Protein AF-A0A970Z1A0-F1 (afdb_monomer)

Structure (mmCIF, N/CA/C/O backbone):
data_AF-A0A970Z1A0-F1
#
_entry.id   AF-A0A970Z1A0-F1
#
loop_
_atom_site.group_PDB
_atom_site.id
_atom_site.type_symbol
_atom_site.label_atom_id
_atom_site.label_alt_id
_atom_site.label_comp_id
_atom_site.label_asym_id
_atom_site.label_entity_id
_atom_site.label_seq_id
_atom_site.pdbx_PDB_ins_code
_atom_site.Cartn_x
_atom_site.Cartn_y
_atom_site.Cartn_z
_atom_site.occupancy
_atom_site.B_iso_or_equiv
_atom_site.auth_seq_id
_atom_site.auth_comp_id
_atom_site.auth_asym_id
_atom_site.auth_atom_id
_atom_site.pdbx_PDB_model_num
ATOM 1 N N . MET A 1 1 ? 36.248 -2.020 6.781 1.00 39.50 1 MET A N 1
ATOM 2 C CA . MET A 1 1 ? 34.972 -1.617 6.139 1.00 39.50 1 MET A CA 1
ATOM 3 C C . MET A 1 1 ? 34.356 -0.416 6.842 1.00 39.50 1 MET A C 1
ATOM 5 O O . MET A 1 1 ? 34.166 0.588 6.183 1.00 39.50 1 MET A O 1
ATOM 9 N N . ILE A 1 2 ? 34.086 -0.487 8.151 1.00 37.94 2 ILE A N 1
ATOM 10 C CA . ILE A 1 2 ? 33.498 0.628 8.919 1.00 37.94 2 ILE A CA 1
ATOM 11 C C . ILE A 1 2 ? 34.454 1.831 9.004 1.00 37.94 2 ILE A C 1
ATOM 13 O O . ILE A 1 2 ? 34.033 2.937 8.699 1.00 37.94 2 ILE A O 1
ATOM 17 N N . GLU A 1 3 ? 35.748 1.617 9.279 1.00 39.06 3 GLU A N 1
ATOM 18 C CA . GLU A 1 3 ? 36.776 2.680 9.207 1.00 39.06 3 GLU A CA 1
ATOM 19 C C . GLU A 1 3 ? 36.814 3.347 7.825 1.00 39.06 3 GLU A C 1
ATOM 21 O O . GLU A 1 3 ? 36.792 4.564 7.727 1.00 39.06 3 GLU A O 1
ATOM 26 N N . ALA A 1 4 ? 36.728 2.559 6.749 1.00 40.44 4 ALA A N 1
ATOM 27 C CA . ALA A 1 4 ? 36.693 3.073 5.379 1.00 40.44 4 ALA A CA 1
ATOM 28 C C . ALA A 1 4 ? 35.404 3.853 5.038 1.00 40.44 4 ALA A C 1
ATOM 30 O O . ALA A 1 4 ? 35.418 4.667 4.121 1.00 40.44 4 ALA A O 1
ATOM 31 N N . LEU A 1 5 ? 34.287 3.607 5.736 1.00 40.19 5 LEU A N 1
ATOM 32 C CA . LEU A 1 5 ? 33.045 4.381 5.598 1.00 40.19 5 LEU A CA 1
ATOM 33 C C . LEU A 1 5 ? 33.112 5.684 6.412 1.00 40.19 5 LEU A C 1
ATOM 35 O O . LEU A 1 5 ? 32.674 6.725 5.925 1.00 40.19 5 LEU A O 1
ATOM 39 N N . ALA A 1 6 ? 33.720 5.637 7.601 1.00 40.09 6 ALA A N 1
ATOM 40 C CA . ALA A 1 6 ? 33.946 6.799 8.459 1.00 40.09 6 ALA A CA 1
ATOM 41 C C . ALA A 1 6 ? 34.973 7.778 7.854 1.00 40.09 6 ALA A C 1
ATOM 43 O O . ALA A 1 6 ? 34.710 8.975 7.783 1.00 40.09 6 ALA A O 1
ATOM 44 N N . GLU A 1 7 ? 36.086 7.277 7.303 1.00 42.06 7 GLU A N 1
ATOM 45 C CA . GLU A 1 7 ? 37.093 8.074 6.577 1.00 42.06 7 GLU A CA 1
ATOM 46 C C . GLU A 1 7 ? 36.529 8.751 5.314 1.00 42.06 7 GLU A C 1
ATOM 48 O O . GLU A 1 7 ? 37.068 9.751 4.844 1.00 42.06 7 GLU A O 1
ATOM 53 N N . GLN A 1 8 ? 35.418 8.240 4.771 1.00 42.91 8 GLN A N 1
ATOM 54 C CA . GLN A 1 8 ? 34.697 8.835 3.640 1.00 42.91 8 GLN A CA 1
ATOM 55 C C . GLN A 1 8 ? 33.665 9.899 4.057 1.00 42.91 8 GLN A C 1
ATOM 57 O O . GLN A 1 8 ? 32.906 10.369 3.203 1.00 42.91 8 GLN A O 1
ATOM 62 N N . GLY A 1 9 ? 33.593 10.265 5.342 1.00 36.56 9 GLY A N 1
ATOM 63 C CA . GLY A 1 9 ? 32.614 11.229 5.853 1.00 36.56 9 GLY A CA 1
ATOM 64 C C . GLY A 1 9 ? 31.170 10.758 5.656 1.00 36.56 9 GLY A C 1
ATOM 65 O O . GLY A 1 9 ? 30.303 11.539 5.243 1.00 36.56 9 GLY A O 1
ATOM 66 N N . ARG A 1 10 ? 30.925 9.451 5.830 1.00 35.78 10 ARG A N 1
ATOM 67 C CA . ARG A 1 10 ? 29.586 8.856 5.774 1.00 35.78 10 ARG A CA 1
ATOM 68 C C . ARG A 1 10 ? 29.142 8.431 7.164 1.00 35.78 10 ARG A C 1
ATOM 70 O O . ARG A 1 10 ? 29.827 7.664 7.836 1.00 35.78 10 ARG A O 1
ATOM 77 N N . ASP A 1 11 ? 27.948 8.872 7.528 1.00 37.97 11 ASP A N 1
ATOM 78 C CA . ASP A 1 11 ? 27.310 8.498 8.779 1.00 37.97 11 ASP A CA 1
ATOM 79 C C . ASP A 1 11 ? 26.796 7.054 8.674 1.00 37.97 11 ASP A C 1
ATOM 81 O O . ASP A 1 11 ? 26.157 6.650 7.693 1.00 37.97 11 ASP A O 1
ATOM 85 N N . CYS A 1 12 ? 27.114 6.232 9.672 1.00 37.41 12 CYS A N 1
ATOM 86 C CA . CYS A 1 12 ? 26.783 4.812 9.672 1.00 37.41 12 CYS A CA 1
ATOM 87 C C . CYS A 1 12 ? 26.125 4.398 10.989 1.00 37.41 12 CYS A C 1
ATOM 89 O O . CYS A 1 12 ? 26.455 4.906 12.062 1.00 37.41 12 CYS A O 1
ATOM 91 N N . VAL A 1 13 ? 25.170 3.471 10.884 1.00 38.28 13 VAL A N 1
ATOM 92 C CA . VAL A 1 13 ? 24.580 2.766 12.027 1.00 38.28 13 VAL A CA 1
ATOM 93 C C . VAL A 1 13 ? 25.116 1.345 11.986 1.00 38.28 13 VAL A C 1
ATOM 95 O O . VAL A 1 13 ? 24.865 0.624 11.021 1.00 38.28 13 VAL A O 1
ATOM 98 N N . VAL A 1 14 ? 25.874 0.951 13.006 1.00 39.09 14 VAL A N 1
ATOM 99 C CA . VAL A 1 14 ? 26.498 -0.375 13.089 1.00 39.09 14 VAL A CA 1
ATOM 100 C C . VAL A 1 14 ? 26.022 -1.081 14.350 1.00 39.09 14 VAL A C 1
ATOM 102 O O . VAL A 1 14 ? 26.137 -0.523 15.437 1.00 39.09 14 VAL A O 1
ATOM 105 N N . SER A 1 15 ? 25.536 -2.320 14.235 1.00 37.00 15 SER A N 1
ATOM 106 C CA . SER A 1 15 ? 25.213 -3.170 15.389 1.00 37.00 15 SER A CA 1
ATOM 107 C C . SER A 1 15 ? 26.135 -4.388 15.485 1.00 37.00 15 SER A C 1
ATOM 109 O O . SER A 1 15 ? 26.443 -4.992 14.462 1.00 37.00 15 SER A O 1
ATOM 111 N N . GLY A 1 16 ? 26.510 -4.797 16.703 1.00 32.34 16 GLY A N 1
ATOM 112 C CA . GLY A 1 16 ? 27.106 -6.121 16.966 1.00 32.34 16 GLY A CA 1
ATOM 113 C C . GLY A 1 16 ? 28.637 -6.202 17.047 1.00 32.34 16 GLY A C 1
ATOM 114 O O . GLY A 1 16 ? 29.200 -7.272 16.841 1.00 32.34 16 GLY A O 1
ATOM 115 N N . LEU A 1 17 ? 29.327 -5.102 17.367 1.00 36.06 17 LEU A N 1
ATOM 116 C CA . LEU A 1 17 ? 30.792 -5.087 17.502 1.00 36.06 17 LEU A CA 1
ATOM 117 C C . LEU A 1 17 ? 31.293 -5.582 18.881 1.00 36.06 17 LEU A C 1
ATOM 119 O O . LEU A 1 17 ? 30.693 -5.231 19.904 1.00 36.06 17 LEU A O 1
ATOM 123 N N . PRO A 1 18 ? 32.436 -6.304 18.943 1.00 34.12 18 PRO A N 1
ATOM 124 C CA . PRO A 1 18 ? 33.162 -6.567 20.188 1.00 34.12 18 PRO A CA 1
ATOM 125 C C . PRO A 1 18 ? 33.641 -5.275 20.874 1.00 34.12 18 PRO A C 1
ATOM 127 O O . PRO A 1 18 ? 34.004 -4.299 20.218 1.00 34.12 18 PRO A O 1
ATOM 130 N N . GLU A 1 19 ? 33.704 -5.271 22.210 1.00 35.41 19 GLU A N 1
ATOM 131 C CA . GLU A 1 19 ? 34.018 -4.080 23.026 1.00 35.41 19 GLU A CA 1
ATOM 132 C C . GLU A 1 19 ? 35.366 -3.415 22.693 1.00 35.41 19 GLU A C 1
ATOM 134 O O . GLU A 1 19 ? 35.480 -2.189 22.728 1.00 35.41 19 GLU A O 1
ATOM 139 N N . TRP A 1 20 ? 36.373 -4.204 22.321 1.00 36.59 20 TRP A N 1
ATOM 140 C CA . TRP A 1 20 ? 37.699 -3.706 21.951 1.00 36.59 20 TRP A CA 1
ATOM 141 C C . TRP A 1 20 ? 37.728 -3.047 20.561 1.00 36.59 20 TRP A C 1
ATOM 143 O O . TRP A 1 20 ? 38.515 -2.129 20.340 1.00 36.59 20 TRP A O 1
ATOM 153 N N . SER A 1 21 ? 36.838 -3.444 19.647 1.00 36.22 21 SER A N 1
ATOM 154 C CA . SER A 1 21 ? 36.756 -2.902 18.283 1.00 36.22 21 SER A CA 1
ATOM 155 C C . SER A 1 21 ? 36.197 -1.475 18.266 1.00 36.22 21 SER A C 1
ATOM 157 O O . SER A 1 21 ? 36.628 -0.649 17.469 1.00 36.22 21 SER A O 1
ATOM 159 N N . VAL A 1 22 ? 35.295 -1.157 19.203 1.00 40.12 22 VAL A N 1
ATOM 160 C CA . VAL A 1 22 ? 34.720 0.191 19.371 1.00 40.12 22 VAL A CA 1
ATOM 161 C C . VAL A 1 22 ? 35.774 1.202 19.836 1.00 40.12 22 VAL A C 1
ATOM 163 O O . VAL A 1 22 ? 35.741 2.348 19.411 1.00 40.12 22 VAL A O 1
ATOM 166 N N . LYS A 1 23 ? 36.742 0.791 20.669 1.00 37.59 23 LYS A N 1
ATOM 167 C CA . LYS A 1 23 ? 37.858 1.660 21.088 1.00 37.59 23 LYS A CA 1
ATOM 168 C C . LYS A 1 23 ? 38.887 1.896 19.976 1.00 37.59 23 LYS A C 1
ATOM 170 O O . LYS A 1 23 ? 39.469 2.972 19.937 1.00 37.59 23 LYS A O 1
ATOM 175 N N . ALA A 1 24 ? 39.110 0.915 19.098 1.00 36.03 24 ALA A N 1
ATOM 176 C CA . ALA A 1 24 ? 40.073 1.013 17.996 1.00 36.03 24 ALA A CA 1
ATOM 177 C C . ALA A 1 24 ? 39.600 1.945 16.861 1.00 36.03 24 ALA A C 1
ATOM 179 O O . ALA A 1 24 ? 40.409 2.686 16.314 1.00 36.03 24 ALA A O 1
ATOM 180 N N . LEU A 1 25 ? 38.289 1.978 16.589 1.00 38.12 25 LEU A N 1
ATOM 181 C CA . LEU A 1 25 ? 37.646 2.899 15.636 1.00 38.12 25 LEU A CA 1
ATOM 182 C C . LEU A 1 25 ? 37.762 4.387 16.038 1.00 38.12 25 LEU A C 1
ATOM 184 O O . LEU A 1 25 ? 37.624 5.267 15.193 1.00 38.12 25 LEU A O 1
ATOM 188 N N . CYS A 1 26 ? 38.015 4.673 17.319 1.00 37.88 26 CYS A N 1
ATOM 189 C CA . CYS A 1 26 ? 37.992 6.011 17.916 1.00 37.88 26 CYS A CA 1
ATOM 190 C C . CYS A 1 26 ? 39.405 6.557 18.172 1.00 37.88 26 CYS A C 1
ATOM 192 O O . CYS A 1 26 ? 39.764 6.874 19.309 1.00 37.88 26 CYS A O 1
ATOM 194 N N . GLY A 1 27 ? 40.225 6.663 17.123 1.00 34.81 27 GLY A N 1
ATOM 195 C CA . GLY A 1 27 ? 41.480 7.418 17.205 1.00 34.81 27 GLY A CA 1
ATOM 196 C C . GLY A 1 27 ? 41.255 8.864 17.701 1.00 34.81 27 GLY A C 1
ATOM 197 O O . GLY A 1 27 ? 40.135 9.368 17.647 1.00 34.81 27 GLY A O 1
ATOM 198 N N . PRO A 1 28 ? 42.302 9.577 18.161 1.00 31.33 28 PRO A N 1
ATOM 199 C CA . PRO A 1 28 ? 42.195 10.848 18.898 1.00 31.33 28 PRO A CA 1
ATOM 200 C C . PRO A 1 28 ? 41.729 12.067 18.066 1.00 31.33 28 PRO A C 1
ATOM 202 O O . PRO A 1 28 ? 41.961 13.206 18.464 1.00 31.33 28 PRO A O 1
ATOM 205 N N . ARG A 1 29 ? 41.094 11.866 16.904 1.00 35.84 29 ARG A N 1
ATOM 206 C CA . ARG A 1 29 ? 40.583 12.940 16.038 1.00 35.84 29 ARG A CA 1
ATOM 207 C C . ARG A 1 29 ? 39.108 13.203 16.362 1.00 35.84 29 ARG A C 1
ATOM 209 O O . ARG A 1 29 ? 38.241 12.393 16.054 1.00 35.84 29 ARG A O 1
ATOM 216 N N . GLY A 1 30 ? 38.860 14.314 17.050 1.00 34.62 30 GLY A N 1
ATOM 217 C CA . GLY A 1 30 ? 37.612 14.655 17.739 1.00 34.62 30 GLY A CA 1
ATOM 218 C C . GLY A 1 30 ? 36.452 15.192 16.893 1.00 34.62 30 GLY A C 1
ATOM 219 O O . GLY A 1 30 ? 35.772 16.092 17.369 1.00 34.62 30 GLY A O 1
ATOM 220 N N . ASP A 1 31 ? 36.178 14.637 15.707 1.00 36.53 31 ASP A N 1
ATOM 221 C CA . ASP A 1 31 ? 35.150 15.188 14.793 1.00 36.53 31 ASP A CA 1
ATOM 222 C C . ASP A 1 31 ? 33.860 14.345 14.687 1.00 36.53 31 ASP A C 1
ATOM 224 O O . ASP A 1 31 ? 32.961 14.667 13.904 1.00 36.53 31 ASP A O 1
ATOM 228 N N . HIS A 1 32 ? 33.738 13.277 15.484 1.00 36.97 32 HIS A N 1
ATOM 229 C CA . HIS A 1 32 ? 32.596 12.357 15.462 1.00 36.97 32 HIS A CA 1
ATOM 230 C C . HIS A 1 32 ? 31.873 12.304 16.814 1.00 36.97 32 HIS A C 1
ATOM 232 O O . HIS A 1 32 ? 32.486 12.010 17.841 1.00 36.97 32 HIS A O 1
ATOM 238 N N . VAL A 1 33 ? 30.554 12.532 16.814 1.00 37.56 33 VAL A N 1
ATOM 239 C CA . VAL A 1 33 ? 29.704 12.300 17.996 1.00 37.56 33 VAL A CA 1
ATOM 240 C C . VAL A 1 33 ? 29.271 10.836 17.999 1.00 37.56 33 VAL A C 1
ATOM 242 O O . VAL A 1 33 ? 28.706 10.350 17.019 1.00 37.56 33 VAL A O 1
ATOM 245 N N . LEU A 1 34 ? 29.570 10.131 19.092 1.00 37.03 34 LEU A N 1
ATOM 246 C CA . LEU A 1 34 ? 29.342 8.697 19.243 1.00 37.03 34 LEU A CA 1
ATOM 247 C C . LEU A 1 34 ? 28.186 8.457 20.224 1.00 37.03 34 LEU A C 1
ATOM 249 O O . LEU A 1 34 ? 28.333 8.705 21.420 1.00 37.03 34 LEU A O 1
ATOM 253 N N . ALA A 1 35 ? 27.061 7.932 19.741 1.00 39.28 35 ALA A N 1
ATOM 254 C CA . ALA A 1 35 ? 26.014 7.385 20.603 1.00 39.28 35 ALA A CA 1
ATOM 255 C C . ALA A 1 35 ? 26.123 5.855 20.626 1.00 39.28 35 ALA A C 1
ATOM 257 O O . ALA A 1 35 ? 26.044 5.210 19.578 1.00 39.28 35 ALA A O 1
ATOM 258 N N . VAL A 1 36 ? 26.328 5.278 21.815 1.00 38.22 36 VAL A N 1
ATOM 259 C CA . VAL A 1 36 ? 26.483 3.829 22.018 1.00 38.22 36 VAL A CA 1
ATOM 260 C C . VAL A 1 36 ? 25.379 3.323 22.934 1.00 38.22 36 VAL A C 1
ATOM 262 O O . VAL A 1 36 ? 25.466 3.532 24.140 1.00 38.22 36 VAL A O 1
ATOM 265 N N . THR A 1 37 ? 24.412 2.585 22.382 1.00 38.25 37 THR A N 1
ATOM 266 C CA . THR A 1 37 ? 23.398 1.871 23.185 1.00 38.25 37 THR A CA 1
ATOM 267 C C . THR A 1 37 ? 23.684 0.368 23.247 1.00 38.25 37 THR A C 1
ATOM 269 O O . THR A 1 37 ? 24.366 -0.181 22.374 1.00 38.25 37 THR A O 1
ATOM 272 N N . ARG A 1 38 ? 23.182 -0.320 24.283 1.00 31.48 38 ARG A N 1
ATOM 273 C CA . ARG A 1 38 ? 23.291 -1.777 24.479 1.00 31.48 38 ARG A CA 1
ATOM 274 C C . ARG A 1 38 ? 21.924 -2.454 24.342 1.00 31.48 38 ARG A C 1
ATOM 276 O O . ARG A 1 38 ? 20.973 -2.088 25.015 1.00 31.48 38 ARG A O 1
ATOM 283 N N . SER A 1 39 ? 21.866 -3.536 23.566 1.00 34.09 39 SER A N 1
ATOM 284 C CA . SER A 1 39 ? 20.721 -4.449 23.461 1.00 34.09 39 SER A CA 1
ATOM 285 C C . SER A 1 39 ? 21.183 -5.892 23.636 1.00 34.09 39 SER A C 1
ATOM 287 O O . SER A 1 39 ? 21.915 -6.396 22.791 1.00 34.09 39 SER A O 1
ATOM 289 N N . ARG A 1 40 ? 20.798 -6.573 24.729 1.00 28.05 40 ARG A N 1
ATOM 290 C CA . ARG A 1 40 ? 21.104 -8.006 24.976 1.00 28.05 40 ARG A CA 1
ATOM 291 C C . ARG A 1 40 ? 22.566 -8.416 24.674 1.00 28.05 40 ARG A C 1
ATOM 293 O O . ARG A 1 40 ? 22.820 -9.490 24.142 1.00 28.05 40 ARG A O 1
ATOM 300 N N . GLY A 1 41 ? 23.529 -7.549 24.995 1.00 29.81 41 GLY A N 1
ATOM 301 C CA . GLY A 1 41 ? 24.963 -7.768 24.736 1.00 29.81 41 GLY A CA 1
ATOM 302 C C . GLY A 1 41 ? 25.500 -7.219 23.404 1.00 29.81 41 GLY A C 1
ATOM 303 O O . GLY A 1 41 ? 26.713 -7.190 23.218 1.00 29.81 41 GLY A O 1
ATOM 304 N N . LEU A 1 42 ? 24.646 -6.716 22.510 1.00 31.77 42 LEU A N 1
ATOM 305 C CA . LEU A 1 42 ? 25.013 -6.098 21.232 1.00 31.77 42 LEU A CA 1
ATOM 306 C C . LEU A 1 42 ? 25.014 -4.567 21.356 1.00 31.77 42 LEU A C 1
ATOM 308 O O . LEU A 1 42 ? 24.053 -3.977 21.848 1.00 31.77 42 LEU A O 1
ATOM 312 N N . ARG A 1 43 ? 26.097 -3.913 20.917 1.00 39.34 43 ARG A N 1
ATOM 313 C CA . ARG A 1 43 ? 26.201 -2.444 20.872 1.00 39.34 43 ARG A CA 1
ATOM 314 C C . ARG A 1 43 ? 25.727 -1.915 19.523 1.00 39.34 43 ARG A C 1
ATOM 316 O O . ARG A 1 43 ? 26.161 -2.450 18.503 1.00 39.34 43 ARG A O 1
ATOM 323 N N . VAL A 1 44 ? 24.887 -0.880 19.528 1.00 38.12 44 VAL A N 1
ATOM 324 C CA . VAL A 1 44 ? 24.562 -0.078 18.337 1.00 38.12 44 VAL A CA 1
ATOM 325 C C . VAL A 1 44 ? 25.359 1.217 18.420 1.00 38.12 44 VAL A C 1
ATOM 327 O O . VAL A 1 44 ? 25.274 1.921 19.423 1.00 38.12 44 VAL A O 1
ATOM 330 N N . VAL A 1 45 ? 26.152 1.494 17.389 1.00 40.19 45 VAL A N 1
ATOM 331 C CA . VAL A 1 45 ? 26.998 2.682 17.267 1.00 40.19 45 VAL A CA 1
ATOM 332 C C . VAL A 1 45 ? 26.438 3.547 16.146 1.00 40.19 45 VAL A C 1
ATOM 334 O O . VAL A 1 45 ? 26.312 3.079 15.013 1.00 40.19 45 VAL A O 1
ATOM 337 N N . VAL A 1 46 ? 26.101 4.792 16.475 1.00 41.78 46 VAL A N 1
ATOM 338 C CA . VAL A 1 46 ? 25.734 5.836 15.510 1.00 41.78 46 VAL A CA 1
ATOM 339 C C . VAL A 1 46 ? 26.856 6.865 15.506 1.00 41.78 46 VAL A C 1
ATOM 341 O O . VAL A 1 46 ? 27.205 7.383 16.568 1.00 41.78 46 VAL A O 1
ATOM 344 N N . THR A 1 47 ? 27.427 7.145 14.335 1.00 37.03 47 THR A N 1
ATOM 345 C CA . THR A 1 47 ? 28.457 8.182 14.172 1.00 37.03 47 THR A CA 1
ATOM 346 C C . THR A 1 47 ? 27.974 9.260 13.214 1.00 37.03 47 THR A C 1
ATOM 348 O O . THR A 1 47 ? 27.571 8.919 12.100 1.00 37.03 47 THR A O 1
ATOM 351 N N . THR A 1 48 ? 28.071 10.533 13.607 1.00 38.12 48 THR A N 1
ATOM 352 C CA . THR A 1 48 ? 27.873 11.680 12.701 1.00 38.12 48 THR A CA 1
ATOM 353 C C . THR A 1 48 ? 29.034 12.669 12.772 1.00 38.12 48 THR A C 1
ATOM 355 O O . THR A 1 48 ? 29.597 12.864 13.853 1.00 38.12 48 THR A O 1
ATOM 358 N N . THR A 1 49 ? 29.397 13.305 11.652 1.00 34.09 49 THR A N 1
ATOM 359 C CA . THR A 1 49 ? 30.339 14.447 11.640 1.00 34.09 49 THR A CA 1
ATOM 360 C C . THR A 1 49 ? 29.700 15.718 12.218 1.00 34.09 49 THR A C 1
ATOM 362 O O . THR A 1 49 ? 28.507 15.947 12.031 1.00 34.09 49 THR A O 1
ATOM 365 N N . ALA A 1 50 ? 30.485 16.543 12.918 1.00 33.34 50 ALA A N 1
ATOM 366 C CA . ALA A 1 50 ? 30.005 17.639 13.774 1.00 33.34 50 ALA A CA 1
ATOM 367 C C . ALA A 1 50 ? 29.395 18.883 13.077 1.00 33.34 50 ALA A C 1
ATOM 369 O O . ALA A 1 50 ? 28.845 19.733 13.777 1.00 33.34 50 ALA A O 1
ATOM 370 N N . GLU A 1 51 ? 29.425 19.011 11.744 1.00 32.72 51 GLU A N 1
ATOM 371 C CA . GLU A 1 51 ? 28.849 20.174 11.043 1.00 32.72 51 GLU A CA 1
ATOM 372 C C . GLU A 1 51 ? 27.663 19.810 10.125 1.00 32.72 51 GLU A C 1
ATOM 374 O O . GLU A 1 51 ? 27.761 18.879 9.319 1.00 32.72 51 GLU A O 1
ATOM 379 N N . PRO A 1 52 ? 26.529 20.538 10.208 1.00 34.53 52 PRO A N 1
ATOM 380 C CA . PRO A 1 52 ? 25.330 20.232 9.437 1.00 34.53 52 PRO A CA 1
ATOM 381 C C . PRO A 1 52 ? 25.435 20.755 7.992 1.00 34.53 52 PRO A C 1
ATOM 383 O O . PRO A 1 52 ? 25.104 21.905 7.708 1.00 34.53 52 PRO A O 1
ATOM 386 N N . ASP A 1 53 ? 25.835 19.893 7.053 1.00 37.41 53 ASP A N 1
ATOM 387 C CA . ASP A 1 53 ? 25.669 20.122 5.607 1.00 37.41 53 ASP A CA 1
ATOM 388 C C . ASP A 1 53 ? 24.218 19.792 5.184 1.00 37.41 53 ASP A C 1
ATOM 390 O O . ASP A 1 53 ? 23.767 18.670 5.415 1.00 37.41 53 ASP A O 1
ATOM 394 N N . PRO A 1 54 ? 23.470 20.691 4.509 1.00 35.19 54 PRO A N 1
ATOM 395 C CA . PRO A 1 54 ? 22.150 20.418 3.921 1.00 35.19 54 PRO A CA 1
ATOM 396 C C . PRO A 1 54 ? 22.049 19.152 3.040 1.00 35.19 54 PRO A C 1
ATOM 398 O O . PRO A 1 54 ? 20.946 18.632 2.843 1.00 35.19 54 PRO A O 1
ATOM 401 N N . ALA A 1 55 ? 23.165 18.613 2.538 1.00 36.91 55 ALA A N 1
ATOM 402 C CA . ALA A 1 55 ? 23.234 17.348 1.799 1.00 36.91 55 ALA A CA 1
ATOM 403 C C . ALA A 1 55 ? 23.056 16.076 2.664 1.00 36.91 55 ALA A C 1
ATOM 405 O O . ALA A 1 55 ? 22.915 14.977 2.118 1.00 36.91 55 ALA A O 1
ATOM 406 N N . TRP A 1 56 ? 23.012 16.203 3.993 1.00 37.38 56 TRP A N 1
ATOM 407 C CA . TRP A 1 56 ? 22.971 15.095 4.958 1.00 37.38 56 TRP A CA 1
ATOM 408 C C . TRP A 1 56 ? 21.767 14.150 4.863 1.00 37.38 56 TRP A C 1
ATOM 410 O O . TRP A 1 56 ? 21.877 12.981 5.226 1.00 37.38 56 TRP A O 1
ATOM 420 N N . ARG A 1 57 ? 20.643 14.586 4.273 1.00 34.53 57 ARG A N 1
ATOM 421 C CA . ARG A 1 57 ? 19.484 13.708 3.994 1.00 34.53 57 ARG A CA 1
ATOM 422 C C . ARG A 1 57 ? 19.839 12.474 3.143 1.00 34.53 57 ARG A C 1
ATOM 424 O O . ARG A 1 57 ? 19.025 11.569 3.022 1.00 34.53 57 ARG A O 1
ATOM 431 N N . ARG A 1 58 ? 21.026 12.447 2.521 1.00 34.88 58 ARG A N 1
ATOM 432 C CA . ARG A 1 58 ? 21.453 11.455 1.521 1.00 34.88 58 ARG A CA 1
ATOM 433 C C . ARG A 1 58 ? 22.398 10.361 2.037 1.00 34.88 58 ARG A C 1
ATOM 435 O O . ARG A 1 58 ? 22.831 9.551 1.221 1.00 34.88 58 ARG A O 1
ATOM 442 N N . ARG A 1 59 ? 22.797 10.344 3.317 1.00 32.16 59 ARG A N 1
ATOM 443 C CA . ARG A 1 59 ? 23.972 9.551 3.753 1.00 32.16 59 ARG A CA 1
ATOM 444 C C . ARG A 1 59 ? 23.784 8.637 4.964 1.00 32.16 59 ARG A C 1
ATOM 446 O O . ARG A 1 59 ? 24.768 8.316 5.612 1.00 32.16 59 ARG A O 1
ATOM 453 N N . PHE A 1 60 ? 22.590 8.110 5.212 1.00 33.75 60 PHE A N 1
ATOM 454 C CA . PHE A 1 60 ? 22.466 6.989 6.147 1.00 33.75 60 PHE A CA 1
ATOM 455 C C . PHE A 1 60 ? 22.663 5.671 5.408 1.00 33.75 60 PHE A C 1
ATOM 457 O O . PHE A 1 60 ? 21.809 5.247 4.633 1.00 33.75 60 PHE A O 1
ATOM 464 N N . THR A 1 61 ? 23.786 5.002 5.663 1.00 33.34 61 THR A N 1
ATOM 465 C CA . THR A 1 61 ? 23.888 3.571 5.357 1.00 33.34 61 THR A CA 1
ATOM 466 C C . THR A 1 61 ? 23.518 2.840 6.639 1.00 33.34 61 THR A C 1
ATOM 468 O O . THR A 1 61 ? 24.333 2.734 7.556 1.00 33.34 61 THR A O 1
ATOM 471 N N . VAL A 1 62 ? 22.263 2.393 6.744 1.00 35.47 62 VAL A N 1
ATOM 472 C CA . VAL A 1 62 ? 21.892 1.393 7.751 1.00 35.47 62 VAL A CA 1
ATOM 473 C C . VAL A 1 62 ? 22.598 0.119 7.307 1.00 35.47 62 VAL A C 1
ATOM 475 O O . VAL A 1 62 ? 22.123 -0.565 6.401 1.00 35.47 62 VAL A O 1
ATOM 478 N N . ALA A 1 63 ? 23.794 -0.134 7.844 1.00 33.09 63 ALA A N 1
ATOM 479 C CA . ALA A 1 63 ? 24.479 -1.394 7.604 1.00 33.09 63 ALA A CA 1
ATOM 480 C C . ALA A 1 63 ? 23.521 -2.503 8.041 1.00 33.09 63 ALA A C 1
ATOM 482 O O . ALA A 1 63 ? 22.922 -2.369 9.106 1.00 33.09 63 ALA A O 1
ATOM 483 N N . GLU A 1 64 ? 23.322 -3.506 7.179 1.00 33.22 64 GLU A N 1
ATOM 484 C CA . GLU A 1 64 ? 22.388 -4.626 7.341 1.00 33.22 64 GLU A CA 1
ATOM 485 C C . GLU A 1 64 ? 22.198 -4.995 8.816 1.00 33.22 64 GLU A C 1
ATOM 487 O O . GLU A 1 64 ? 23.013 -5.674 9.432 1.00 33.22 64 GLU A O 1
ATOM 492 N N . LEU A 1 65 ? 21.127 -4.469 9.415 1.00 35.97 65 LEU A N 1
ATOM 493 C CA . LEU A 1 65 ? 20.780 -4.802 10.784 1.00 35.97 65 LEU A CA 1
ATOM 494 C C . LEU A 1 65 ? 20.121 -6.175 10.708 1.00 35.97 65 LEU A C 1
ATOM 496 O O . LEU A 1 65 ? 19.000 -6.285 10.210 1.00 35.97 65 LEU A O 1
ATOM 500 N N . ASP A 1 66 ? 20.784 -7.216 11.198 1.00 32.25 66 ASP A N 1
ATOM 501 C CA . ASP A 1 66 ? 20.249 -8.588 11.270 1.00 32.25 66 ASP A CA 1
ATOM 502 C C . ASP A 1 66 ? 19.024 -8.728 12.203 1.00 32.25 66 ASP A C 1
ATOM 504 O O . ASP A 1 66 ? 18.490 -9.819 12.389 1.00 32.25 66 ASP A O 1
ATOM 508 N N . TYR A 1 67 ? 18.542 -7.617 12.771 1.00 35.88 67 TYR A N 1
ATOM 509 C CA . TYR A 1 67 ? 17.461 -7.571 13.749 1.00 35.88 67 TYR A CA 1
ATOM 510 C C . TYR A 1 67 ? 16.301 -6.677 13.258 1.00 35.88 67 TYR A C 1
ATOM 512 O O . TYR A 1 67 ? 16.469 -5.454 13.144 1.00 35.88 67 TYR A O 1
ATOM 520 N N . PRO A 1 68 ? 15.117 -7.254 12.966 1.00 37.09 68 PRO A N 1
ATOM 521 C CA . PRO A 1 68 ? 13.934 -6.535 12.475 1.00 37.09 68 PRO A CA 1
ATOM 522 C C . PRO A 1 68 ? 13.475 -5.375 13.373 1.00 37.09 68 PRO A C 1
ATOM 524 O O . PRO A 1 68 ? 13.013 -4.345 12.879 1.00 37.09 68 PRO A O 1
ATOM 527 N N . GLU A 1 69 ? 13.640 -5.500 14.690 1.00 39.28 69 GLU A N 1
ATOM 528 C CA . GLU A 1 69 ? 13.240 -4.493 15.676 1.00 39.28 69 GLU A CA 1
ATOM 529 C C . GLU A 1 69 ? 14.109 -3.233 15.589 1.00 39.28 69 GLU A C 1
ATOM 531 O O . GLU A 1 69 ? 13.597 -2.117 15.685 1.00 39.28 69 GLU A O 1
ATOM 536 N N . ALA A 1 70 ? 15.409 -3.397 15.330 1.00 38.88 70 ALA A N 1
ATOM 537 C CA . ALA A 1 70 ? 16.337 -2.284 15.157 1.00 38.88 70 ALA A CA 1
ATOM 538 C C . ALA A 1 70 ? 16.055 -1.518 13.852 1.00 38.88 70 ALA A C 1
ATOM 540 O O . ALA A 1 70 ? 16.062 -0.288 13.849 1.00 38.88 70 ALA A O 1
ATOM 541 N N . ARG A 1 71 ? 15.687 -2.222 12.768 1.00 44.56 71 ARG A N 1
ATOM 542 C CA . ARG A 1 71 ? 15.235 -1.584 11.514 1.00 44.56 71 ARG A CA 1
ATOM 543 C C . ARG A 1 71 ? 13.953 -0.780 11.711 1.00 44.56 71 ARG A C 1
ATOM 545 O O . ARG A 1 71 ? 13.850 0.335 11.207 1.00 44.56 71 ARG A O 1
ATOM 552 N N . ALA A 1 72 ? 12.983 -1.323 12.449 1.00 40.31 72 ALA A N 1
ATOM 553 C CA . ALA A 1 72 ? 11.719 -0.642 12.725 1.00 40.31 72 ALA A CA 1
ATOM 554 C C . ALA A 1 72 ? 11.922 0.637 13.557 1.00 40.31 72 ALA A C 1
ATOM 556 O O . ALA A 1 72 ? 11.287 1.654 13.281 1.00 40.31 72 ALA A O 1
ATOM 557 N N . VAL A 1 73 ? 12.841 0.604 14.526 1.00 41.59 73 VAL A N 1
ATOM 558 C CA . VAL A 1 73 ? 13.233 1.765 15.339 1.00 41.59 73 VAL A CA 1
ATOM 559 C C . VAL A 1 73 ? 13.940 2.829 14.493 1.00 41.59 73 VAL A C 1
ATOM 561 O O . VAL A 1 73 ? 13.534 3.990 14.525 1.00 41.59 73 VAL A O 1
ATOM 564 N N . SER A 1 74 ? 14.926 2.452 13.671 1.00 44.16 74 SER A N 1
ATOM 565 C CA . SER A 1 74 ? 15.627 3.386 12.776 1.00 44.16 74 SER A CA 1
ATOM 566 C C . SER A 1 74 ? 14.703 3.993 11.712 1.00 44.16 74 SER A C 1
ATOM 568 O O . SER A 1 74 ? 14.768 5.191 11.450 1.00 44.16 74 SER A O 1
ATOM 570 N N . ALA A 1 75 ? 13.787 3.207 11.138 1.00 44.06 75 ALA A N 1
ATOM 571 C CA . ALA A 1 75 ? 12.818 3.689 10.151 1.00 44.06 75 ALA A CA 1
ATOM 572 C C . ALA A 1 75 ? 11.712 4.563 10.768 1.00 44.06 75 ALA A C 1
ATOM 574 O O . ALA A 1 75 ? 11.140 5.411 10.084 1.00 44.06 75 ALA A O 1
ATOM 575 N N . ALA A 1 76 ? 11.360 4.353 12.039 1.00 41.22 76 ALA A N 1
ATOM 576 C CA . ALA A 1 76 ? 10.441 5.232 12.759 1.00 41.22 76 ALA A CA 1
ATOM 577 C C . ALA A 1 76 ? 11.109 6.573 13.101 1.00 41.22 76 ALA A C 1
ATOM 579 O O . ALA A 1 76 ? 10.504 7.623 12.911 1.00 41.22 76 ALA A O 1
ATOM 580 N N . TYR A 1 77 ? 12.373 6.526 13.521 1.00 42.16 77 TYR A N 1
ATOM 581 C CA . TYR A 1 77 ? 13.215 7.685 13.801 1.00 42.16 77 TYR A CA 1
ATOM 582 C C . TYR A 1 77 ? 13.437 8.587 12.575 1.00 42.16 77 TYR A C 1
ATOM 584 O O . TYR A 1 77 ? 13.236 9.799 12.657 1.00 42.16 77 TYR A O 1
ATOM 592 N N . LEU A 1 78 ? 13.767 8.006 11.416 1.00 44.50 78 LEU A N 1
ATOM 593 C CA . LEU A 1 78 ? 13.943 8.752 10.162 1.00 44.50 78 LEU A CA 1
ATOM 594 C C . LEU A 1 78 ? 12.634 9.383 9.655 1.00 44.50 78 LEU A C 1
ATOM 596 O O . LEU A 1 78 ? 12.664 10.407 8.976 1.00 44.50 78 LEU A O 1
ATOM 600 N N . ARG A 1 79 ? 11.476 8.802 10.004 1.00 40.75 79 ARG A N 1
ATOM 601 C CA . ARG A 1 79 ? 10.151 9.318 9.621 1.00 40.75 79 ARG A CA 1
ATOM 602 C C . ARG A 1 79 ? 9.669 10.485 10.481 1.00 40.75 79 ARG A C 1
ATOM 604 O O . ARG A 1 79 ? 8.952 11.342 9.972 1.00 40.75 79 ARG A O 1
ATOM 611 N N . THR A 1 80 ? 10.013 10.515 11.767 1.00 39.44 80 THR A N 1
ATOM 612 C CA . THR A 1 80 ? 9.573 11.567 12.703 1.00 39.44 80 THR A CA 1
ATOM 613 C C . THR A 1 80 ? 10.536 12.745 12.765 1.00 39.44 80 THR A C 1
ATOM 615 O O . THR A 1 80 ? 10.112 13.880 12.978 1.00 39.44 80 THR A O 1
ATOM 618 N N . THR A 1 81 ? 11.827 12.508 12.538 1.00 40.34 81 THR A N 1
ATOM 619 C CA . THR A 1 81 ? 12.843 13.557 12.542 1.00 40.34 81 THR A CA 1
ATOM 620 C C . THR A 1 81 ? 13.022 14.109 11.137 1.00 40.34 81 THR A C 1
ATOM 622 O O . THR A 1 81 ? 13.828 13.643 10.338 1.00 40.34 81 THR A O 1
ATOM 625 N N . GLY A 1 82 ? 12.278 15.165 10.815 1.00 39.03 82 GLY A N 1
ATOM 626 C CA . GLY A 1 82 ? 12.684 16.059 9.741 1.00 39.03 82 GLY A CA 1
ATOM 627 C C . GLY A 1 82 ? 14.027 16.679 10.112 1.00 39.03 82 GLY A C 1
ATOM 628 O O . GLY A 1 82 ? 14.039 17.733 10.730 1.00 39.03 82 GLY A O 1
ATOM 629 N N . ALA A 1 83 ? 15.124 15.988 9.792 1.00 44.56 83 ALA A N 1
ATOM 630 C CA . ALA A 1 83 ? 16.491 16.485 9.740 1.00 44.56 83 ALA A CA 1
ATOM 631 C C . ALA A 1 83 ? 16.774 17.640 10.740 1.00 44.56 83 ALA A C 1
ATOM 633 O O . ALA A 1 83 ? 16.942 18.791 10.340 1.00 44.56 83 ALA A O 1
ATOM 634 N N . SER A 1 84 ? 16.823 17.335 12.044 1.00 38.31 84 SER A N 1
ATOM 635 C CA . SER A 1 84 ? 17.333 18.252 13.074 1.00 38.31 84 SER A CA 1
ATOM 636 C C . SER A 1 84 ? 18.388 17.547 13.943 1.00 38.31 84 SER A C 1
ATOM 638 O O . SER A 1 84 ? 18.080 16.482 14.492 1.00 38.31 84 SER A O 1
ATOM 640 N N . PRO A 1 85 ? 19.607 18.107 14.098 1.00 39.59 85 PRO A N 1
ATOM 641 C CA . PRO A 1 85 ? 20.654 17.577 14.981 1.00 39.59 85 PRO A CA 1
ATOM 642 C C . PRO A 1 85 ? 20.191 17.415 16.436 1.00 39.59 85 PRO A C 1
ATOM 644 O O . PRO A 1 85 ? 20.560 16.459 17.106 1.00 39.59 85 PRO A O 1
ATOM 647 N N . THR A 1 86 ? 19.298 18.287 16.912 1.00 40.09 86 THR A N 1
ATOM 648 C CA . THR A 1 86 ? 18.721 18.211 18.265 1.00 40.09 86 THR A CA 1
ATOM 649 C C . THR A 1 86 ? 17.879 16.948 18.454 1.00 40.09 86 THR A C 1
ATOM 651 O O . THR A 1 86 ? 17.926 16.308 19.500 1.00 40.09 86 THR A O 1
ATOM 654 N N . ALA A 1 87 ? 17.145 16.547 17.415 1.00 40.09 87 ALA A N 1
ATOM 655 C CA . ALA A 1 87 ? 16.329 15.340 17.435 1.00 40.09 87 ALA A CA 1
ATOM 656 C C . ALA A 1 87 ? 17.175 14.052 17.419 1.00 40.09 87 ALA A C 1
ATOM 658 O O . ALA A 1 87 ? 16.715 13.002 17.875 1.00 40.09 87 ALA A O 1
ATOM 659 N N . HIS A 1 88 ? 18.412 14.147 16.915 1.00 43.12 88 HIS A N 1
ATOM 660 C CA . HIS A 1 88 ? 19.360 13.038 16.866 1.00 43.12 88 HIS A CA 1
ATOM 661 C C . HIS A 1 88 ? 19.916 12.709 18.250 1.00 43.12 88 HIS A C 1
ATOM 663 O O . HIS A 1 88 ? 19.818 11.562 18.686 1.00 43.12 88 HIS A O 1
ATOM 669 N N . THR A 1 89 ? 20.407 13.721 18.969 1.00 44.62 89 THR A N 1
ATOM 670 C CA . THR A 1 89 ? 20.898 13.571 20.347 1.00 44.62 89 THR A CA 1
ATOM 671 C C . THR A 1 89 ? 19.793 13.055 21.267 1.00 44.62 89 THR A C 1
ATOM 673 O O . THR A 1 89 ? 19.977 12.053 21.948 1.00 44.62 89 THR A O 1
ATOM 676 N N . LEU A 1 90 ? 18.590 13.636 21.169 1.00 45.00 90 LEU A N 1
ATOM 677 C CA . LEU A 1 90 ? 17.430 13.200 21.950 1.00 45.00 90 LEU A CA 1
ATOM 678 C C . LEU A 1 90 ? 17.062 11.734 21.697 1.00 45.00 90 LEU A C 1
ATOM 680 O O . LEU A 1 90 ? 16.748 11.021 22.638 1.00 45.00 90 LEU A O 1
ATOM 684 N N . THR A 1 91 ? 17.121 11.246 20.456 1.00 46.09 91 THR A N 1
ATOM 685 C CA . THR A 1 91 ? 16.775 9.843 20.168 1.00 46.09 91 THR A CA 1
ATOM 686 C C . THR A 1 91 ? 17.841 8.867 20.652 1.00 46.09 91 THR A C 1
ATOM 688 O O . THR A 1 91 ? 17.507 7.792 21.147 1.00 46.09 91 THR A O 1
ATOM 691 N N . ALA A 1 92 ? 19.118 9.222 20.516 1.00 45.72 92 ALA A N 1
ATOM 692 C CA . ALA A 1 92 ? 20.207 8.443 21.087 1.00 45.72 92 ALA A CA 1
ATOM 693 C C . ALA A 1 92 ? 20.059 8.312 22.611 1.00 45.72 92 ALA A C 1
ATOM 695 O O . ALA A 1 92 ? 20.180 7.208 23.138 1.00 45.72 92 ALA A O 1
ATOM 696 N N . ASP A 1 93 ? 19.708 9.406 23.290 1.00 47.53 93 ASP A N 1
ATOM 697 C CA . ASP A 1 93 ? 19.450 9.423 24.730 1.00 47.53 93 ASP A CA 1
ATOM 698 C C . ASP A 1 93 ? 18.229 8.561 25.092 1.00 47.53 93 ASP A C 1
ATOM 700 O O . ASP A 1 93 ? 18.317 7.714 25.978 1.00 47.53 93 ASP A O 1
ATOM 704 N N . VAL A 1 94 ? 17.125 8.660 24.333 1.00 47.50 94 VAL A N 1
ATOM 705 C CA . VAL A 1 94 ? 15.953 7.768 24.465 1.00 47.50 94 VAL A CA 1
ATOM 706 C C . VAL A 1 94 ? 16.363 6.300 24.357 1.00 47.50 94 VAL A C 1
ATOM 708 O O . VAL A 1 94 ? 15.982 5.489 25.191 1.00 47.50 94 VAL A O 1
ATOM 711 N N . LEU A 1 95 ? 17.136 5.934 23.335 1.00 47.56 95 LEU A N 1
ATOM 712 C CA . LEU A 1 95 ? 17.542 4.548 23.087 1.00 47.56 95 LEU A CA 1
ATOM 713 C C . LEU A 1 95 ? 18.584 4.023 24.084 1.00 47.56 95 LEU A C 1
ATOM 715 O O . LEU A 1 95 ? 18.699 2.808 24.229 1.00 47.56 95 LEU A O 1
ATOM 719 N N . ASN A 1 96 ? 19.348 4.898 24.740 1.00 46.75 96 ASN A N 1
ATOM 720 C CA . ASN A 1 96 ? 20.288 4.539 25.807 1.00 46.75 96 ASN A CA 1
ATOM 721 C C . ASN A 1 96 ? 19.582 4.296 27.148 1.00 46.75 96 ASN A C 1
ATOM 723 O O . ASN A 1 96 ? 19.993 3.419 27.902 1.00 46.75 96 ASN A O 1
ATOM 727 N N . GLU A 1 97 ? 18.528 5.061 27.430 1.00 46.69 97 GLU A N 1
ATOM 728 C CA . GLU A 1 97 ? 17.758 5.016 28.684 1.00 46.69 97 GLU A CA 1
ATOM 729 C C . GLU A 1 97 ? 16.679 3.921 28.691 1.00 46.69 97 GLU A C 1
ATOM 731 O O . GLU A 1 97 ? 16.214 3.471 29.738 1.00 46.69 97 GLU A O 1
ATOM 736 N N . LEU A 1 98 ? 16.256 3.480 27.508 1.00 43.91 98 LEU A N 1
ATOM 737 C CA . LEU A 1 98 ? 15.286 2.410 27.339 1.00 43.91 98 LEU A CA 1
ATOM 738 C C . LEU A 1 98 ? 15.942 1.036 27.560 1.00 43.91 98 LEU A C 1
ATOM 740 O O . LEU A 1 98 ? 16.480 0.436 26.628 1.00 43.91 98 LEU A O 1
ATOM 744 N N . GLU A 1 99 ? 15.827 0.482 28.771 1.00 42.47 99 GLU A N 1
ATOM 745 C CA . GLU A 1 99 ? 16.044 -0.955 28.976 1.00 42.47 99 GLU A CA 1
ATOM 746 C C . GLU A 1 99 ? 15.023 -1.746 28.136 1.00 42.47 99 GLU A C 1
ATOM 748 O O . GLU A 1 99 ? 13.810 -1.699 28.344 1.00 42.47 99 GLU A O 1
ATOM 753 N N . LEU A 1 100 ? 15.524 -2.435 27.109 1.00 41.69 100 LEU A N 1
ATOM 754 C CA . LEU A 1 100 ? 14.725 -3.228 26.176 1.00 41.69 100 LEU A CA 1
ATOM 755 C C . LEU A 1 100 ? 14.031 -4.415 26.874 1.00 41.69 100 LEU A C 1
ATOM 757 O O . LEU A 1 100 ? 14.609 -5.010 27.785 1.00 41.69 100 LEU A O 1
ATOM 761 N N . PRO A 1 101 ? 12.843 -4.847 26.391 1.00 40.81 101 PRO A N 1
ATOM 762 C CA . PRO A 1 101 ? 12.301 -4.617 25.048 1.00 40.81 101 PRO A CA 1
ATOM 763 C C . PRO A 1 101 ? 11.336 -3.430 24.961 1.00 40.81 101 PRO A C 1
ATOM 765 O O . PRO A 1 101 ? 10.247 -3.447 25.528 1.00 40.81 101 PRO A O 1
ATOM 768 N N . VAL A 1 102 ? 11.687 -2.433 24.148 1.00 46.25 102 VAL A N 1
ATOM 769 C CA . VAL A 1 102 ? 10.832 -1.272 23.891 1.00 46.25 102 VAL A CA 1
ATOM 770 C C . VAL A 1 102 ? 10.260 -1.358 22.488 1.00 46.25 102 VAL A C 1
ATOM 772 O O . VAL A 1 102 ? 10.979 -1.525 21.506 1.00 46.25 102 VAL A O 1
ATOM 775 N N . ARG A 1 103 ? 8.930 -1.262 22.396 1.00 45.81 103 ARG A N 1
ATOM 776 C CA . ARG A 1 103 ? 8.205 -1.340 21.122 1.00 45.81 103 ARG A CA 1
ATOM 777 C C . ARG A 1 103 ? 8.609 -0.152 20.226 1.00 45.81 103 ARG A C 1
ATOM 779 O O . ARG A 1 103 ? 8.592 0.973 20.726 1.00 45.81 103 ARG A O 1
ATOM 786 N N . PRO A 1 104 ? 8.868 -0.333 18.916 1.00 46.81 104 PRO A N 1
ATOM 787 C CA . PRO A 1 104 ? 9.303 0.739 18.004 1.00 46.81 104 PRO A CA 1
ATOM 788 C C . PRO A 1 104 ? 8.421 1.996 18.004 1.00 46.81 104 PRO A C 1
ATOM 790 O O . PRO A 1 104 ? 8.906 3.118 17.883 1.00 46.81 104 PRO A O 1
ATOM 793 N N . ALA A 1 105 ? 7.116 1.831 18.218 1.00 45.50 105 ALA A N 1
ATOM 794 C CA . ALA A 1 105 ? 6.186 2.949 18.319 1.00 45.50 105 ALA A CA 1
ATOM 795 C C . ALA A 1 105 ? 6.309 3.760 19.633 1.00 45.50 105 ALA A C 1
ATOM 797 O O . ALA A 1 105 ? 5.739 4.841 19.717 1.00 45.50 105 ALA A O 1
ATOM 798 N N . VAL A 1 106 ? 7.010 3.267 20.671 1.00 51.16 106 VAL A N 1
ATOM 799 C CA . VAL A 1 106 ? 7.285 4.028 21.913 1.00 51.16 106 VAL A CA 1
ATOM 800 C C . VAL A 1 106 ? 8.389 5.005 21.576 1.00 51.16 106 VAL A C 1
ATOM 802 O O . VAL A 1 106 ? 8.238 6.194 21.804 1.00 51.16 106 VAL A O 1
ATOM 805 N N . VAL A 1 107 ? 9.440 4.509 20.920 1.00 51.84 107 VAL A N 1
ATOM 806 C CA . VAL A 1 107 ? 10.541 5.336 20.431 1.00 51.84 107 VAL A CA 1
ATOM 807 C C . VAL A 1 107 ? 10.009 6.440 19.517 1.00 51.84 107 VAL A C 1
ATOM 809 O O . VAL A 1 107 ? 10.291 7.605 19.756 1.00 51.84 107 VAL A O 1
ATOM 812 N N . ALA A 1 108 ? 9.159 6.114 18.536 1.00 49.84 108 ALA A N 1
ATOM 813 C CA . ALA A 1 108 ? 8.584 7.110 17.625 1.00 49.84 108 ALA A CA 1
ATOM 814 C C . ALA A 1 108 ? 7.833 8.242 18.353 1.00 49.84 108 ALA A C 1
ATOM 816 O O . ALA A 1 108 ? 7.958 9.417 17.995 1.00 49.84 108 ALA A O 1
ATOM 817 N N . ALA A 1 109 ? 7.053 7.887 19.374 1.00 53.41 109 ALA A N 1
ATOM 818 C CA . ALA A 1 109 ? 6.223 8.829 20.108 1.00 53.41 109 ALA A CA 1
ATOM 819 C C . ALA A 1 109 ? 7.042 9.663 21.107 1.00 53.41 109 ALA A C 1
ATOM 821 O O . ALA A 1 109 ? 6.874 10.880 21.154 1.00 53.41 109 ALA A O 1
ATOM 822 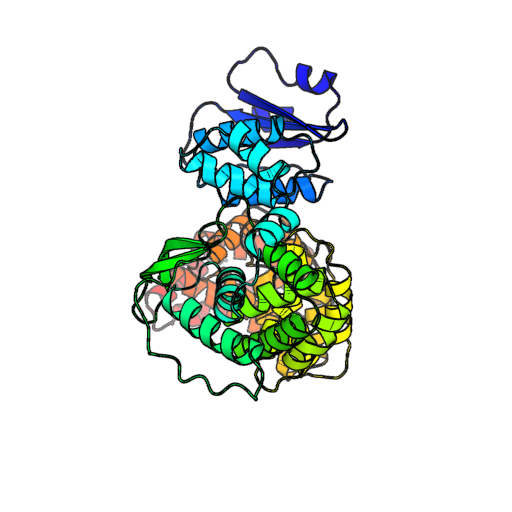N N . VAL A 1 110 ? 7.997 9.044 21.812 1.00 56.66 110 VAL A N 1
ATOM 823 C CA . VAL A 1 110 ? 8.952 9.738 22.692 1.00 56.66 110 VAL A CA 1
ATOM 824 C C . VAL A 1 110 ? 9.765 10.755 21.892 1.00 56.66 110 VAL A C 1
ATOM 826 O O . VAL A 1 110 ? 9.866 11.910 22.288 1.00 56.66 110 VAL A O 1
ATOM 829 N N . VAL A 1 111 ? 10.270 10.356 20.724 1.00 53.06 111 VAL A N 1
ATOM 830 C CA . VAL A 1 111 ? 11.024 11.229 19.817 1.00 53.06 111 VAL A CA 1
ATOM 831 C C . VAL A 1 111 ? 10.162 12.394 19.330 1.00 53.06 111 VAL A C 1
ATOM 833 O O . VAL A 1 111 ? 10.611 13.535 19.332 1.00 53.06 111 VAL A O 1
ATOM 836 N N . THR A 1 112 ? 8.900 12.147 18.976 1.00 52.50 112 THR A N 1
ATOM 837 C CA . THR A 1 112 ? 7.980 13.206 18.525 1.00 52.50 112 THR A CA 1
ATOM 838 C C . THR A 1 112 ? 7.683 14.230 19.627 1.00 52.50 112 THR A C 1
ATOM 840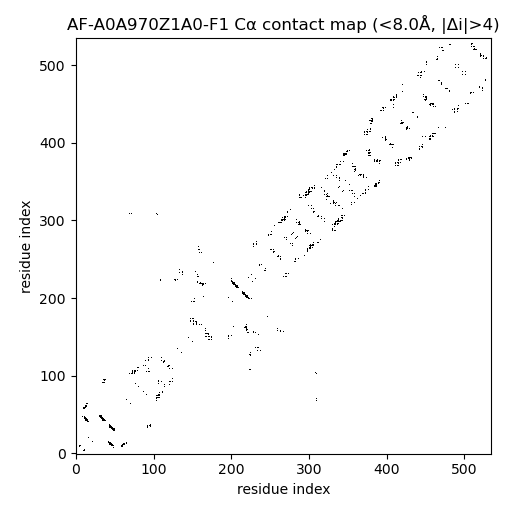 O O . THR A 1 112 ? 7.678 15.431 19.360 1.00 52.50 112 THR A O 1
ATOM 843 N N . GLU A 1 113 ? 7.444 13.780 20.860 1.00 56.88 113 GLU A N 1
ATOM 844 C CA . GLU A 1 113 ? 7.157 14.659 22.005 1.00 56.88 113 GLU A CA 1
ATOM 845 C C . GLU A 1 113 ? 8.409 15.412 22.485 1.00 56.88 113 GLU A C 1
ATOM 847 O O . GLU A 1 113 ? 8.338 16.601 22.801 1.00 56.88 113 GLU A O 1
ATOM 852 N N . ALA A 1 114 ? 9.575 14.763 22.441 1.00 57.00 114 ALA A N 1
ATOM 853 C CA . ALA A 1 114 ? 10.863 15.387 22.721 1.00 57.00 114 ALA A CA 1
ATOM 854 C C . ALA A 1 114 ? 11.205 16.499 21.709 1.00 57.00 114 ALA A C 1
ATOM 856 O O . ALA A 1 114 ? 11.633 17.584 22.099 1.00 57.00 114 ALA A O 1
ATOM 857 N N . ILE A 1 115 ? 10.956 16.282 20.410 1.00 51.25 115 ILE A N 1
ATOM 858 C CA . ILE A 1 115 ? 11.186 17.287 19.350 1.00 51.25 115 ILE A CA 1
ATOM 859 C C . ILE A 1 115 ? 10.279 18.505 19.503 1.00 51.25 115 ILE A C 1
ATOM 861 O O . ILE A 1 115 ? 10.694 19.624 19.209 1.00 51.25 115 ILE A O 1
ATOM 865 N N . LYS A 1 116 ? 9.048 18.308 19.984 1.00 53.56 116 LYS A N 1
ATOM 866 C CA . LYS A 1 116 ? 8.127 19.407 20.305 1.00 53.56 116 LYS A CA 1
ATOM 867 C C . LYS A 1 116 ? 8.581 20.219 21.531 1.00 53.56 116 LYS A C 1
ATOM 869 O O . LYS A 1 116 ? 7.892 21.161 21.915 1.00 53.56 116 LYS A O 1
ATOM 874 N N . GLY A 1 117 ? 9.717 19.871 22.148 1.00 51.56 117 GLY A N 1
ATOM 875 C CA . GLY A 1 117 ? 10.347 20.610 23.245 1.00 51.56 117 GLY A CA 1
ATOM 876 C C . GLY A 1 117 ? 9.517 20.635 24.527 1.00 51.56 117 GLY A C 1
ATOM 877 O O . GLY A 1 117 ? 9.688 21.525 25.351 1.00 51.56 117 GLY A O 1
ATOM 878 N N . SER A 1 118 ? 8.563 19.712 24.668 1.00 53.50 118 SER A N 1
ATOM 879 C CA . SER A 1 118 ? 7.477 19.852 25.642 1.00 53.50 118 SER A CA 1
ATOM 880 C C . SER A 1 118 ? 7.765 19.182 26.989 1.00 53.50 118 SER A C 1
ATOM 882 O O . SER A 1 118 ? 7.136 19.545 27.981 1.00 53.50 118 SER A O 1
ATOM 884 N N . ARG A 1 119 ? 8.675 18.197 27.049 1.00 55.47 119 ARG A N 1
ATOM 885 C CA . ARG A 1 119 ? 8.899 17.355 28.237 1.00 55.47 119 ARG A CA 1
ATOM 886 C C . ARG A 1 119 ? 10.301 16.737 28.282 1.00 55.47 119 ARG A C 1
ATOM 888 O O . ARG A 1 119 ? 10.931 16.551 27.246 1.00 55.47 119 ARG A O 1
ATOM 895 N N . ASP A 1 120 ? 10.739 16.389 29.494 1.00 64.44 120 ASP A N 1
ATOM 896 C CA . ASP A 1 120 ? 11.942 15.589 29.746 1.00 64.44 120 ASP A CA 1
ATOM 897 C C . ASP A 1 120 ? 11.800 14.169 29.174 1.00 64.44 120 ASP A C 1
ATOM 899 O O . ASP A 1 120 ? 10.817 13.466 29.417 1.00 64.44 120 ASP A O 1
ATOM 903 N N . THR A 1 121 ? 12.817 13.747 28.433 1.00 55.66 121 THR A N 1
ATOM 904 C CA . THR A 1 121 ? 12.910 12.457 27.756 1.00 55.66 121 THR A CA 1
ATOM 905 C C . THR A 1 121 ? 12.774 11.275 28.715 1.00 55.66 121 THR A C 1
ATOM 907 O O . THR A 1 121 ? 12.039 10.334 28.411 1.00 55.66 121 THR A O 1
ATOM 910 N N . GLN A 1 122 ? 13.424 11.319 29.886 1.00 59.25 122 GLN A N 1
ATOM 911 C CA . GLN A 1 122 ? 13.346 10.234 30.874 1.00 59.25 122 GLN A CA 1
ATOM 912 C C . GLN A 1 122 ? 11.943 10.133 31.485 1.00 59.25 122 GLN A C 1
ATOM 914 O O . GLN A 1 122 ? 11.423 9.028 31.671 1.00 59.25 122 GLN A O 1
ATOM 919 N N . ALA A 1 123 ? 11.299 11.271 31.753 1.00 62.34 123 ALA A N 1
ATOM 920 C CA . ALA A 1 123 ? 9.910 11.307 32.195 1.00 62.34 123 ALA A CA 1
ATOM 921 C C . ALA A 1 123 ? 8.956 10.694 31.155 1.00 62.34 123 ALA A C 1
ATOM 923 O O . ALA A 1 123 ? 8.111 9.878 31.524 1.00 62.34 123 ALA A O 1
ATOM 924 N N . ILE A 1 124 ? 9.130 11.008 29.864 1.00 59.75 124 ILE A N 1
ATOM 925 C CA . ILE A 1 124 ? 8.322 10.416 28.786 1.00 59.75 124 ILE A CA 1
ATOM 926 C C . ILE A 1 124 ? 8.572 8.902 28.707 1.00 59.75 124 ILE A C 1
ATOM 928 O O . ILE A 1 124 ? 7.632 8.116 28.670 1.00 59.75 124 ILE A O 1
ATOM 932 N N . VAL A 1 125 ? 9.829 8.455 28.734 1.00 57.16 125 VAL A N 1
ATOM 933 C CA . VAL A 1 125 ? 10.166 7.022 28.706 1.00 57.16 125 VAL A CA 1
ATOM 934 C C . VAL A 1 125 ? 9.493 6.257 29.850 1.00 57.16 125 VAL A C 1
ATOM 936 O O . VAL A 1 125 ? 8.874 5.221 29.603 1.00 57.16 125 VAL A O 1
ATOM 939 N N . ARG A 1 126 ? 9.562 6.778 31.082 1.00 63.50 126 ARG A N 1
ATOM 940 C CA . ARG A 1 126 ? 8.910 6.171 32.255 1.00 63.50 126 ARG A CA 1
ATOM 941 C C . ARG A 1 126 ? 7.391 6.153 32.127 1.00 63.50 126 ARG A C 1
ATOM 943 O O . ARG A 1 126 ? 6.771 5.140 32.437 1.00 63.50 126 ARG A O 1
ATOM 950 N N . GLU A 1 127 ? 6.788 7.237 31.647 1.00 65.38 127 GLU A N 1
ATOM 951 C CA . GLU A 1 127 ? 5.344 7.321 31.400 1.00 65.38 127 GLU A CA 1
ATOM 952 C C . GLU A 1 127 ? 4.898 6.245 30.395 1.00 65.38 127 GLU A C 1
ATOM 954 O O . GLU A 1 127 ? 3.948 5.508 30.649 1.00 65.38 127 GLU A O 1
ATOM 959 N N . TYR A 1 128 ? 5.635 6.056 29.299 1.00 60.75 128 TYR A N 1
ATOM 960 C CA . TYR A 1 128 ? 5.313 5.042 28.291 1.00 60.75 128 TYR A CA 1
ATOM 961 C C . TYR A 1 128 ? 5.592 3.598 28.737 1.00 60.75 128 TYR A C 1
ATOM 963 O O . TYR A 1 128 ? 4.905 2.689 28.272 1.00 60.75 128 TYR A O 1
ATOM 971 N N . SER A 1 129 ? 6.591 3.359 29.592 1.00 57.06 129 SER A N 1
ATOM 972 C CA . SER A 1 129 ? 6.957 2.009 30.048 1.00 57.06 129 SER A CA 1
ATOM 973 C C . SER A 1 129 ? 6.108 1.503 31.216 1.00 57.06 129 SER A C 1
ATOM 975 O O . SER A 1 129 ? 5.944 0.294 31.368 1.00 57.06 129 SER A O 1
ATOM 977 N N . THR A 1 130 ? 5.545 2.410 32.017 1.00 59.69 130 THR A N 1
ATOM 978 C CA . THR A 1 130 ? 4.747 2.068 33.208 1.00 59.69 130 THR A CA 1
ATOM 979 C C . THR A 1 130 ? 3.237 2.169 32.998 1.00 59.69 130 THR A C 1
ATOM 981 O O . THR A 1 130 ? 2.476 1.691 33.840 1.00 59.69 130 THR A O 1
ATOM 984 N N . THR A 1 131 ? 2.771 2.742 31.882 1.00 64.69 131 THR A N 1
ATOM 985 C CA . THR A 1 131 ? 1.330 2.877 31.627 1.00 64.69 131 THR A CA 1
ATOM 986 C C . THR A 1 131 ? 0.686 1.532 31.296 1.00 64.69 131 THR A C 1
ATOM 988 O O . THR A 1 131 ? 0.875 0.966 30.218 1.00 64.69 131 THR A O 1
ATOM 991 N N . SER A 1 132 ? -0.158 1.055 32.210 1.00 71.62 132 SER A N 1
ATOM 992 C CA . SER A 1 132 ? -1.079 -0.049 31.958 1.00 71.62 132 SER A CA 1
ATOM 993 C C . SER A 1 132 ? -2.362 0.475 31.311 1.00 71.62 132 SER A C 1
ATOM 995 O O . SER A 1 132 ? -3.196 1.116 31.950 1.00 71.62 132 SER A O 1
ATOM 997 N N . TYR A 1 133 ? -2.531 0.183 30.020 1.00 73.00 133 TYR A N 1
ATOM 998 C CA . TYR A 1 133 ? -3.735 0.513 29.248 1.00 73.00 133 TYR A CA 1
ATOM 999 C C . TYR A 1 133 ? -5.002 -0.073 29.865 1.00 73.00 133 TYR A C 1
ATOM 1001 O O . TYR A 1 133 ? -6.051 0.566 29.859 1.00 73.00 133 TYR A O 1
ATOM 1009 N N . VAL A 1 134 ? -4.896 -1.296 30.390 1.00 73.00 134 VAL A N 1
ATOM 1010 C CA . VAL A 1 134 ? -6.014 -2.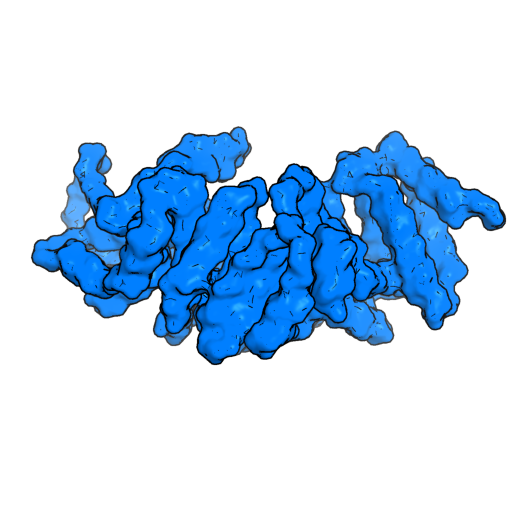012 31.005 1.00 73.00 134 VAL A CA 1
ATOM 1011 C C . VAL A 1 134 ? -6.397 -1.353 32.322 1.00 73.00 134 VAL A C 1
ATOM 1013 O O . VAL A 1 134 ? -7.584 -1.132 32.539 1.00 73.00 134 VAL A O 1
ATOM 1016 N N . ASP A 1 135 ? -5.433 -0.970 33.160 1.00 78.69 135 ASP A N 1
ATOM 1017 C CA . ASP A 1 135 ? -5.734 -0.333 34.448 1.00 78.69 135 ASP A CA 1
ATOM 1018 C C . ASP A 1 135 ? -6.286 1.078 34.251 1.00 78.69 135 ASP A C 1
ATOM 1020 O O . ASP A 1 135 ? -7.297 1.429 34.856 1.00 78.69 135 ASP A O 1
ATOM 1024 N N . ALA A 1 136 ? -5.698 1.861 33.338 1.00 78.81 136 ALA A N 1
ATOM 1025 C CA . ALA A 1 136 ? -6.207 3.183 32.983 1.00 78.81 136 ALA A CA 1
ATOM 1026 C C . ALA A 1 136 ? -7.631 3.107 32.415 1.00 78.81 136 ALA A C 1
ATOM 1028 O O . ALA A 1 136 ? -8.502 3.884 32.810 1.00 78.81 136 ALA A O 1
ATOM 1029 N N . LEU A 1 137 ? -7.892 2.152 31.514 1.00 83.44 137 LEU A N 1
ATOM 1030 C CA . LEU A 1 137 ? -9.225 1.945 30.958 1.00 83.44 137 LEU A CA 1
ATOM 1031 C C . LEU A 1 137 ? -10.211 1.463 32.025 1.00 83.44 137 LEU A C 1
ATOM 1033 O O . LEU A 1 137 ? -11.335 1.946 32.058 1.00 83.44 137 LEU A O 1
ATOM 1037 N N . THR A 1 138 ? -9.808 0.545 32.901 1.00 81.31 138 THR A N 1
ATOM 1038 C CA . THR A 1 138 ? -10.659 0.024 33.983 1.00 81.31 138 THR A CA 1
ATOM 1039 C C . THR A 1 138 ? -11.019 1.132 34.970 1.00 81.31 138 THR A C 1
ATOM 1041 O O . THR A 1 138 ? -12.191 1.297 35.307 1.00 81.31 138 THR A O 1
ATOM 1044 N N . ALA A 1 139 ? -10.041 1.955 35.360 1.00 82.56 139 ALA A N 1
ATOM 1045 C CA . ALA A 1 139 ? -10.258 3.130 36.197 1.00 82.56 139 ALA A CA 1
ATOM 1046 C C . ALA A 1 139 ? -11.191 4.143 35.519 1.00 82.56 139 ALA A C 1
ATOM 1048 O O . ALA A 1 139 ? -12.107 4.666 36.153 1.00 82.56 139 ALA A O 1
ATOM 1049 N N . TRP A 1 140 ? -11.004 4.393 34.219 1.00 84.94 140 TRP A N 1
ATOM 1050 C CA . TRP A 1 140 ? -11.892 5.277 33.471 1.00 84.94 140 TRP A CA 1
ATOM 1051 C C . TRP A 1 140 ? -13.306 4.710 33.347 1.00 84.94 140 TRP A C 1
ATOM 1053 O O . TRP A 1 140 ? -14.265 5.474 33.459 1.00 84.94 140 TRP A O 1
ATOM 1063 N N . LEU A 1 141 ? -13.454 3.400 33.130 1.00 82.75 141 LEU A N 1
ATOM 1064 C CA . LEU A 1 141 ? -14.750 2.741 32.983 1.00 82.75 141 LEU A CA 1
ATOM 1065 C C . LEU A 1 141 ? -15.598 2.817 34.257 1.00 82.75 141 LEU A C 1
ATOM 1067 O O . LEU A 1 141 ? -16.810 2.925 34.099 1.00 82.75 141 LEU A O 1
ATOM 1071 N N . GLY A 1 142 ? -14.985 2.861 35.451 1.00 69.06 142 GLY A N 1
ATOM 1072 C CA . GLY A 1 142 ? -15.596 3.281 36.726 1.00 69.06 142 GLY A CA 1
ATOM 1073 C C . GLY A 1 142 ? -17.035 2.801 36.993 1.00 69.06 142 GLY A C 1
ATOM 1074 O O . GLY A 1 142 ? -17.508 1.821 36.424 1.00 69.06 142 GLY A O 1
ATOM 1075 N N . GLU A 1 143 ? -17.772 3.482 37.873 1.00 55.62 143 GLU A N 1
ATOM 1076 C CA . GLU A 1 143 ? -19.193 3.186 38.116 1.00 55.62 143 GLU A CA 1
ATOM 1077 C C . GLU A 1 143 ? -20.071 3.663 36.936 1.00 55.62 143 GLU A C 1
ATOM 1079 O O . GLU A 1 143 ? -20.723 4.700 36.995 1.00 55.62 143 GLU A O 1
ATOM 1084 N N . GLY A 1 144 ? -20.090 2.896 35.841 1.00 66.44 144 GLY A N 1
ATOM 1085 C CA . GLY A 1 144 ? -21.181 2.906 34.859 1.00 66.44 144 GLY A CA 1
ATOM 1086 C C . GLY A 1 144 ? -21.118 3.974 33.760 1.00 66.44 144 GLY A C 1
ATOM 1087 O O . GLY A 1 144 ? -22.000 4.829 33.668 1.00 66.44 144 GLY A O 1
ATOM 1088 N N . ARG A 1 145 ? -20.140 3.874 32.847 1.00 83.06 145 ARG A N 1
ATOM 1089 C CA . ARG A 1 145 ? -20.120 4.688 31.614 1.00 83.06 145 ARG A CA 1
ATOM 1090 C C . ARG A 1 145 ? -21.335 4.440 30.729 1.00 83.06 145 ARG A C 1
ATOM 1092 O O . ARG A 1 145 ? -21.732 3.303 30.471 1.00 83.06 145 ARG A O 1
ATOM 1099 N N . SER A 1 146 ? -21.883 5.521 30.185 1.00 85.69 146 SER A N 1
ATOM 1100 C CA . SER A 1 146 ? -22.978 5.440 29.224 1.00 85.69 146 SER A CA 1
ATOM 1101 C C . SER A 1 146 ? -22.514 4.826 27.890 1.00 85.69 146 SER A C 1
ATOM 1103 O O . SER A 1 146 ? -21.359 5.002 27.485 1.00 85.69 146 SER A O 1
ATOM 1105 N N . PRO A 1 147 ? -23.420 4.194 27.111 1.00 87.06 147 PRO A N 1
ATOM 1106 C CA . PRO A 1 147 ? -23.102 3.706 25.765 1.00 87.06 147 PRO A CA 1
ATOM 1107 C C . PRO A 1 147 ? -22.532 4.785 24.836 1.00 87.06 147 PRO A C 1
ATOM 1109 O O . PRO A 1 147 ? -21.770 4.479 23.924 1.00 87.06 147 PRO A O 1
ATOM 1112 N N . ARG A 1 148 ? -22.890 6.055 25.067 1.00 88.06 148 ARG A N 1
ATOM 1113 C CA . ARG A 1 148 ? -22.381 7.198 24.304 1.00 88.06 148 ARG A CA 1
ATOM 1114 C C . ARG A 1 148 ? -20.917 7.486 24.624 1.00 88.06 148 ARG A C 1
ATOM 1116 O O . ARG A 1 148 ? -20.144 7.687 23.697 1.00 88.06 148 ARG A O 1
ATOM 1123 N N . GLU A 1 149 ? -20.529 7.489 25.897 1.00 88.25 149 GLU A N 1
ATOM 1124 C CA . GLU A 1 149 ? -19.129 7.695 26.299 1.00 88.25 149 GLU A CA 1
ATOM 1125 C C . GLU A 1 149 ? -18.236 6.563 25.784 1.00 88.25 149 GLU A C 1
ATOM 1127 O O . GLU A 1 149 ? -17.176 6.824 25.216 1.00 88.25 149 GLU A O 1
ATOM 1132 N N . ILE A 1 150 ? -18.699 5.314 25.903 1.00 90.69 150 ILE A N 1
ATOM 1133 C CA . ILE A 1 150 ? -18.003 4.140 25.358 1.00 90.69 150 ILE A CA 1
ATOM 1134 C C . ILE A 1 150 ? -17.856 4.264 23.837 1.00 90.69 150 ILE A C 1
ATOM 1136 O O . ILE A 1 150 ? -16.773 4.041 23.295 1.00 90.69 150 ILE A O 1
ATOM 1140 N N . ALA A 1 151 ? -18.927 4.652 23.140 1.00 92.50 151 ALA A N 1
ATOM 1141 C CA . ALA A 1 151 ? -18.893 4.845 21.697 1.00 92.50 151 ALA A CA 1
ATOM 1142 C C . ALA A 1 151 ? -17.972 5.991 21.269 1.00 92.50 151 ALA A C 1
ATOM 1144 O O . ALA A 1 151 ? -17.313 5.871 20.241 1.00 92.50 151 ALA A O 1
ATOM 1145 N N . LEU A 1 152 ? -17.914 7.083 22.035 1.00 91.06 152 LEU A N 1
ATOM 1146 C CA . LEU A 1 152 ? -17.041 8.218 21.749 1.00 91.06 152 LEU A CA 1
ATOM 1147 C C . LEU A 1 152 ? -15.570 7.831 21.898 1.00 91.06 152 LEU A C 1
ATOM 1149 O O . LEU A 1 152 ? -14.773 8.158 21.020 1.00 91.06 152 LEU A O 1
ATOM 1153 N N . LEU A 1 153 ? -15.231 7.077 22.948 1.00 92.06 153 LEU A N 1
ATOM 1154 C CA . LEU A 1 153 ? -13.892 6.525 23.116 1.00 92.06 153 LEU A CA 1
ATOM 1155 C C . LEU A 1 153 ? -13.551 5.586 21.951 1.00 92.06 153 LEU A C 1
ATOM 1157 O O . LEU A 1 153 ? -12.600 5.842 21.224 1.00 92.06 153 LEU A O 1
ATOM 1161 N N . ALA A 1 154 ? -14.377 4.570 21.689 1.00 93.62 154 ALA A N 1
ATOM 1162 C CA . ALA A 1 154 ? -14.131 3.609 20.614 1.00 93.62 154 ALA A CA 1
ATOM 1163 C C . ALA A 1 154 ? -14.037 4.273 19.226 1.00 93.62 154 ALA A C 1
ATOM 1165 O O . ALA A 1 154 ? -13.121 3.971 18.458 1.00 93.62 154 ALA A O 1
ATOM 1166 N N . ALA A 1 155 ? -14.942 5.199 18.896 1.00 93.56 155 ALA A N 1
ATOM 1167 C CA . ALA A 1 155 ? -14.926 5.913 17.623 1.00 93.56 155 ALA A CA 1
ATOM 1168 C C . ALA A 1 155 ? -13.721 6.850 17.511 1.00 93.56 155 ALA A C 1
ATOM 1170 O O . ALA A 1 155 ? -13.058 6.832 16.478 1.00 93.56 155 ALA A O 1
ATOM 1171 N N . GLY A 1 156 ? -13.397 7.620 18.554 1.00 88.44 156 GLY A N 1
ATOM 1172 C CA . GLY A 1 156 ? -12.236 8.513 18.561 1.00 88.44 156 GLY A CA 1
ATOM 1173 C C . GLY A 1 156 ? -10.911 7.764 18.473 1.00 88.44 156 GLY A C 1
ATOM 1174 O O . GLY A 1 156 ? -10.009 8.188 17.757 1.00 88.44 156 GLY A O 1
ATOM 1175 N N . THR A 1 157 ? -10.820 6.596 19.108 1.00 89.56 157 THR A N 1
ATOM 1176 C CA . THR A 1 157 ? -9.658 5.717 18.987 1.00 89.56 157 THR A CA 1
ATOM 1177 C C . THR A 1 157 ? -9.552 5.108 17.584 1.00 89.56 157 THR A C 1
ATOM 1179 O O . THR A 1 157 ? -8.488 5.166 16.973 1.00 89.56 157 THR A O 1
ATOM 1182 N N . THR A 1 158 ? -10.647 4.579 17.027 1.00 88.31 158 THR A N 1
ATOM 1183 C CA . THR A 1 158 ? -10.685 4.020 15.656 1.00 88.31 158 THR A CA 1
ATOM 1184 C C . THR A 1 158 ? -10.311 5.071 14.616 1.00 88.31 158 THR A C 1
ATOM 1186 O O . THR A 1 158 ? -9.520 4.825 13.710 1.00 88.31 158 THR A O 1
ATOM 1189 N N . LEU A 1 159 ? -10.901 6.257 14.745 1.00 84.50 159 LEU A N 1
ATOM 1190 C CA . LEU A 1 159 ? -10.823 7.354 13.791 1.00 84.50 159 LEU A CA 1
ATOM 1191 C C . LEU A 1 159 ? -9.753 8.378 14.179 1.00 84.50 159 LEU A C 1
ATOM 1193 O O . LEU A 1 159 ? -9.853 9.536 13.787 1.00 84.50 159 LEU A O 1
ATOM 1197 N N . SER A 1 160 ? -8.738 7.975 14.944 1.00 82.12 160 SER A N 1
ATOM 1198 C CA . SER A 1 160 ? -7.664 8.887 15.330 1.00 82.12 160 SER A CA 1
ATOM 1199 C C . SER A 1 160 ? -6.990 9.487 14.088 1.00 82.12 160 SER A C 1
ATOM 1201 O O . SER A 1 160 ? -6.629 8.757 13.164 1.00 82.12 160 SER A O 1
ATOM 1203 N N . GLY A 1 161 ? -6.871 10.814 14.047 1.00 73.12 161 GLY A N 1
ATOM 1204 C CA . GLY A 1 161 ? -6.444 11.614 12.898 1.00 73.12 161 GLY A CA 1
ATOM 1205 C C . GLY A 1 161 ? -7.586 12.090 11.988 1.00 73.12 161 GLY A C 1
ATOM 1206 O O . GLY A 1 161 ? -7.328 12.803 11.019 1.00 73.12 161 GLY A O 1
ATOM 1207 N N . ALA A 1 162 ? -8.839 11.717 12.265 1.00 76.19 162 ALA A N 1
ATOM 1208 C CA . ALA A 1 162 ? -10.009 12.206 11.540 1.00 76.19 162 ALA A CA 1
ATOM 1209 C C . ALA A 1 162 ? -10.605 13.465 12.185 1.00 76.19 162 ALA A C 1
ATOM 1211 O O . ALA A 1 162 ? -10.390 13.756 13.358 1.00 76.19 162 ALA A O 1
ATOM 1212 N N . ASP A 1 163 ? -11.401 14.179 11.392 1.00 77.50 163 ASP A N 1
ATOM 1213 C CA . ASP A 1 163 ? -12.128 15.381 11.799 1.00 77.50 163 ASP A CA 1
ATOM 1214 C C . ASP A 1 163 ? -13.097 15.122 12.969 1.00 77.50 163 ASP A C 1
ATOM 1216 O O . ASP A 1 163 ? -13.861 14.150 12.952 1.00 77.50 163 ASP A O 1
ATOM 1220 N N . CYS A 1 164 ? -13.095 16.017 13.962 1.00 82.38 164 CYS A N 1
ATOM 1221 C CA . CYS A 1 164 ? -13.920 15.927 15.169 1.00 82.38 164 CYS A CA 1
ATOM 1222 C C . CYS A 1 164 ? -15.420 15.760 14.883 1.00 82.38 164 CYS A C 1
ATOM 1224 O O . CYS A 1 164 ? -16.107 15.045 15.619 1.00 82.38 164 CYS A O 1
ATOM 1226 N N . VAL A 1 165 ? -15.950 16.377 13.821 1.00 84.12 165 VAL A N 1
ATOM 1227 C CA . VAL A 1 165 ? -17.363 16.231 13.439 1.00 84.12 165 VAL A CA 1
ATOM 1228 C C . VAL A 1 165 ? -17.623 14.809 12.959 1.00 84.12 165 VAL A C 1
ATOM 1230 O O . VAL A 1 165 ? -18.566 14.167 13.420 1.00 84.12 165 VAL A O 1
ATOM 1233 N N . ALA A 1 166 ? -16.751 14.277 12.100 1.00 84.25 166 ALA A N 1
ATOM 1234 C CA . ALA A 1 166 ? -16.877 12.908 11.610 1.00 84.25 166 ALA A CA 1
ATOM 1235 C C . ALA A 1 166 ? -16.785 11.879 12.748 1.00 84.25 166 ALA A C 1
ATOM 1237 O O . ALA A 1 166 ? -17.545 10.909 12.755 1.00 84.25 166 ALA A O 1
ATOM 1238 N N . VAL A 1 167 ? -15.895 12.094 13.724 1.00 86.56 167 VAL A N 1
ATOM 1239 C CA . VAL A 1 167 ? -15.782 11.221 14.902 1.00 86.56 167 VAL A CA 1
ATOM 1240 C C . VAL A 1 167 ? -17.063 11.235 15.726 1.00 86.56 167 VAL A C 1
ATOM 1242 O O . VAL A 1 167 ? -17.606 10.169 16.014 1.00 86.56 167 VAL A O 1
ATOM 1245 N N . ASN A 1 168 ? -17.586 12.420 16.047 1.00 87.38 168 ASN A N 1
ATOM 1246 C CA . ASN A 1 168 ? -18.825 12.555 16.810 1.00 87.38 168 ASN A CA 1
ATOM 1247 C C . ASN A 1 168 ? -20.014 11.899 16.099 1.00 87.38 168 ASN A C 1
ATOM 1249 O O . ASN A 1 168 ? -20.757 11.135 16.712 1.00 87.38 168 ASN A O 1
ATOM 1253 N N . GLU A 1 169 ? -20.174 12.129 14.794 1.00 90.12 169 GLU A N 1
ATOM 1254 C CA . GLU A 1 169 ? -21.232 11.488 14.010 1.00 90.12 169 GLU A CA 1
ATOM 1255 C C . GLU A 1 169 ? -21.155 9.959 14.081 1.00 90.12 169 GLU A C 1
ATOM 1257 O O . GLU A 1 169 ? -22.180 9.289 14.226 1.00 90.12 169 GLU A O 1
ATOM 1262 N N . GLN A 1 170 ? -19.951 9.387 13.981 1.00 92.88 170 GLN A N 1
ATOM 1263 C CA . GLN A 1 170 ? -19.791 7.938 14.056 1.00 92.88 170 GLN A CA 1
ATOM 1264 C C . GLN A 1 170 ? -19.934 7.391 15.479 1.00 92.88 170 GLN A C 1
ATOM 1266 O O . GLN A 1 170 ? -20.445 6.278 15.628 1.00 92.88 170 GLN A O 1
ATOM 1271 N N . ALA A 1 171 ? -19.569 8.163 16.504 1.00 91.75 171 ALA A N 1
ATOM 1272 C CA . ALA A 1 171 ? -19.829 7.822 17.898 1.00 91.75 171 ALA A CA 1
ATOM 1273 C C . ALA A 1 171 ? -21.336 7.685 18.161 1.00 91.75 171 ALA A C 1
ATOM 1275 O O . ALA A 1 171 ? -21.758 6.712 18.771 1.00 91.75 171 ALA A O 1
ATOM 1276 N N . GLU A 1 172 ? -22.177 8.573 17.623 1.00 91.06 172 GLU A N 1
ATOM 1277 C CA . GLU A 1 172 ? -23.643 8.467 17.762 1.00 91.06 172 GLU A CA 1
ATOM 1278 C C . GLU A 1 172 ? -24.222 7.243 17.038 1.00 91.06 172 GLU A C 1
ATOM 1280 O O . GLU A 1 172 ? -25.201 6.627 17.470 1.00 91.06 172 GLU A O 1
ATOM 1285 N N . VAL A 1 173 ? -23.638 6.863 15.897 1.00 92.25 173 VAL A N 1
ATOM 1286 C CA . VAL A 1 173 ? -24.019 5.626 15.200 1.00 92.25 173 VAL A CA 1
ATOM 1287 C C . VAL A 1 173 ? -23.678 4.411 16.065 1.00 92.25 173 VAL A C 1
ATOM 1289 O O . VAL A 1 173 ? -24.535 3.545 16.241 1.00 92.25 173 VAL A O 1
ATOM 1292 N N . LEU A 1 174 ? -22.470 4.360 16.629 1.00 93.81 174 LEU A N 1
ATOM 1293 C CA . LEU A 1 174 ? -22.033 3.262 17.490 1.00 93.81 174 LEU A CA 1
ATOM 1294 C C . LEU A 1 174 ? -22.818 3.221 18.813 1.00 93.81 174 LEU A C 1
ATOM 1296 O O . LEU A 1 174 ? -23.259 2.150 19.218 1.00 93.81 174 LEU A O 1
ATOM 1300 N N . ALA A 1 175 ? -23.093 4.369 19.437 1.00 91.75 175 ALA A N 1
ATOM 1301 C CA . ALA A 1 175 ? -23.874 4.469 20.670 1.00 91.75 175 ALA A CA 1
ATOM 1302 C C . ALA A 1 175 ? -25.279 3.874 20.505 1.00 91.75 175 ALA A C 1
ATOM 1304 O O . ALA A 1 175 ? -25.758 3.148 21.375 1.00 91.75 175 ALA A O 1
ATOM 1305 N N . ARG A 1 176 ? -25.928 4.125 19.360 1.00 90.75 176 ARG A N 1
ATOM 1306 C CA . ARG A 1 176 ? -27.223 3.512 19.029 1.00 90.75 176 ARG A CA 1
ATOM 1307 C C . ARG A 1 176 ? -27.132 1.999 18.852 1.00 90.75 176 ARG A C 1
ATOM 1309 O O . ARG A 1 176 ? -28.070 1.306 19.227 1.00 90.75 176 ARG A O 1
ATOM 1316 N N . MET A 1 177 ? -26.032 1.484 18.302 1.00 92.25 177 MET A N 1
ATOM 1317 C CA . MET A 1 177 ? -25.825 0.035 18.189 1.00 92.25 177 MET A CA 1
ATOM 1318 C C . MET A 1 177 ? -25.622 -0.610 19.564 1.00 92.25 177 MET A C 1
ATOM 1320 O O . MET A 1 177 ? -26.233 -1.639 19.830 1.00 92.25 177 MET A O 1
ATOM 1324 N N . LEU A 1 178 ? -24.861 0.039 20.451 1.00 89.19 178 LEU A N 1
ATOM 1325 C CA . LEU A 1 178 ? -24.602 -0.435 21.817 1.00 89.19 178 LEU A CA 1
ATOM 1326 C C . LEU A 1 178 ? -25.853 -0.453 22.713 1.00 89.19 178 LEU A C 1
ATOM 1328 O O . LEU A 1 178 ? -25.912 -1.225 23.661 1.00 89.19 178 LEU A O 1
ATOM 1332 N N . ARG A 1 179 ? -26.861 0.381 22.432 1.00 83.25 179 ARG A N 1
ATOM 1333 C CA . ARG A 1 179 ? -28.121 0.440 23.198 1.00 83.25 179 ARG A CA 1
ATOM 1334 C C . ARG A 1 179 ? -29.126 -0.677 22.875 1.00 83.25 179 ARG A C 1
ATOM 1336 O O . ARG A 1 179 ? -30.082 -0.864 23.628 1.00 83.25 179 ARG A O 1
ATOM 1343 N N . GLY A 1 180 ? -28.936 -1.400 21.768 1.00 64.69 180 GLY A N 1
ATOM 1344 C CA . GLY A 1 180 ? -29.885 -2.403 21.275 1.00 64.69 180 GLY A CA 1
ATOM 1345 C C . GLY A 1 180 ? -31.198 -1.815 20.710 1.00 64.69 180 GLY A C 1
ATOM 1346 O O . GLY A 1 180 ? -31.450 -0.614 20.803 1.00 64.69 180 GLY A O 1
ATOM 1347 N N . PRO A 1 181 ? -32.062 -2.642 20.087 1.00 52.62 181 PRO A N 1
ATOM 1348 C CA . PRO A 1 181 ? -33.272 -2.189 19.383 1.00 52.62 181 PRO A CA 1
ATOM 1349 C C . PRO A 1 181 ? -34.411 -1.667 20.286 1.00 52.62 181 PRO A C 1
ATOM 1351 O O . PRO A 1 181 ? -35.367 -1.092 19.771 1.00 52.62 181 PRO A O 1
ATOM 1354 N N . SER A 1 182 ? -34.329 -1.843 21.608 1.00 42.78 182 SER A N 1
ATOM 1355 C CA . SER A 1 182 ? -35.468 -1.665 22.528 1.00 42.78 182 SER A CA 1
ATOM 1356 C C . SER A 1 182 ? -35.536 -0.306 23.236 1.00 42.78 182 SER A C 1
ATOM 1358 O O . SER A 1 182 ? -36.494 -0.044 23.958 1.00 42.78 182 SER A O 1
ATOM 1360 N N . THR A 1 183 ? -34.550 0.577 23.062 1.00 43.44 183 THR A N 1
ATOM 1361 C CA . THR A 1 183 ? -34.492 1.864 23.775 1.00 43.44 183 THR A CA 1
ATOM 1362 C C . THR A 1 183 ? -34.671 3.040 22.816 1.00 43.44 183 THR A C 1
ATOM 1364 O O . THR A 1 183 ? -33.722 3.619 22.290 1.00 43.44 183 THR A O 1
ATOM 1367 N N . VAL A 1 184 ? -35.930 3.436 22.596 1.00 36.00 184 VAL A N 1
ATOM 1368 C CA . VAL A 1 184 ? -36.265 4.692 21.907 1.00 36.00 184 VAL A CA 1
ATOM 1369 C C . VAL A 1 184 ? -36.038 5.853 22.874 1.00 36.00 184 VAL A C 1
ATOM 1371 O O . VAL A 1 184 ? -36.966 6.376 23.484 1.00 36.00 184 VAL A O 1
ATOM 1374 N N . VAL A 1 185 ? -34.785 6.271 23.027 1.00 42.84 185 VAL A N 1
ATOM 1375 C CA . VAL A 1 185 ? -34.467 7.555 23.657 1.00 42.84 185 VAL A CA 1
ATOM 1376 C C . VAL A 1 185 ? -34.376 8.590 22.541 1.00 42.84 185 VAL A C 1
ATOM 1378 O O . VAL A 1 185 ? -33.492 8.521 21.688 1.00 42.84 185 VAL A O 1
ATOM 1381 N N . ARG A 1 186 ? -35.314 9.545 22.518 1.00 36.34 186 ARG A N 1
ATOM 1382 C CA . ARG A 1 186 ? -35.207 10.753 21.686 1.00 36.34 186 ARG A CA 1
ATOM 1383 C C . ARG A 1 186 ? -33.979 11.535 22.150 1.00 36.34 186 ARG A C 1
ATOM 1385 O O . ARG A 1 186 ? -34.048 12.269 23.132 1.00 36.34 186 ARG A O 1
ATOM 1392 N N . GLU A 1 187 ? -32.856 11.373 21.463 1.00 37.72 187 GLU A N 1
ATOM 1393 C CA . GLU A 1 187 ? -31.678 12.189 21.734 1.00 37.72 187 GLU A CA 1
ATOM 1394 C C . GLU A 1 187 ? -31.930 13.631 21.301 1.00 37.72 187 GLU A C 1
ATOM 1396 O O . GLU A 1 187 ? -32.312 13.916 20.162 1.00 37.72 187 GLU A O 1
ATOM 1401 N N . LYS A 1 188 ? -31.713 14.554 22.241 1.00 32.81 188 LYS A N 1
ATOM 1402 C CA . LYS A 1 188 ? -31.581 15.975 21.936 1.00 32.81 188 LYS A CA 1
ATOM 1403 C C . LYS A 1 188 ? -30.409 16.132 20.965 1.00 32.81 188 LYS A C 1
ATOM 1405 O O . LYS A 1 188 ? -29.328 15.602 21.213 1.00 32.81 188 LYS A O 1
ATOM 1410 N N . ARG A 1 189 ? -30.629 16.864 19.865 1.00 36.75 189 ARG A N 1
ATOM 1411 C CA . ARG A 1 189 ? -29.541 17.372 19.016 1.00 36.75 189 ARG A CA 1
ATOM 1412 C C . ARG A 1 189 ? -28.481 18.016 19.910 1.00 36.75 189 ARG A C 1
ATOM 1414 O O . ARG A 1 189 ? -28.851 18.763 20.809 1.00 36.75 189 ARG A O 1
ATOM 1421 N N . PHE A 1 190 ? -27.223 17.688 19.617 1.00 35.03 190 PHE A N 1
ATOM 1422 C CA . PHE A 1 190 ? -25.979 18.340 20.034 1.00 35.03 190 PHE A CA 1
ATOM 1423 C C . PHE A 1 190 ? -26.106 19.354 21.180 1.00 35.03 190 PHE A C 1
ATOM 1425 O O . PHE A 1 190 ? -26.619 20.457 20.995 1.00 35.03 190 PHE A O 1
ATOM 1432 N N . VAL A 1 191 ? -25.548 19.010 22.339 1.00 35.25 191 VAL A N 1
ATOM 1433 C CA . VAL A 1 191 ? -25.209 19.996 23.366 1.00 35.25 191 VAL A CA 1
ATOM 1434 C C . VAL A 1 191 ? -23.703 20.210 23.276 1.00 35.25 191 VAL A C 1
ATOM 1436 O O . VAL A 1 191 ? -22.932 19.287 23.534 1.00 35.25 191 VAL A O 1
ATOM 1439 N N . ALA A 1 192 ? -23.285 21.411 22.872 1.00 32.09 192 ALA A N 1
ATOM 1440 C CA . ALA A 1 192 ? -21.908 21.853 23.052 1.00 32.09 192 ALA A CA 1
ATOM 1441 C C . ALA A 1 192 ? -21.549 21.686 24.539 1.00 32.09 192 ALA A C 1
ATOM 1443 O O . ALA A 1 192 ? -22.232 22.253 25.389 1.00 32.09 192 ALA A O 1
ATOM 1444 N N . GLY A 1 193 ? -20.541 20.865 24.850 1.00 40.28 193 GLY A N 1
ATOM 1445 C CA . GLY A 1 193 ? -20.130 20.584 26.232 1.00 40.28 193 GLY A CA 1
ATOM 1446 C C . GLY A 1 193 ? -20.151 19.115 26.668 1.00 40.28 193 GLY A C 1
ATOM 1447 O O . GLY A 1 193 ? -19.919 18.852 27.843 1.00 40.28 193 GLY A O 1
ATOM 1448 N N . THR A 1 194 ? -20.393 18.137 25.782 1.00 49.69 194 THR A N 1
ATOM 1449 C CA . THR A 1 194 ? -20.059 16.737 26.112 1.00 49.69 194 THR A CA 1
ATOM 1450 C C . THR A 1 194 ? -18.549 16.603 26.292 1.00 49.69 194 THR A C 1
ATOM 1452 O O . THR A 1 194 ? -17.804 16.774 25.327 1.00 49.69 194 THR A O 1
ATOM 1455 N N . SER A 1 195 ? -18.119 16.311 27.520 1.00 61.72 195 SER A N 1
ATOM 1456 C CA . SER A 1 195 ? -16.720 16.087 27.882 1.00 61.72 195 SER A CA 1
ATOM 1457 C C . SER A 1 195 ? -16.152 14.927 27.067 1.00 61.72 195 SER A C 1
ATOM 1459 O O . SER A 1 195 ? -16.676 13.809 27.122 1.00 61.72 195 SER A O 1
ATOM 1461 N N . TRP A 1 196 ? -15.098 15.189 26.297 1.00 71.56 196 TRP A N 1
ATOM 1462 C CA . TRP A 1 196 ? -14.333 14.129 25.651 1.00 71.56 196 TRP A CA 1
ATOM 1463 C C . TRP A 1 196 ? -13.728 13.210 26.725 1.00 71.56 196 TRP A C 1
ATOM 1465 O O . TRP A 1 196 ? -13.535 13.641 27.864 1.00 71.56 196 TRP A O 1
ATOM 1475 N N . PRO A 1 197 ? -13.399 11.949 26.403 1.00 78.25 197 PRO A N 1
ATOM 1476 C CA . PRO A 1 197 ? -12.543 11.125 27.248 1.00 78.25 197 PRO A CA 1
ATOM 1477 C C . PRO A 1 197 ? -11.117 11.707 27.263 1.00 78.25 197 PRO A C 1
ATOM 1479 O O . PRO A 1 197 ? -10.213 11.135 26.666 1.00 78.25 197 PRO A O 1
ATOM 1482 N N . GLU A 1 198 ? -10.918 12.861 27.905 1.00 78.50 198 GLU A N 1
ATOM 1483 C CA . GLU A 1 198 ? -9.693 13.682 27.837 1.00 78.50 198 GLU A CA 1
ATOM 1484 C C . GLU A 1 198 ? -8.437 12.928 28.287 1.00 78.50 198 GLU A C 1
ATOM 1486 O O . GLU A 1 198 ? -7.334 13.206 27.822 1.00 78.50 198 GLU A O 1
ATOM 1491 N N . THR A 1 199 ? -8.612 11.901 29.126 1.00 77.69 199 THR A N 1
ATOM 1492 C CA . THR A 1 199 ? -7.556 10.952 29.494 1.00 77.69 199 THR A CA 1
ATOM 1493 C C . THR A 1 199 ? -6.933 10.272 28.272 1.00 77.69 199 THR A C 1
ATOM 1495 O O . THR A 1 199 ? -5.730 10.043 28.252 1.00 77.69 199 THR A O 1
ATOM 1498 N N . PHE A 1 200 ? -7.733 9.948 27.255 1.00 81.62 200 PHE A N 1
ATOM 1499 C CA . PHE A 1 200 ? -7.317 9.145 26.104 1.00 81.62 200 PHE A CA 1
ATOM 1500 C C . PHE A 1 200 ? -7.375 9.887 24.775 1.00 81.62 200 PHE A C 1
ATOM 1502 O O . PHE A 1 200 ? -6.709 9.466 23.834 1.00 81.62 200 PHE A O 1
ATOM 1509 N N . LEU A 1 201 ? -8.199 10.926 24.660 1.00 83.31 201 LEU A N 1
ATOM 1510 C CA . LEU A 1 201 ? -8.478 11.623 23.411 1.00 83.31 201 LEU A CA 1
ATOM 1511 C C . LEU A 1 201 ? -8.345 13.129 23.597 1.00 83.31 201 LEU A C 1
ATOM 1513 O O . LEU A 1 201 ? -8.849 13.681 24.572 1.00 83.31 201 LEU A O 1
ATOM 1517 N N . ARG A 1 202 ? -7.756 13.805 22.611 1.00 81.19 202 ARG A N 1
ATOM 1518 C CA . ARG A 1 202 ? -7.708 15.269 22.556 1.00 81.19 202 ARG A CA 1
ATOM 1519 C C . ARG A 1 202 ? -8.043 15.791 21.159 1.00 81.19 202 ARG A C 1
ATOM 1521 O O . ARG A 1 202 ? -7.693 15.138 20.173 1.00 81.19 202 ARG A O 1
ATOM 1528 N N . PRO A 1 203 ? -8.663 16.975 21.047 1.00 76.88 203 PRO A N 1
ATOM 1529 C CA . PRO A 1 203 ? -8.659 17.718 19.800 1.00 76.88 203 PRO A CA 1
ATOM 1530 C C . PRO A 1 203 ? -7.244 18.242 19.511 1.00 76.88 203 PRO A C 1
ATOM 1532 O O . PRO A 1 203 ? -6.547 18.725 20.404 1.00 76.88 203 PRO A O 1
ATOM 1535 N N . ALA A 1 204 ? -6.821 18.151 18.257 1.00 69.12 204 ALA A N 1
ATOM 1536 C CA . ALA A 1 204 ? -5.567 18.686 17.754 1.00 69.12 204 ALA A CA 1
ATOM 1537 C C . ALA A 1 204 ? -5.810 19.390 16.421 1.00 69.12 204 ALA A C 1
ATOM 1539 O O . ALA A 1 204 ? -6.537 18.895 15.563 1.00 69.12 204 ALA A O 1
ATOM 1540 N N . THR A 1 205 ? -5.184 20.543 16.217 1.00 69.31 205 THR A N 1
ATOM 1541 C CA . THR A 1 205 ? -5.302 21.262 14.949 1.00 69.31 205 THR A CA 1
ATOM 1542 C C . THR A 1 205 ? -4.451 20.573 13.887 1.00 69.31 205 THR A C 1
ATOM 1544 O O . THR A 1 205 ? -3.235 20.449 14.031 1.00 69.31 205 THR A O 1
ATOM 1547 N N . GLY A 1 206 ? -5.080 20.150 12.793 1.00 64.50 206 GLY A N 1
ATOM 1548 C CA . GLY A 1 206 ? -4.414 19.442 11.708 1.00 64.50 206 GLY A CA 1
ATOM 1549 C C . GLY A 1 206 ? -4.888 19.877 10.330 1.00 64.50 206 GLY A C 1
ATOM 1550 O O . GLY A 1 206 ? -5.784 20.704 10.177 1.00 64.50 206 GLY A O 1
ATOM 1551 N N . ARG A 1 207 ? -4.250 19.334 9.293 1.00 58.84 207 ARG A N 1
ATOM 1552 C CA . ARG A 1 207 ? -4.547 19.641 7.890 1.00 58.84 207 ARG A CA 1
ATOM 1553 C C . ARG A 1 207 ? -5.171 18.432 7.204 1.00 58.84 207 ARG A C 1
ATOM 1555 O O . ARG A 1 207 ? -4.580 17.357 7.204 1.00 58.84 207 ARG A O 1
ATOM 1562 N N . VAL A 1 208 ? -6.326 18.616 6.569 1.00 56.53 208 VAL A N 1
ATOM 1563 C CA . VAL A 1 208 ? -7.045 17.553 5.851 1.00 56.53 208 VAL A CA 1
ATOM 1564 C C . VAL A 1 208 ? -7.195 17.914 4.382 1.00 56.53 208 VAL A C 1
ATOM 1566 O O . VAL A 1 208 ? -7.616 19.015 4.028 1.00 56.53 208 VAL A O 1
ATOM 1569 N N . GLY A 1 209 ? -6.881 16.958 3.508 1.00 51.25 209 GLY A N 1
ATOM 1570 C CA . GLY A 1 209 ? -7.125 17.084 2.075 1.00 51.25 209 GLY A CA 1
ATOM 1571 C C . GLY A 1 209 ? -8.621 17.066 1.754 1.00 51.25 209 GLY A C 1
ATOM 1572 O O . GLY A 1 209 ? -9.337 16.112 2.069 1.00 51.25 209 GLY A O 1
ATOM 1573 N N . THR A 1 210 ? -9.102 18.109 1.084 1.00 57.28 210 THR A N 1
ATOM 1574 C CA . THR A 1 210 ? -10.469 18.219 0.570 1.00 57.28 210 THR A CA 1
ATOM 1575 C C . THR A 1 210 ? -10.462 18.434 -0.943 1.00 57.28 210 THR A C 1
ATOM 1577 O O . THR A 1 210 ? -9.424 18.671 -1.553 1.00 57.28 210 THR A O 1
ATOM 1580 N N . HIS A 1 211 ? -11.638 18.365 -1.567 1.00 53.31 211 HIS A N 1
ATOM 1581 C CA . HIS A 1 211 ? -11.795 18.690 -2.988 1.00 53.31 211 HIS A CA 1
ATOM 1582 C C . HIS A 1 211 ? -11.484 20.159 -3.327 1.00 53.31 211 HIS A C 1
ATOM 1584 O O . HIS A 1 211 ? -11.263 20.460 -4.493 1.00 53.31 211 HIS A O 1
ATOM 1590 N N . PHE A 1 212 ? -11.423 21.042 -2.325 1.00 57.91 212 PHE A N 1
ATOM 1591 C CA . PHE A 1 212 ? -10.995 22.438 -2.460 1.00 57.91 212 PHE A CA 1
ATOM 1592 C C . PHE A 1 212 ? -9.514 22.652 -2.103 1.00 57.91 212 PHE A C 1
ATOM 1594 O O . PHE A 1 212 ? -9.061 23.786 -2.005 1.00 57.91 212 PHE A O 1
ATOM 1601 N N . GLY A 1 213 ? -8.756 21.577 -1.869 1.00 53.19 213 GLY A N 1
ATOM 1602 C CA . GLY A 1 213 ? -7.390 21.643 -1.354 1.00 53.19 213 GLY A CA 1
ATOM 1603 C C . GLY A 1 213 ? -7.310 21.336 0.141 1.00 53.19 213 GLY A C 1
ATOM 1604 O O . GLY A 1 213 ? -8.208 20.722 0.722 1.00 53.19 213 GLY A O 1
ATOM 1605 N N . VAL A 1 214 ? -6.193 21.703 0.763 1.00 59.72 214 VAL A N 1
ATOM 1606 C CA . VAL A 1 214 ? -5.884 21.366 2.158 1.00 59.72 214 VAL A CA 1
ATOM 1607 C C . VAL A 1 214 ? -6.511 22.398 3.097 1.00 59.72 214 VAL A C 1
ATOM 1609 O O . VAL A 1 214 ? -6.186 23.577 3.005 1.00 59.72 214 VAL A O 1
ATOM 1612 N N . LEU A 1 215 ? -7.385 21.957 4.005 1.00 66.44 215 LEU A N 1
ATOM 1613 C CA . LEU A 1 215 ? -8.005 22.812 5.024 1.00 66.44 215 LEU A CA 1
ATOM 1614 C C . LEU A 1 215 ? -7.459 22.487 6.413 1.00 66.44 215 LEU A C 1
ATOM 1616 O O . LEU A 1 215 ? -7.226 21.320 6.731 1.00 66.44 215 LEU A O 1
ATOM 1620 N N . THR A 1 216 ? -7.285 23.519 7.236 1.00 73.88 216 THR A N 1
ATOM 1621 C CA . THR A 1 216 ? -7.005 23.368 8.668 1.00 73.88 216 THR A CA 1
ATOM 1622 C C . THR A 1 216 ? -8.313 23.059 9.398 1.00 73.88 216 THR A C 1
ATOM 1624 O O . THR A 1 216 ? -9.291 23.777 9.207 1.00 73.88 216 THR A O 1
ATOM 1627 N N . THR A 1 217 ? -8.344 21.995 10.197 1.00 73.31 217 THR A N 1
ATOM 1628 C CA . THR A 1 217 ? -9.516 21.575 10.984 1.00 73.31 217 THR A CA 1
ATOM 1629 C C . THR A 1 217 ? -9.082 20.944 12.30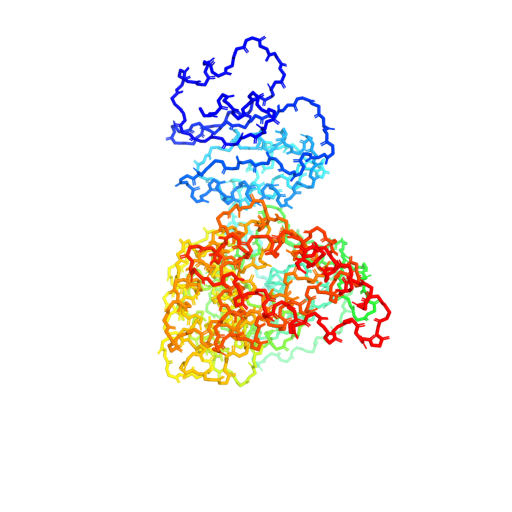7 1.00 73.31 217 THR A C 1
ATOM 1631 O O . THR A 1 217 ? -7.905 20.618 12.486 1.00 73.31 217 THR A O 1
ATOM 1634 N N . ASP A 1 218 ? -10.036 20.747 13.212 1.00 77.62 218 ASP A N 1
ATOM 1635 C CA . ASP A 1 218 ? -9.824 20.020 14.459 1.00 77.62 218 ASP A CA 1
ATOM 1636 C C . ASP A 1 218 ? -9.935 18.512 14.213 1.00 77.62 218 ASP A C 1
ATOM 1638 O O . ASP A 1 218 ? -10.958 17.995 13.752 1.00 77.62 218 ASP A O 1
ATOM 1642 N N . LEU A 1 219 ? -8.851 17.808 14.515 1.00 77.06 219 LEU A N 1
ATOM 1643 C CA . LEU A 1 219 ? -8.717 16.362 14.443 1.00 77.06 219 LEU A CA 1
ATOM 1644 C C . LEU A 1 219 ? -8.788 15.754 15.835 1.00 77.06 219 LEU A C 1
ATOM 1646 O O . LEU A 1 219 ? -8.374 16.373 16.808 1.00 77.06 219 LEU A O 1
ATOM 1650 N N . VAL A 1 220 ? -9.242 14.510 15.927 1.00 79.75 220 VAL A N 1
ATOM 1651 C CA . VAL A 1 220 ? -9.169 13.739 17.172 1.00 79.75 220 VAL A CA 1
ATOM 1652 C C . VAL A 1 220 ? -7.873 12.949 17.199 1.00 79.75 220 VAL A C 1
ATOM 1654 O O . VAL A 1 220 ? -7.651 12.091 16.350 1.00 79.75 220 VAL A O 1
ATOM 1657 N N . GLU A 1 221 ? -7.033 13.174 18.198 1.00 77.06 221 GLU A N 1
ATOM 1658 C CA . GLU A 1 221 ? -5.830 12.380 18.444 1.00 77.06 221 GLU A CA 1
ATOM 1659 C C . GLU A 1 221 ? -6.003 11.514 19.688 1.00 77.06 221 GLU A C 1
ATOM 1661 O O . GLU A 1 221 ? -6.602 11.941 20.675 1.00 77.06 221 GLU A O 1
ATOM 1666 N N . VAL A 1 222 ? -5.445 10.302 19.652 1.00 76.62 222 VAL A N 1
ATOM 1667 C CA . VAL A 1 222 ? -5.229 9.525 20.875 1.00 76.62 222 VAL A CA 1
ATOM 1668 C C . VAL A 1 222 ? -4.054 10.149 21.623 1.00 76.62 222 VAL A C 1
ATOM 1670 O O . VAL A 1 222 ? -2.984 10.346 21.047 1.00 76.62 222 VAL A O 1
ATOM 1673 N N . CYS A 1 223 ? -4.269 10.488 22.890 1.00 74.38 223 CYS A N 1
ATOM 1674 C CA . CYS A 1 223 ? -3.268 11.109 23.741 1.00 74.38 223 CYS A CA 1
ATOM 1675 C C . CYS A 1 223 ? -2.099 10.145 23.986 1.00 74.38 223 CYS A C 1
ATOM 1677 O O . CYS A 1 223 ? -2.334 9.008 24.398 1.00 74.38 223 CYS A O 1
ATOM 1679 N N . PRO A 1 224 ? -0.843 10.593 23.828 1.00 63.12 224 PRO A N 1
ATOM 1680 C CA . PRO A 1 224 ? 0.299 9.991 24.509 1.00 63.12 224 PRO A CA 1
ATOM 1681 C C . PRO A 1 224 ? 0.000 9.691 25.991 1.00 63.12 224 PRO A C 1
ATOM 1683 O O . PRO A 1 224 ? -0.647 10.517 26.636 1.00 63.12 224 PRO A O 1
ATOM 1686 N N . PRO A 1 225 ? 0.455 8.552 26.546 1.00 63.88 225 PRO A N 1
ATOM 1687 C CA . PRO A 1 225 ? 1.255 7.497 25.915 1.00 63.88 225 PRO A CA 1
ATOM 1688 C C . PRO A 1 225 ? 0.432 6.442 25.153 1.00 63.88 225 PRO A C 1
ATOM 1690 O O . PRO A 1 225 ? 1.002 5.469 24.653 1.00 63.88 225 PRO A O 1
ATOM 1693 N N . TYR A 1 226 ? -0.891 6.611 25.068 1.00 70.81 226 TYR A N 1
ATOM 1694 C CA . TYR A 1 226 ? -1.803 5.623 24.504 1.00 70.81 226 TYR A CA 1
ATOM 1695 C C . TYR A 1 226 ? -1.677 5.493 22.979 1.00 70.81 226 TYR A C 1
ATOM 1697 O O . TYR A 1 226 ? -1.381 6.445 22.258 1.00 70.81 226 TYR A O 1
ATOM 1705 N N . ARG A 1 227 ? -1.967 4.295 22.458 1.00 72.94 227 ARG A N 1
ATOM 1706 C CA . ARG A 1 227 ? -2.067 4.009 21.025 1.00 72.94 227 ARG A CA 1
ATOM 1707 C C . ARG A 1 227 ? -3.461 3.573 20.606 1.00 72.94 227 ARG A C 1
ATOM 1709 O O . ARG A 1 227 ? -4.075 2.785 21.327 1.00 72.94 227 ARG A O 1
ATOM 1716 N N . PRO A 1 228 ? -3.898 3.947 19.387 1.00 79.69 228 PRO A N 1
ATOM 1717 C CA . PRO A 1 228 ? -5.193 3.551 18.853 1.00 79.69 228 PRO A CA 1
ATOM 1718 C C . PRO A 1 228 ? -5.497 2.052 18.981 1.00 79.69 228 PRO A C 1
ATOM 1720 O O . PRO A 1 228 ? -6.472 1.657 19.611 1.00 79.69 228 PRO A O 1
ATOM 1723 N N . ASN A 1 229 ? -4.637 1.190 18.436 1.00 76.44 229 ASN A N 1
ATOM 1724 C CA . ASN A 1 229 ? -4.928 -0.243 18.422 1.00 76.44 229 ASN A CA 1
ATOM 1725 C C . ASN A 1 229 ? -4.787 -0.902 19.798 1.00 76.44 229 ASN A C 1
ATOM 1727 O O . ASN A 1 229 ? -5.559 -1.802 20.092 1.00 76.44 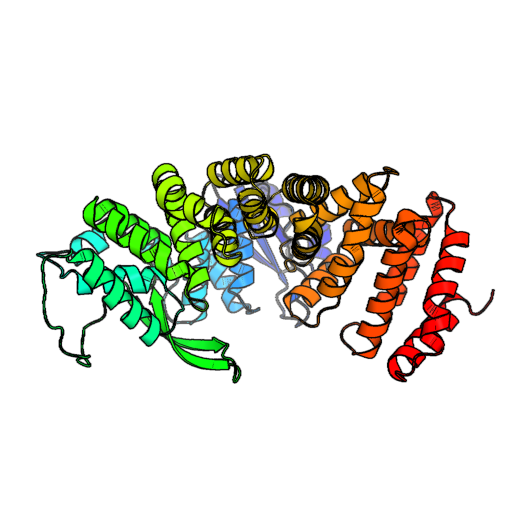229 ASN A O 1
ATOM 1731 N N . GLU A 1 230 ? -3.864 -0.454 20.652 1.00 79.19 230 GLU A N 1
ATOM 1732 C CA . GLU A 1 230 ? -3.711 -1.016 22.005 1.00 79.19 230 GLU A CA 1
ATOM 1733 C C . GLU A 1 230 ? -4.921 -0.654 22.882 1.00 79.19 230 GLU A C 1
ATOM 1735 O O . GLU A 1 230 ? -5.490 -1.521 23.538 1.00 79.19 230 GLU A O 1
ATOM 1740 N N . LEU A 1 231 ? -5.403 0.590 22.797 1.00 83.69 231 LEU A N 1
ATOM 1741 C CA . LEU A 1 231 ? -6.613 1.030 23.491 1.00 83.69 231 LEU A CA 1
ATOM 1742 C C . LEU A 1 231 ? -7.878 0.326 22.965 1.00 83.69 231 LEU A C 1
ATOM 1744 O O . LEU A 1 231 ? -8.731 -0.076 23.756 1.00 83.69 231 LEU A O 1
ATOM 1748 N N . LEU A 1 232 ? -7.989 0.108 21.648 1.00 87.25 232 LEU A N 1
ATOM 1749 C CA . LEU A 1 232 ? -9.073 -0.700 21.070 1.00 87.25 232 LEU A CA 1
ATOM 1750 C C . LEU A 1 232 ? -9.023 -2.158 21.535 1.00 87.25 232 LEU A C 1
ATOM 1752 O O . LEU A 1 232 ? -10.070 -2.736 21.817 1.00 87.25 232 LEU A O 1
ATOM 1756 N N . GLN A 1 233 ? -7.832 -2.752 21.626 1.00 84.69 233 GLN A N 1
ATOM 1757 C CA . GLN A 1 233 ? -7.659 -4.106 22.154 1.00 84.69 233 GLN A CA 1
ATOM 1758 C C . GLN A 1 233 ? -8.076 -4.173 23.628 1.00 84.69 233 GLN A C 1
ATOM 1760 O O . GLN A 1 233 ? -8.796 -5.093 24.008 1.00 84.69 233 GLN A O 1
ATOM 1765 N N . SER A 1 234 ? -7.718 -3.177 24.445 1.00 86.88 234 SER A N 1
ATOM 1766 C CA . SER A 1 234 ? -8.187 -3.089 25.832 1.00 86.88 234 SER A CA 1
ATOM 1767 C C . SER A 1 234 ? -9.713 -2.973 25.914 1.00 86.88 234 SER A C 1
ATOM 1769 O O . SER A 1 234 ? -10.330 -3.740 26.645 1.00 86.88 234 SER A O 1
ATOM 1771 N N . LEU A 1 235 ? -10.351 -2.111 25.111 1.00 89.31 235 LEU A N 1
ATOM 1772 C CA . LEU A 1 235 ? -11.819 -2.024 25.038 1.00 89.31 235 LEU A CA 1
ATOM 1773 C C . LEU A 1 235 ? -12.460 -3.361 24.651 1.00 89.31 235 LEU A C 1
ATOM 1775 O O . LEU A 1 235 ? -13.438 -3.787 25.264 1.00 89.31 235 LEU A O 1
ATOM 1779 N N . TRP A 1 236 ? -11.887 -4.033 23.652 1.00 89.69 236 TRP A N 1
ATOM 1780 C CA . TRP A 1 236 ? -12.348 -5.331 23.168 1.00 89.69 236 TRP A CA 1
ATOM 1781 C C . TRP A 1 236 ? -12.296 -6.409 24.256 1.00 89.69 236 TRP A C 1
ATOM 1783 O O . TRP A 1 236 ? -13.227 -7.211 24.391 1.00 89.69 236 TRP A O 1
ATOM 1793 N N . LEU A 1 237 ? -11.218 -6.440 25.039 1.00 87.44 237 LEU A N 1
ATOM 1794 C CA . LEU A 1 237 ? -11.032 -7.409 26.115 1.00 87.44 237 LEU A CA 1
ATOM 1795 C C . LEU A 1 237 ? -11.926 -7.099 27.323 1.00 87.44 237 LEU A C 1
ATOM 1797 O O . LEU A 1 237 ? -12.569 -8.019 27.824 1.00 87.44 237 LEU A O 1
ATOM 1801 N N . THR A 1 238 ? -12.031 -5.831 27.730 1.00 87.81 238 THR A N 1
ATOM 1802 C CA . THR A 1 238 ? -12.726 -5.424 28.962 1.00 87.81 238 THR A CA 1
ATOM 1803 C C . THR A 1 238 ? -14.254 -5.402 28.835 1.00 87.81 238 THR A C 1
ATOM 1805 O O . THR A 1 238 ? -14.939 -5.812 29.766 1.00 87.81 238 THR A O 1
ATOM 1808 N N . LEU A 1 239 ? -14.818 -4.949 27.707 1.00 88.06 239 LEU A N 1
ATOM 1809 C CA . LEU A 1 239 ? -16.272 -4.721 27.580 1.00 88.06 239 LEU A CA 1
ATOM 1810 C C . L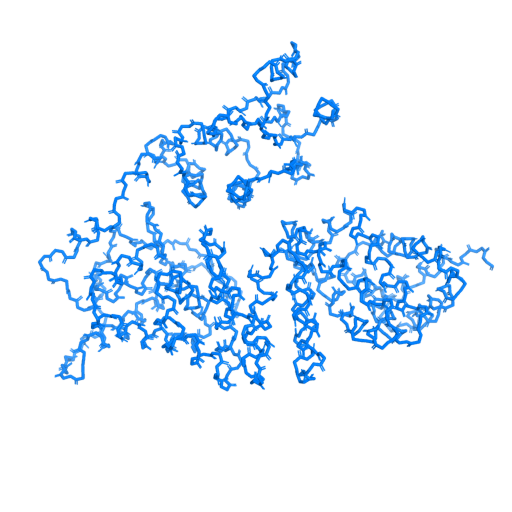EU A 1 239 ? -17.090 -5.956 27.164 1.00 88.06 239 LEU A C 1
ATOM 1812 O O . LEU A 1 239 ? -18.318 -5.920 27.189 1.00 88.06 239 LEU A O 1
ATOM 1816 N N . GLY A 1 240 ? -16.432 -7.052 26.782 1.00 86.50 240 GLY A N 1
ATOM 1817 C CA . GLY A 1 240 ? -17.101 -8.327 26.517 1.00 86.50 240 GLY A CA 1
ATOM 1818 C C . GLY A 1 240 ? -17.964 -8.387 25.237 1.00 86.50 240 GLY A C 1
ATOM 1819 O O . GLY A 1 240 ? -17.854 -7.530 24.356 1.00 86.50 240 GLY A O 1
ATOM 1820 N N . PRO A 1 241 ? -18.788 -9.444 25.081 1.00 87.12 241 PRO A N 1
ATOM 1821 C CA . PRO A 1 241 ? -19.435 -9.811 23.813 1.00 87.12 241 PRO A CA 1
ATOM 1822 C C . PRO A 1 241 ? -20.369 -8.758 23.197 1.00 87.12 241 PRO A C 1
ATOM 1824 O O . PRO A 1 241 ? -20.325 -8.556 21.982 1.00 87.12 241 PRO A O 1
ATOM 1827 N N . ASP A 1 242 ? -21.170 -8.057 24.002 1.00 86.69 242 ASP A N 1
ATOM 1828 C CA . ASP A 1 242 ? -22.168 -7.096 23.500 1.00 86.69 242 ASP A CA 1
ATOM 1829 C C . ASP A 1 242 ? -21.512 -5.898 22.799 1.00 86.69 242 ASP A C 1
ATOM 1831 O O . ASP A 1 242 ? -21.946 -5.450 21.726 1.00 86.69 242 ASP A O 1
ATOM 1835 N N . PHE A 1 243 ? -20.401 -5.415 23.369 1.00 91.06 243 PHE A N 1
ATOM 1836 C CA . PHE A 1 243 ? -19.565 -4.407 22.731 1.00 91.06 243 PHE A CA 1
ATOM 1837 C C . PHE A 1 243 ? -18.960 -4.946 21.436 1.00 91.06 243 PHE A C 1
ATOM 1839 O O . PHE A 1 243 ? -19.066 -4.290 20.400 1.00 91.06 243 PHE A O 1
ATOM 1846 N N . ARG A 1 244 ? -18.373 -6.151 21.467 1.00 91.56 244 ARG A N 1
ATOM 1847 C CA . ARG A 1 244 ? -17.718 -6.767 20.300 1.00 91.56 244 ARG A CA 1
ATOM 1848 C C . ARG A 1 244 ? -18.670 -6.883 19.115 1.00 91.56 244 ARG A C 1
ATOM 1850 O O . ARG A 1 244 ? -18.329 -6.441 18.020 1.00 91.56 244 ARG A O 1
ATOM 1857 N N . GLN A 1 245 ? -19.882 -7.394 19.333 1.00 91.25 245 GLN A N 1
ATOM 1858 C CA . GLN A 1 245 ? -20.890 -7.545 18.282 1.00 91.25 245 GLN A CA 1
ATOM 1859 C C . GLN A 1 245 ? -21.288 -6.190 17.676 1.00 91.25 245 GLN A C 1
ATOM 1861 O O . GLN A 1 245 ? -21.333 -6.028 16.451 1.00 91.25 245 GLN A O 1
ATOM 1866 N N . SER A 1 246 ? -21.544 -5.197 18.529 1.00 93.12 246 SER A N 1
ATOM 1867 C CA . SER A 1 246 ? -21.923 -3.846 18.103 1.00 93.12 246 SER A CA 1
ATOM 1868 C C . SER A 1 246 ? -20.792 -3.146 17.349 1.00 93.12 246 SER A C 1
ATOM 1870 O O . SER A 1 246 ? -21.022 -2.531 16.307 1.00 93.12 246 SER A O 1
ATOM 1872 N N . TYR A 1 247 ? -19.560 -3.287 17.836 1.00 93.94 247 TYR A N 1
ATOM 1873 C CA . TYR A 1 247 ? -18.367 -2.688 17.255 1.00 93.94 247 TYR A CA 1
ATOM 1874 C C . TYR A 1 247 ? -18.014 -3.305 15.896 1.00 93.94 247 TYR A C 1
ATOM 1876 O O . TYR A 1 247 ? -17.769 -2.577 14.935 1.00 93.94 247 TYR A O 1
ATOM 1884 N N . VAL A 1 248 ? -18.086 -4.634 15.765 1.00 92.88 248 VAL A N 1
ATOM 1885 C CA . VAL A 1 248 ? -17.951 -5.353 14.485 1.00 92.88 248 VAL A CA 1
ATOM 1886 C C . VAL A 1 248 ? -18.981 -4.853 13.473 1.00 92.88 248 VAL A C 1
ATOM 1888 O O . VAL A 1 248 ? -18.635 -4.502 12.340 1.00 92.88 248 VAL A O 1
ATOM 1891 N N . ARG A 1 249 ? -20.258 -4.773 13.875 1.00 91.69 249 ARG A N 1
ATOM 1892 C CA . ARG A 1 249 ? -21.335 -4.281 13.006 1.00 91.69 249 ARG A CA 1
ATOM 1893 C C . ARG A 1 249 ? -21.078 -2.844 12.560 1.00 91.69 249 ARG A C 1
ATOM 1895 O O . ARG A 1 249 ? -21.262 -2.529 11.384 1.00 91.69 249 ARG A O 1
ATOM 1902 N N . TRP A 1 250 ? -20.631 -1.991 13.475 1.00 94.06 250 TRP A N 1
ATOM 1903 C CA . TRP A 1 250 ? -20.278 -0.608 13.184 1.00 94.06 250 TRP A CA 1
ATOM 1904 C C . TRP A 1 250 ? -19.101 -0.508 12.206 1.00 94.06 250 TRP A C 1
ATOM 1906 O O . TRP A 1 250 ? -19.246 0.136 11.162 1.00 94.06 250 TRP A O 1
ATOM 1916 N N . LEU A 1 251 ? -17.993 -1.220 12.451 1.00 91.88 251 LEU A N 1
ATOM 1917 C CA . LEU A 1 251 ? -16.831 -1.252 11.556 1.00 91.88 251 LEU A CA 1
ATOM 1918 C C . LEU A 1 251 ? -17.223 -1.653 10.132 1.00 91.88 251 LEU A C 1
ATOM 1920 O O . LEU A 1 251 ? -16.821 -0.986 9.177 1.00 91.88 251 LEU A O 1
ATOM 1924 N N . ARG A 1 252 ? -18.075 -2.677 9.972 1.00 87.81 252 ARG A N 1
ATOM 1925 C CA . ARG A 1 252 ? -18.564 -3.108 8.651 1.00 87.81 252 ARG A CA 1
ATOM 1926 C C . ARG A 1 252 ? -19.249 -1.982 7.879 1.00 87.81 252 ARG A C 1
ATOM 1928 O O . ARG A 1 252 ? -19.073 -1.898 6.667 1.00 87.81 252 ARG A O 1
ATOM 1935 N N . THR A 1 253 ? -19.997 -1.111 8.562 1.00 87.56 253 THR A N 1
ATOM 1936 C CA . THR A 1 253 ? -20.634 0.061 7.932 1.00 87.56 253 THR A CA 1
ATOM 1937 C C . THR A 1 253 ? -19.646 1.192 7.643 1.00 87.56 253 THR A C 1
ATOM 1939 O O . THR A 1 253 ? -19.810 1.922 6.662 1.00 87.56 253 THR A O 1
ATOM 1942 N N . LEU A 1 254 ? -18.598 1.317 8.459 1.00 85.25 254 LEU A N 1
ATOM 1943 C CA . LEU A 1 254 ? -17.592 2.367 8.351 1.00 85.25 254 LEU A CA 1
ATOM 1944 C C . LEU A 1 254 ? -16.727 2.225 7.088 1.00 85.25 254 LEU A C 1
ATOM 1946 O O . LEU A 1 254 ? -16.380 3.236 6.477 1.00 85.25 254 LEU A O 1
ATOM 1950 N N . ALA A 1 255 ? -16.445 0.999 6.631 1.00 79.00 255 ALA A N 1
ATOM 1951 C CA . ALA A 1 255 ? -15.705 0.756 5.383 1.00 79.00 255 ALA A CA 1
ATOM 1952 C C . ALA A 1 255 ? -16.372 1.380 4.139 1.00 79.00 255 ALA A C 1
ATOM 1954 O O . ALA A 1 255 ? -15.682 1.856 3.234 1.00 79.00 255 ALA A O 1
ATOM 1955 N N . GLY A 1 256 ? -17.707 1.490 4.136 1.00 78.19 256 GLY A N 1
ATOM 1956 C CA . GLY A 1 256 ? -18.462 2.170 3.078 1.00 78.19 256 GLY A CA 1
ATOM 1957 C C . GLY A 1 256 ? -18.305 3.699 3.076 1.00 78.19 256 GLY A C 1
ATOM 1958 O O . GLY A 1 256 ? -18.687 4.370 2.114 1.00 78.19 256 GLY A O 1
ATOM 1959 N N . ARG A 1 257 ? -17.729 4.298 4.128 1.00 81.69 257 ARG A N 1
ATOM 1960 C CA . ARG A 1 257 ? -17.530 5.750 4.238 1.00 81.69 257 ARG A CA 1
ATOM 1961 C C . ARG A 1 257 ? -16.186 6.144 3.640 1.00 81.69 257 ARG A C 1
ATOM 1963 O O . ARG A 1 257 ? -15.137 5.993 4.257 1.00 81.69 257 ARG A O 1
ATOM 1970 N N . ARG A 1 258 ? -16.221 6.746 2.445 1.00 76.94 258 ARG A N 1
ATOM 1971 C CA . ARG A 1 258 ? -15.030 7.087 1.640 1.00 76.94 258 ARG A CA 1
ATOM 1972 C C . ARG A 1 258 ? -13.865 7.719 2.414 1.00 76.94 258 ARG A C 1
ATOM 1974 O O . ARG A 1 258 ? -12.725 7.353 2.138 1.00 76.94 258 ARG A O 1
ATOM 1981 N N . LYS A 1 259 ? -14.141 8.664 3.317 1.00 73.81 259 LYS A N 1
ATOM 1982 C CA . LYS A 1 259 ? -13.113 9.380 4.092 1.00 73.81 259 LYS A CA 1
ATOM 1983 C C . LYS A 1 259 ? -12.575 8.579 5.286 1.00 73.81 259 LYS A C 1
ATOM 1985 O O . LYS A 1 259 ? -11.466 8.843 5.716 1.00 73.81 259 LYS A O 1
ATOM 1990 N N . LEU A 1 260 ? -13.336 7.608 5.794 1.00 78.25 260 LEU A N 1
ATOM 1991 C CA . LEU A 1 260 ? -13.043 6.892 7.044 1.00 78.25 260 LEU A CA 1
ATOM 1992 C C . LEU A 1 260 ? -12.615 5.434 6.821 1.00 78.25 260 LEU A C 1
ATOM 1994 O O . LEU A 1 260 ? -12.158 4.765 7.741 1.00 78.25 260 LEU A O 1
ATOM 1998 N N . ARG A 1 261 ? -12.725 4.933 5.587 1.00 80.12 261 ARG A N 1
ATOM 1999 C CA . ARG A 1 261 ? -12.456 3.531 5.239 1.00 80.12 261 ARG A CA 1
ATOM 2000 C C . ARG A 1 261 ? -11.051 3.038 5.609 1.00 80.12 261 ARG A C 1
ATOM 2002 O O . ARG A 1 261 ? -10.876 1.854 5.876 1.00 80.12 261 ARG A O 1
ATOM 2009 N N . TRP A 1 262 ? -10.055 3.928 5.594 1.00 77.81 262 TRP A N 1
ATOM 2010 C CA . TRP A 1 262 ? -8.671 3.593 5.943 1.00 77.81 262 TRP A CA 1
ATOM 2011 C C . TRP A 1 262 ? -8.530 3.334 7.440 1.00 77.81 262 TRP A C 1
ATOM 2013 O O . TRP A 1 262 ? -7.919 2.342 7.818 1.00 77.81 262 TRP A O 1
ATOM 2023 N N . HIS A 1 263 ? -9.184 4.152 8.267 1.00 81.62 263 HIS A N 1
ATOM 2024 C CA . HIS A 1 263 ? -9.285 3.935 9.708 1.00 81.62 263 HIS A CA 1
ATOM 2025 C C . HIS A 1 263 ? -10.007 2.619 10.013 1.00 81.62 263 HIS A C 1
ATOM 2027 O O . HIS A 1 263 ? -9.506 1.809 10.784 1.00 81.62 263 HIS A O 1
ATOM 2033 N N . ALA A 1 264 ? -11.119 2.342 9.320 1.00 86.62 264 ALA A N 1
ATOM 2034 C CA . ALA A 1 264 ? -11.841 1.077 9.465 1.00 86.62 264 ALA A CA 1
ATOM 2035 C C . ALA A 1 264 ? -10.955 -0.142 9.146 1.00 86.62 264 ALA A C 1
ATOM 2037 O O . ALA A 1 264 ? -10.929 -1.102 9.912 1.00 86.62 264 ALA A O 1
ATOM 2038 N N . ALA A 1 265 ? -10.212 -0.096 8.033 1.00 84.75 265 ALA A N 1
ATOM 2039 C CA . ALA A 1 265 ? -9.284 -1.159 7.656 1.00 84.75 265 ALA A CA 1
ATOM 2040 C C . ALA A 1 265 ? -8.143 -1.305 8.673 1.00 84.75 265 ALA A C 1
ATOM 2042 O O . ALA A 1 265 ? -7.807 -2.423 9.059 1.00 84.75 265 ALA A O 1
ATOM 2043 N N . TYR A 1 266 ? -7.581 -0.189 9.145 1.00 82.75 266 TYR A N 1
ATOM 2044 C CA . TYR A 1 266 ? -6.513 -0.201 10.137 1.00 82.75 266 TYR A CA 1
ATOM 2045 C C . TYR A 1 266 ? -6.977 -0.827 11.457 1.00 82.75 266 TYR A C 1
ATOM 2047 O O . TYR A 1 266 ? -6.334 -1.752 11.943 1.00 82.75 266 TYR A O 1
ATOM 2055 N N . SER A 1 267 ? -8.132 -0.421 11.987 1.00 86.56 267 SER A N 1
ATOM 2056 C CA . SER A 1 267 ? -8.685 -0.984 13.223 1.00 86.56 267 SER A CA 1
ATOM 2057 C C . SER A 1 267 ? -9.109 -2.445 13.074 1.00 86.56 267 SER A C 1
ATOM 2059 O O . SER A 1 267 ? -8.863 -3.238 13.978 1.00 86.56 267 SER A O 1
ATOM 2061 N N . ALA A 1 268 ? -9.678 -2.841 11.930 1.00 90.62 268 ALA A N 1
ATOM 2062 C CA . ALA A 1 268 ? -9.970 -4.249 11.647 1.00 90.62 268 ALA A CA 1
ATOM 2063 C C . ALA A 1 268 ? -8.691 -5.101 11.611 1.00 90.62 268 ALA A C 1
ATOM 2065 O O . ALA A 1 268 ? -8.678 -6.215 12.123 1.00 90.62 268 ALA A O 1
ATOM 2066 N N . GLY A 1 269 ? -7.601 -4.565 11.057 1.00 87.00 269 GLY A N 1
ATOM 2067 C CA . GLY A 1 269 ? -6.297 -5.220 11.075 1.00 87.00 269 GLY A CA 1
ATOM 2068 C C . GLY A 1 269 ? -5.682 -5.308 12.476 1.00 87.00 269 GLY A C 1
ATOM 2069 O O . GLY A 1 269 ? -5.109 -6.332 12.830 1.00 87.00 269 GLY A O 1
ATOM 2070 N N . GLY A 1 270 ? -5.855 -4.274 13.306 1.00 85.00 270 GLY A N 1
ATOM 2071 C CA . GLY A 1 270 ? -5.455 -4.296 14.717 1.00 85.00 270 GLY A CA 1
ATOM 2072 C C . GLY A 1 270 ? -6.232 -5.324 15.548 1.00 85.00 270 GLY A C 1
ATOM 2073 O O . GLY A 1 270 ? -5.645 -5.975 16.414 1.00 85.00 270 GLY A O 1
ATOM 2074 N N . LEU A 1 271 ? -7.525 -5.509 15.251 1.00 89.94 271 LEU A N 1
ATOM 2075 C CA . LEU A 1 271 ? -8.337 -6.593 15.811 1.00 89.94 271 LEU A CA 1
ATOM 2076 C C . LEU A 1 271 ? -7.894 -7.962 15.299 1.00 89.94 271 LEU A C 1
ATOM 2078 O O . LEU A 1 271 ? -7.836 -8.897 16.083 1.00 89.94 271 LEU A O 1
ATOM 2082 N N . PHE A 1 272 ? -7.549 -8.087 14.018 1.00 91.56 272 PHE A N 1
ATOM 2083 C CA . PHE A 1 272 ? -7.075 -9.347 13.446 1.00 91.56 272 PHE A CA 1
ATOM 2084 C C . PHE A 1 272 ? -5.771 -9.837 14.097 1.00 91.56 272 PHE A C 1
ATOM 2086 O O . PHE A 1 272 ? -5.591 -11.039 14.261 1.00 91.56 272 PHE A O 1
ATOM 2093 N N . SER A 1 273 ? -4.902 -8.925 14.550 1.00 83.88 273 SER A N 1
ATOM 2094 C CA . SER A 1 273 ? -3.736 -9.275 15.378 1.00 83.88 273 SER A CA 1
ATOM 2095 C C . SER A 1 273 ? -4.098 -9.855 16.752 1.00 83.88 273 SER A C 1
ATOM 2097 O O . SER A 1 273 ? -3.266 -10.527 17.354 1.00 83.88 273 SER A O 1
ATOM 2099 N N . LEU A 1 274 ? -5.288 -9.549 17.281 1.00 85.81 274 LEU A N 1
ATOM 2100 C CA . LEU A 1 274 ? -5.746 -9.976 18.607 1.00 85.81 274 LEU A CA 1
ATOM 2101 C C . LEU A 1 274 ? -6.630 -11.229 18.531 1.00 85.81 274 LEU A C 1
ATOM 2103 O O . LEU A 1 274 ? -6.408 -12.190 19.258 1.00 85.81 274 LEU A O 1
ATOM 2107 N N . ASP A 1 275 ? -7.642 -11.196 17.668 1.00 87.69 275 ASP A N 1
ATOM 2108 C CA . ASP A 1 275 ? -8.664 -12.227 17.502 1.00 87.69 275 ASP A CA 1
ATOM 2109 C C . ASP A 1 275 ? -8.859 -12.508 16.000 1.00 87.69 275 ASP A C 1
ATOM 2111 O O . ASP A 1 275 ? -9.785 -11.985 15.364 1.00 87.69 275 ASP A O 1
ATOM 2115 N N . PRO A 1 276 ? -7.941 -13.281 15.386 1.00 89.62 276 PRO A N 1
ATOM 2116 C CA . PRO A 1 276 ? -7.933 -13.492 13.943 1.00 89.62 276 PRO A CA 1
ATOM 2117 C C . PRO A 1 276 ? -9.172 -14.241 13.452 1.00 89.62 276 PRO A C 1
ATOM 2119 O O . PRO A 1 276 ? -9.603 -13.996 12.330 1.00 89.62 276 PRO A O 1
ATOM 2122 N N . VAL A 1 277 ? -9.764 -15.112 14.279 1.00 90.19 277 VAL A N 1
ATOM 2123 C CA . VAL A 1 277 ? -10.956 -15.890 13.913 1.00 90.19 277 VAL A CA 1
ATOM 2124 C C . VAL A 1 277 ? -12.158 -14.963 13.778 1.00 90.19 277 VAL A C 1
ATOM 2126 O O . VAL A 1 277 ? -12.753 -14.891 12.704 1.00 90.19 277 VAL A O 1
ATOM 2129 N N . VAL A 1 278 ? -12.467 -14.179 14.819 1.00 89.56 278 VAL A N 1
ATOM 2130 C CA . VAL A 1 278 ? -13.613 -13.260 14.782 1.00 89.56 278 VAL A CA 1
ATOM 2131 C C . VAL A 1 278 ? -13.404 -12.175 13.730 1.00 89.56 278 VAL A C 1
ATOM 2133 O O . VAL A 1 278 ? -14.309 -11.885 12.947 1.00 89.56 278 VAL A O 1
ATOM 2136 N N . ALA A 1 279 ? -12.210 -11.581 13.665 1.00 92.44 279 ALA A N 1
ATOM 2137 C CA . ALA A 1 279 ? -11.928 -10.541 12.683 1.00 92.44 279 ALA A CA 1
ATOM 2138 C C . ALA A 1 279 ? -12.019 -11.072 11.242 1.00 92.44 279 ALA A C 1
ATOM 2140 O O . ALA A 1 279 ? -12.563 -10.382 10.374 1.00 92.44 279 ALA A O 1
ATOM 2141 N N . GLU A 1 280 ? -11.537 -12.290 10.969 1.00 95.06 280 GLU A N 1
ATOM 2142 C CA . GLU A 1 280 ? -11.691 -12.905 9.654 1.00 95.06 280 GLU A CA 1
ATOM 2143 C C . GLU A 1 280 ? -13.162 -13.159 9.319 1.00 95.06 280 GLU A C 1
ATOM 2145 O O . GLU A 1 280 ? -13.631 -12.699 8.275 1.00 95.06 280 GLU A O 1
ATOM 2150 N N . GLU A 1 281 ? -13.876 -13.897 10.168 1.00 95.12 281 GLU A N 1
ATOM 2151 C CA . GLU A 1 281 ? -15.224 -14.387 9.876 1.00 95.12 281 GLU A CA 1
ATOM 2152 C C . GLU A 1 281 ? -16.245 -13.254 9.787 1.00 95.12 281 GLU A C 1
ATOM 2154 O O . GLU A 1 281 ? -17.061 -13.221 8.861 1.00 95.12 281 GLU A O 1
ATOM 2159 N N . GLU A 1 282 ? -16.158 -12.281 10.693 1.00 93.88 282 GLU A N 1
ATOM 2160 C CA . GLU A 1 282 ? -17.186 -11.256 10.838 1.00 93.88 282 GLU A CA 1
ATOM 2161 C C . GLU A 1 282 ? -16.889 -9.959 10.079 1.00 93.88 282 GLU A C 1
ATOM 2163 O O . GLU A 1 282 ? -17.824 -9.232 9.727 1.00 93.88 282 GLU A O 1
ATOM 2168 N N . ILE A 1 283 ? -15.616 -9.650 9.797 1.00 95.06 283 ILE A N 1
ATOM 2169 C CA . ILE A 1 283 ? -15.217 -8.384 9.158 1.00 95.06 283 ILE A CA 1
ATOM 2170 C C . ILE A 1 283 ? -14.536 -8.630 7.812 1.00 95.06 283 ILE A C 1
ATOM 2172 O O . ILE A 1 283 ? -15.053 -8.221 6.766 1.00 95.06 283 ILE A O 1
ATOM 2176 N N . LEU A 1 284 ? -13.376 -9.292 7.819 1.00 96.25 284 LEU A N 1
ATOM 2177 C CA . LEU A 1 284 ? -12.491 -9.318 6.657 1.00 96.25 284 LEU A CA 1
ATOM 2178 C C . LEU A 1 284 ? -13.047 -10.171 5.518 1.00 96.25 284 LEU A C 1
ATOM 2180 O O . LEU A 1 284 ? -13.026 -9.731 4.371 1.00 96.25 284 LEU A O 1
ATOM 2184 N N . ARG A 1 285 ? -13.582 -11.363 5.799 1.00 95.88 285 ARG A N 1
ATOM 2185 C CA . ARG A 1 285 ? -14.155 -12.252 4.779 1.00 95.88 285 ARG A CA 1
ATOM 2186 C C . ARG A 1 285 ? -15.434 -11.674 4.154 1.00 95.88 285 ARG A C 1
ATOM 2188 O O . ARG A 1 285 ? -15.556 -11.756 2.926 1.00 95.88 285 ARG A O 1
ATOM 2195 N N . PRO A 1 286 ? -16.360 -11.045 4.908 1.00 95.12 286 PRO A N 1
ATOM 2196 C CA . PRO A 1 286 ? -17.469 -10.291 4.324 1.00 95.12 286 PRO A CA 1
ATOM 2197 C C . PRO A 1 286 ? -17.017 -9.150 3.407 1.00 95.12 286 PRO A C 1
ATOM 2199 O O . PRO A 1 286 ? -17.544 -9.011 2.303 1.00 95.12 286 PRO A O 1
ATOM 2202 N N . TRP A 1 287 ? -16.013 -8.366 3.811 1.00 95.38 287 TRP A N 1
ATOM 2203 C CA . TRP A 1 287 ? -15.445 -7.315 2.963 1.00 95.38 287 TRP A CA 1
ATOM 2204 C C . TRP A 1 287 ? -14.753 -7.874 1.717 1.00 95.38 287 TRP A C 1
ATOM 2206 O O . TRP A 1 287 ? -14.994 -7.391 0.611 1.00 95.38 287 TRP A O 1
ATOM 2216 N N . ALA A 1 288 ? -13.951 -8.929 1.868 1.00 96.06 288 ALA A N 1
ATOM 2217 C CA . ALA A 1 288 ? -13.219 -9.569 0.780 1.00 96.06 288 ALA A CA 1
ATOM 2218 C C . ALA A 1 288 ? -14.149 -10.189 -0.273 1.00 96.06 288 ALA A C 1
ATOM 2220 O O . ALA A 1 288 ? -13.794 -10.221 -1.447 1.00 96.06 288 ALA A O 1
ATOM 2221 N N . ASN A 1 289 ? -15.348 -10.636 0.115 1.00 95.50 289 ASN A N 1
ATOM 2222 C CA . ASN A 1 289 ? -16.359 -11.166 -0.806 1.00 95.50 289 ASN A CA 1
ATOM 2223 C C . ASN A 1 289 ? -17.355 -10.116 -1.325 1.00 95.50 289 ASN A C 1
ATOM 2225 O O . ASN A 1 289 ? -18.190 -10.443 -2.175 1.00 95.50 289 ASN A O 1
ATOM 2229 N N . SER A 1 290 ? -17.278 -8.867 -0.859 1.00 94.00 290 SER A N 1
ATOM 2230 C CA . SER A 1 290 ? -18.182 -7.796 -1.283 1.00 94.00 290 SER A CA 1
ATOM 2231 C C . SER A 1 290 ? -18.091 -7.534 -2.788 1.00 94.00 290 SER A C 1
ATOM 2233 O O . SER A 1 290 ? -17.025 -7.606 -3.412 1.00 94.00 290 SER A O 1
ATOM 2235 N N . ARG A 1 291 ? -19.226 -7.154 -3.386 1.00 92.62 291 ARG A N 1
ATOM 2236 C CA . ARG A 1 291 ? -19.275 -6.668 -4.774 1.00 92.62 291 ARG A CA 1
ATOM 2237 C C . ARG A 1 291 ? -18.547 -5.330 -4.928 1.00 92.62 291 ARG A C 1
ATOM 2239 O O . ARG A 1 291 ? -18.045 -5.037 -6.013 1.00 92.62 291 ARG A O 1
ATOM 2246 N N . GLN A 1 292 ? -18.436 -4.543 -3.858 1.00 89.94 292 GLN A N 1
ATOM 2247 C CA . GLN A 1 292 ? -17.756 -3.253 -3.891 1.00 89.94 292 GLN A CA 1
ATOM 2248 C C . GLN A 1 292 ? -16.237 -3.444 -3.838 1.00 89.94 292 GLN A C 1
ATOM 2250 O O . GLN A 1 292 ? -15.699 -4.012 -2.891 1.00 89.94 292 GLN A O 1
ATOM 2255 N N . ALA A 1 293 ? -15.523 -2.923 -4.840 1.00 86.38 293 ALA A N 1
ATOM 2256 C CA . ALA A 1 293 ? -14.063 -3.037 -4.918 1.00 86.38 293 ALA A CA 1
ATOM 2257 C C . ALA A 1 293 ? -13.338 -2.425 -3.712 1.00 86.38 293 ALA A C 1
ATOM 2259 O O . ALA A 1 293 ? -12.288 -2.914 -3.300 1.00 86.38 293 ALA A O 1
ATOM 2260 N N . TRP A 1 294 ? -13.909 -1.372 -3.126 1.00 85.25 294 TRP A N 1
ATOM 2261 C CA . TRP A 1 294 ? -13.315 -0.700 -1.976 1.00 85.25 294 TRP A CA 1
ATOM 2262 C C . TRP A 1 294 ? -13.382 -1.517 -0.690 1.00 85.25 294 TRP A C 1
ATOM 2264 O O . TRP A 1 294 ? -12.398 -1.514 0.040 1.00 85.25 294 TRP A O 1
ATOM 2274 N N . ASP A 1 295 ? -14.462 -2.261 -0.452 1.00 89.50 295 ASP A N 1
ATOM 2275 C CA . ASP A 1 295 ? -14.537 -3.181 0.688 1.00 89.50 295 ASP A CA 1
ATOM 2276 C C . ASP A 1 295 ? -13.446 -4.252 0.564 1.00 89.50 295 ASP A C 1
ATOM 2278 O O . ASP A 1 295 ? -12.693 -4.501 1.503 1.00 89.50 295 ASP A O 1
ATOM 2282 N N . ARG A 1 296 ? -13.268 -4.810 -0.642 1.00 91.94 296 ARG A N 1
ATOM 2283 C CA . ARG A 1 296 ? -12.209 -5.795 -0.909 1.00 91.94 296 ARG A CA 1
ATOM 2284 C C . ARG A 1 296 ? -10.812 -5.224 -0.673 1.00 91.94 296 ARG A C 1
ATOM 2286 O O . ARG A 1 296 ? -9.948 -5.919 -0.144 1.00 91.94 296 ARG A O 1
ATOM 2293 N N . ARG A 1 297 ? -10.586 -3.953 -1.029 1.00 87.81 297 ARG A N 1
ATOM 2294 C CA . ARG A 1 297 ? -9.332 -3.250 -0.709 1.00 87.81 297 ARG A CA 1
ATOM 2295 C C . ARG A 1 297 ? -9.155 -3.074 0.795 1.00 87.81 297 ARG A C 1
ATOM 2297 O O . ARG A 1 297 ? -8.075 -3.372 1.283 1.00 87.81 297 ARG A O 1
ATOM 2304 N N . CYS A 1 298 ? -10.198 -2.682 1.530 1.00 87.38 298 CYS A N 1
ATOM 2305 C CA . CYS A 1 298 ? -10.168 -2.608 2.995 1.00 87.38 298 CYS A CA 1
ATOM 2306 C C . CYS A 1 298 ? -9.795 -3.942 3.643 1.00 87.38 298 CYS A C 1
ATOM 2308 O O . CYS A 1 298 ? -8.952 -3.946 4.537 1.00 87.38 298 CYS A O 1
ATOM 2310 N N . ALA A 1 299 ? -10.336 -5.060 3.154 1.00 94.62 299 ALA A N 1
ATOM 2311 C CA . ALA A 1 299 ? -9.941 -6.384 3.627 1.00 94.62 299 ALA A CA 1
ATOM 2312 C C . ALA A 1 299 ? -8.442 -6.653 3.411 1.00 94.62 299 ALA A C 1
ATOM 2314 O O . ALA A 1 299 ? -7.757 -7.071 4.338 1.00 94.62 299 ALA A O 1
ATOM 2315 N N . GLY A 1 300 ? -7.916 -6.365 2.215 1.00 87.81 300 GLY A N 1
ATOM 2316 C CA . GLY A 1 300 ? -6.489 -6.536 1.925 1.00 87.81 300 GLY A CA 1
ATOM 2317 C C . GLY A 1 300 ? -5.581 -5.603 2.735 1.00 87.81 300 GLY A C 1
ATOM 2318 O O . GLY A 1 300 ? -4.557 -6.033 3.258 1.00 87.81 300 GLY A O 1
ATOM 2319 N N . MET A 1 301 ? -5.979 -4.340 2.897 1.00 85.06 301 MET A N 1
ATOM 2320 C CA . MET A 1 301 ? -5.266 -3.334 3.693 1.00 85.06 301 MET A CA 1
ATOM 2321 C C . MET A 1 301 ? -5.167 -3.727 5.167 1.00 85.06 301 MET A C 1
ATOM 2323 O O . MET A 1 301 ? -4.098 -3.588 5.757 1.00 85.06 301 MET A O 1
ATOM 2327 N N . ALA A 1 302 ? -6.246 -4.266 5.741 1.00 89.31 302 ALA A N 1
ATOM 2328 C CA . ALA A 1 302 ? -6.267 -4.736 7.123 1.00 89.31 302 ALA A CA 1
ATOM 2329 C C . ALA A 1 302 ? -5.209 -5.821 7.389 1.00 89.31 302 ALA A C 1
ATOM 2331 O O . ALA A 1 302 ? -4.587 -5.821 8.448 1.00 89.31 302 ALA A O 1
ATOM 2332 N N . LEU A 1 303 ? -4.924 -6.691 6.409 1.00 88.88 303 LEU A N 1
ATOM 2333 C CA . LEU A 1 303 ? -3.875 -7.711 6.541 1.00 88.88 303 LEU A CA 1
ATOM 2334 C C . LEU A 1 303 ? -2.461 -7.121 6.635 1.00 88.88 303 LEU A C 1
ATOM 2336 O O . LEU A 1 303 ? -1.559 -7.789 7.138 1.00 88.88 303 LEU A O 1
ATOM 2340 N N . GLY A 1 304 ? -2.255 -5.883 6.179 1.00 79.75 304 GLY A N 1
ATOM 2341 C CA . GLY A 1 304 ? -0.989 -5.162 6.316 1.00 79.75 304 GLY A CA 1
ATOM 2342 C C . GLY A 1 304 ? -0.797 -4.481 7.674 1.00 79.75 304 GLY A C 1
ATOM 2343 O O . GLY A 1 304 ? 0.334 -4.154 8.030 1.00 79.75 304 GLY A O 1
ATOM 2344 N N . THR A 1 305 ? -1.862 -4.283 8.455 1.00 79.94 305 THR A N 1
ATOM 2345 C CA . THR A 1 305 ? -1.774 -3.587 9.747 1.00 79.94 305 THR A CA 1
ATOM 2346 C C . THR A 1 305 ? -0.880 -4.286 10.772 1.00 79.94 305 THR A C 1
ATOM 2348 O O . THR A 1 305 ? -0.100 -3.574 11.404 1.00 79.94 305 THR A O 1
ATOM 2351 N N . PRO A 1 306 ? -0.913 -5.625 10.952 1.00 78.00 306 PRO A N 1
ATOM 2352 C CA . PRO A 1 306 ? -0.019 -6.285 11.905 1.00 78.00 306 PRO A CA 1
ATOM 2353 C C . PRO A 1 306 ? 1.451 -5.959 11.624 1.00 78.00 306 PRO A C 1
ATOM 2355 O O . PRO A 1 306 ? 2.190 -5.617 12.542 1.00 78.00 306 PRO A O 1
ATOM 2358 N N . VAL A 1 307 ? 1.840 -5.921 10.344 1.00 71.81 307 VAL A N 1
ATOM 2359 C CA . VAL A 1 307 ? 3.189 -5.518 9.926 1.00 71.81 307 VAL A CA 1
ATOM 2360 C C . VAL A 1 307 ? 3.475 -4.057 10.277 1.00 71.81 307 VAL A C 1
ATOM 2362 O O . VAL A 1 307 ? 4.509 -3.760 10.866 1.00 71.81 307 VAL A O 1
ATOM 2365 N N . ALA A 1 308 ? 2.540 -3.145 9.987 1.00 67.00 308 ALA A N 1
ATOM 2366 C CA . ALA A 1 308 ? 2.681 -1.726 10.327 1.00 67.00 308 ALA A CA 1
ATOM 2367 C C . ALA A 1 308 ? 2.838 -1.476 11.839 1.00 67.00 308 ALA A C 1
ATOM 2369 O O . ALA A 1 308 ? 3.445 -0.487 12.242 1.00 67.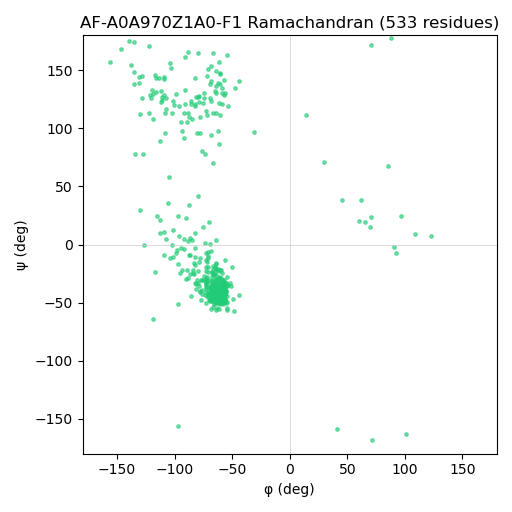00 308 ALA A O 1
ATOM 2370 N N . MET A 1 309 ? 2.279 -2.356 12.670 1.00 64.94 309 MET A N 1
ATOM 2371 C CA . MET A 1 309 ? 2.377 -2.295 14.129 1.00 64.94 309 MET A CA 1
ATOM 2372 C C . MET A 1 309 ? 3.620 -2.996 14.695 1.00 64.94 309 MET A C 1
ATOM 2374 O O . MET A 1 309 ? 3.864 -2.894 15.897 1.00 64.94 309 MET A O 1
ATOM 2378 N N . GLY A 1 310 ? 4.378 -3.730 13.874 1.00 63.28 310 GLY A N 1
ATOM 2379 C CA . GLY A 1 310 ? 5.452 -4.609 14.344 1.00 63.28 310 GLY A CA 1
ATOM 2380 C C . GLY A 1 310 ? 4.955 -5.856 15.090 1.00 63.28 310 GLY A C 1
ATOM 2381 O O . GLY A 1 310 ? 5.683 -6.397 15.917 1.00 63.28 310 GLY A O 1
ATOM 2382 N N . ALA A 1 311 ? 3.717 -6.291 14.842 1.00 68.69 311 ALA A N 1
ATOM 2383 C CA . ALA A 1 311 ? 3.155 -7.538 15.362 1.00 68.69 311 ALA A CA 1
ATOM 2384 C C . ALA A 1 311 ? 3.443 -8.724 14.418 1.00 68.69 311 ALA A C 1
ATOM 2386 O O . ALA A 1 311 ? 3.803 -8.533 13.254 1.00 68.69 311 ALA A O 1
ATOM 2387 N N . ASP A 1 312 ? 3.244 -9.958 14.900 1.00 76.19 312 ASP A N 1
ATOM 2388 C CA . ASP A 1 312 ? 3.347 -11.151 14.051 1.00 76.19 312 ASP A CA 1
ATOM 2389 C C . ASP A 1 312 ? 2.301 -11.112 12.923 1.00 76.19 312 ASP A C 1
ATOM 2391 O O . ASP A 1 312 ? 1.093 -11.057 13.151 1.00 76.19 312 ASP A O 1
ATOM 2395 N N . ALA A 1 313 ? 2.780 -11.162 11.680 1.00 80.81 313 ALA A N 1
ATOM 2396 C CA . ALA A 1 313 ? 1.958 -11.131 10.476 1.00 80.81 313 ALA A CA 1
ATOM 2397 C C . ALA A 1 313 ? 1.756 -12.520 9.843 1.00 80.81 313 ALA A C 1
ATOM 2399 O O . ALA A 1 313 ? 1.281 -12.617 8.707 1.00 80.81 313 ALA A O 1
ATOM 2400 N N . THR A 1 314 ? 2.104 -13.608 10.536 1.00 84.44 314 THR A N 1
ATOM 2401 C CA . THR A 1 314 ? 1.977 -14.981 10.020 1.00 84.44 314 THR A CA 1
ATOM 2402 C C . THR A 1 314 ? 0.540 -15.312 9.618 1.00 84.44 314 THR A C 1
ATOM 2404 O O . THR A 1 314 ? 0.313 -15.831 8.520 1.00 84.44 314 THR A O 1
ATOM 2407 N N . ALA A 1 315 ? -0.445 -14.964 10.454 1.00 88.62 315 ALA A N 1
ATOM 2408 C CA . ALA A 1 315 ? -1.862 -15.148 10.136 1.00 88.62 315 ALA A CA 1
ATOM 2409 C C . ALA A 1 315 ? -2.269 -14.350 8.883 1.00 88.62 315 ALA A C 1
ATOM 2411 O O . ALA A 1 315 ? -2.899 -14.903 7.980 1.00 88.62 315 ALA A O 1
ATOM 2412 N N . SER A 1 316 ? -1.816 -13.095 8.765 1.00 89.31 316 SER A N 1
ATOM 2413 C CA . SER A 1 316 ? -2.081 -12.248 7.594 1.00 89.31 316 SER A CA 1
ATOM 2414 C C . SER A 1 316 ? -1.521 -12.846 6.313 1.00 89.31 316 SER A C 1
ATOM 2416 O O . SER A 1 316 ? -2.213 -12.895 5.297 1.00 89.31 316 SER A O 1
ATOM 2418 N N . ARG A 1 317 ? -0.276 -13.338 6.350 1.00 90.00 317 ARG A N 1
ATOM 2419 C CA . ARG A 1 317 ? 0.378 -13.962 5.191 1.00 90.00 317 ARG A CA 1
ATOM 2420 C C . ARG A 1 317 ? -0.340 -15.245 4.772 1.00 90.00 317 ARG A C 1
ATOM 2422 O O . ARG A 1 317 ? -0.551 -15.455 3.577 1.00 90.00 317 ARG A O 1
ATOM 2429 N N . ARG A 1 318 ? -0.754 -16.081 5.733 1.00 93.12 318 ARG A N 1
ATOM 2430 C CA . ARG A 1 318 ? -1.532 -17.304 5.464 1.00 93.12 318 ARG A CA 1
ATOM 2431 C C . ARG A 1 318 ? -2.883 -16.980 4.830 1.00 93.12 318 ARG A C 1
ATOM 2433 O O . ARG A 1 318 ? -3.224 -17.584 3.814 1.00 93.12 318 ARG A O 1
ATOM 2440 N N . LEU A 1 319 ? -3.606 -16.003 5.377 1.00 96.69 319 LEU A N 1
ATOM 2441 C CA . LEU A 1 319 ? -4.917 -15.597 4.876 1.00 96.69 319 LEU A CA 1
ATOM 2442 C C . LEU A 1 319 ? -4.828 -14.956 3.481 1.00 96.69 319 LEU A C 1
ATOM 2444 O O . LEU A 1 319 ? -5.558 -15.355 2.574 1.00 96.69 319 LEU A O 1
ATOM 2448 N N . ALA A 1 320 ? -3.869 -14.049 3.261 1.00 96.12 320 ALA A N 1
ATOM 2449 C CA . ALA A 1 320 ? -3.609 -13.466 1.943 1.00 96.12 320 ALA A CA 1
ATOM 2450 C C . ALA A 1 320 ? -3.254 -14.539 0.900 1.00 96.12 320 ALA A C 1
ATOM 2452 O O . ALA A 1 320 ? -3.748 -14.493 -0.228 1.00 96.12 320 ALA A O 1
ATOM 2453 N N . ASN A 1 321 ? -2.451 -15.542 1.273 1.00 95.94 321 ASN A N 1
ATOM 2454 C CA . ASN A 1 321 ? -2.110 -16.652 0.386 1.00 95.94 321 ASN A CA 1
ATOM 2455 C C . ASN A 1 321 ? -3.325 -17.544 0.077 1.00 95.94 321 ASN A C 1
ATOM 2457 O O . ASN A 1 321 ? -3.514 -17.948 -1.073 1.00 95.94 321 ASN A O 1
ATOM 2461 N N . ALA A 1 322 ? -4.176 -17.826 1.068 1.00 96.62 322 ALA A N 1
ATOM 2462 C CA . ALA A 1 322 ? -5.421 -18.567 0.861 1.00 96.62 322 ALA A CA 1
ATOM 2463 C C . ALA A 1 322 ? -6.353 -17.826 -0.115 1.00 96.62 322 ALA A C 1
ATOM 2465 O O . ALA A 1 322 ? -6.871 -18.417 -1.062 1.00 96.62 322 ALA A O 1
ATOM 2466 N N . TRP A 1 323 ? -6.496 -16.508 0.039 1.00 97.62 323 TRP A N 1
ATOM 2467 C CA . TRP A 1 323 ? -7.269 -15.673 -0.883 1.00 97.62 323 TRP A CA 1
ATOM 2468 C C . TRP A 1 323 ? -6.642 -15.562 -2.273 1.00 97.62 323 TRP A C 1
ATOM 2470 O O . TRP A 1 323 ? -7.365 -15.543 -3.267 1.00 97.62 323 TRP A O 1
ATOM 2480 N N . ALA A 1 324 ? -5.313 -15.516 -2.376 1.00 96.88 324 ALA A N 1
ATOM 2481 C CA . ALA A 1 324 ? -4.616 -15.485 -3.659 1.00 96.88 324 ALA A CA 1
ATOM 2482 C C . ALA A 1 324 ? -4.766 -16.798 -4.428 1.00 96.88 324 ALA A C 1
ATOM 2484 O O . ALA A 1 324 ? -4.863 -16.789 -5.653 1.00 96.88 324 ALA A O 1
ATOM 2485 N N . THR A 1 325 ? -4.751 -17.936 -3.738 1.00 95.44 325 THR A N 1
ATOM 2486 C CA . THR A 1 325 ? -4.789 -19.265 -4.366 1.00 95.44 325 THR A CA 1
ATOM 2487 C C . THR A 1 325 ? -6.204 -19.787 -4.593 1.00 95.44 325 THR A C 1
ATOM 2489 O O . THR A 1 325 ? -6.385 -20.609 -5.491 1.00 95.44 325 THR A O 1
ATOM 2492 N N . GLY A 1 326 ? -7.190 -19.273 -3.852 1.00 92.00 326 GLY A N 1
ATOM 2493 C CA . GLY A 1 326 ? -8.593 -19.653 -3.967 1.00 92.00 326 GLY A CA 1
ATOM 2494 C C . GLY A 1 326 ? -9.258 -19.264 -5.299 1.00 92.00 326 GLY A C 1
ATOM 2495 O O . GLY A 1 326 ? -8.736 -18.428 -6.041 1.00 92.00 326 GLY A O 1
ATOM 2496 N N . PRO A 1 327 ? -10.435 -19.848 -5.600 1.00 92.06 327 PRO A N 1
ATOM 2497 C CA . PRO A 1 327 ? -11.111 -19.693 -6.891 1.00 92.06 327 PRO A CA 1
ATOM 2498 C C . PRO A 1 327 ? -11.944 -18.407 -7.027 1.00 92.06 327 PRO A C 1
ATOM 2500 O O . PRO A 1 327 ? -12.420 -18.110 -8.118 1.00 92.06 327 PRO A O 1
ATOM 2503 N N . SER A 1 328 ? -12.174 -17.663 -5.939 1.00 95.25 328 SER A N 1
ATOM 2504 C CA . SER A 1 328 ? -13.036 -16.473 -5.945 1.00 95.25 328 SER A CA 1
ATOM 2505 C C . SER A 1 328 ? -12.284 -15.238 -6.460 1.00 95.25 328 SER A C 1
ATOM 2507 O O . SER A 1 328 ? -11.361 -14.781 -5.778 1.00 95.25 328 SER A O 1
ATOM 2509 N N . PRO A 1 329 ? -12.720 -14.605 -7.571 1.00 94.62 329 PRO A N 1
ATOM 2510 C CA . PRO A 1 329 ? -12.102 -13.373 -8.067 1.00 94.62 329 PRO A CA 1
ATOM 2511 C C . PRO A 1 329 ? -12.170 -12.218 -7.061 1.00 94.62 329 PRO A C 1
ATOM 2513 O O . PRO A 1 329 ? -11.293 -11.356 -7.044 1.00 94.62 329 PRO A O 1
ATOM 2516 N N . HIS A 1 330 ? -13.192 -12.198 -6.199 1.00 96.88 330 HIS A N 1
ATOM 2517 C CA . HIS A 1 330 ? -13.302 -11.210 -5.127 1.00 96.88 330 HIS A CA 1
ATOM 2518 C C . HIS A 1 330 ? -12.196 -11.405 -4.079 1.00 96.88 330 HIS A C 1
ATOM 2520 O O . HIS A 1 330 ? -11.486 -10.455 -3.749 1.00 96.88 330 HIS A O 1
ATOM 2526 N N . LEU A 1 331 ? -11.969 -12.644 -3.631 1.00 97.12 331 LEU A N 1
ATOM 2527 C CA . LEU A 1 331 ? -10.869 -12.945 -2.712 1.00 97.12 331 LEU A CA 1
ATOM 2528 C C . LEU A 1 331 ? -9.512 -12.661 -3.363 1.00 97.12 331 LEU A C 1
ATOM 2530 O O . LEU A 1 331 ? -8.654 -12.042 -2.739 1.00 97.12 331 LEU A O 1
ATOM 2534 N N . ASN A 1 332 ? -9.333 -13.016 -4.639 1.00 97.25 332 ASN A N 1
ATOM 2535 C CA . ASN A 1 332 ? -8.096 -12.709 -5.354 1.00 97.25 332 ASN A CA 1
ATOM 2536 C C . ASN A 1 332 ? -7.841 -11.194 -5.410 1.00 97.25 332 ASN A C 1
ATOM 2538 O O . ASN A 1 332 ? -6.716 -10.762 -5.193 1.00 97.25 332 ASN A O 1
ATOM 2542 N N . HIS A 1 333 ? -8.873 -10.376 -5.622 1.00 95.81 333 HIS A N 1
ATOM 2543 C CA . HIS A 1 333 ? -8.756 -8.917 -5.586 1.00 95.81 333 HIS A CA 1
ATOM 2544 C C . HIS A 1 333 ? -8.369 -8.390 -4.192 1.00 95.81 333 HIS A C 1
ATOM 2546 O O . HIS A 1 333 ? -7.568 -7.461 -4.086 1.00 95.81 333 HIS A O 1
ATOM 2552 N N . ALA A 1 334 ? -8.905 -8.961 -3.109 1.00 96.06 334 ALA A N 1
ATOM 2553 C CA . ALA A 1 334 ? -8.468 -8.616 -1.753 1.00 96.06 334 ALA A CA 1
ATOM 2554 C C . ALA A 1 334 ? -6.998 -9.011 -1.515 1.00 96.06 334 ALA A C 1
ATOM 2556 O O . ALA A 1 334 ? -6.237 -8.245 -0.926 1.00 96.06 334 ALA A O 1
ATOM 2557 N N . ALA A 1 335 ? -6.566 -10.159 -2.046 1.00 96.81 335 ALA A N 1
ATOM 2558 C CA . ALA A 1 335 ? -5.171 -10.587 -1.992 1.00 96.81 335 ALA A CA 1
ATOM 2559 C C . ALA A 1 335 ? -4.235 -9.672 -2.797 1.00 96.81 335 ALA A C 1
ATOM 2561 O O . ALA A 1 335 ? -3.138 -9.383 -2.330 1.00 96.81 335 ALA A O 1
ATOM 2562 N N . VAL A 1 336 ? -4.663 -9.167 -3.963 1.00 92.81 336 VAL A N 1
ATOM 2563 C CA . VAL A 1 336 ? -3.911 -8.145 -4.717 1.00 92.81 336 VAL A CA 1
ATOM 2564 C C . VAL A 1 336 ? -3.694 -6.908 -3.846 1.00 92.81 336 VAL A C 1
ATOM 2566 O O . VAL A 1 336 ? -2.558 -6.469 -3.682 1.00 92.81 336 VAL A O 1
ATOM 2569 N N . ALA A 1 337 ? -4.753 -6.398 -3.211 1.00 87.12 337 ALA A N 1
ATOM 2570 C CA . ALA A 1 337 ? -4.654 -5.242 -2.321 1.00 87.12 337 ALA A CA 1
ATOM 2571 C C . ALA A 1 337 ? -3.734 -5.486 -1.109 1.00 87.12 337 ALA A C 1
ATOM 2573 O O . ALA A 1 337 ? -3.023 -4.573 -0.698 1.00 87.12 337 ALA A O 1
ATOM 2574 N N . ALA A 1 338 ? -3.714 -6.705 -0.560 1.00 87.88 338 ALA A N 1
ATOM 2575 C CA . ALA A 1 338 ? -2.784 -7.072 0.505 1.00 87.88 338 ALA A CA 1
ATOM 2576 C C . ALA A 1 338 ? -1.330 -7.083 -0.004 1.00 87.88 338 ALA A C 1
ATOM 2578 O O . ALA A 1 338 ? -0.471 -6.394 0.546 1.00 87.88 338 ALA A O 1
ATOM 2579 N N . TYR A 1 339 ? -1.055 -7.816 -1.088 1.00 87.56 339 TYR A N 1
ATOM 2580 C CA . TYR A 1 339 ? 0.305 -8.051 -1.577 1.00 87.56 339 TYR A CA 1
ATOM 2581 C C . TYR A 1 339 ? 0.988 -6.859 -2.240 1.00 87.56 339 TYR A C 1
ATOM 2583 O O . TYR A 1 339 ? 2.207 -6.880 -2.311 1.00 87.56 339 TYR A O 1
ATOM 2591 N N . GLY A 1 340 ? 0.290 -5.826 -2.712 1.00 79.50 340 GLY A N 1
ATOM 2592 C CA . GLY A 1 340 ? 0.972 -4.552 -3.012 1.00 79.50 340 GLY A CA 1
ATOM 2593 C C . GLY A 1 340 ? 0.575 -3.403 -2.111 1.00 79.50 340 GLY A C 1
ATOM 2594 O O . GLY A 1 340 ? 0.741 -2.247 -2.488 1.00 79.50 340 GLY A O 1
ATOM 2595 N N . GLY A 1 341 ? 0.045 -3.725 -0.933 1.00 76.38 341 GLY A N 1
ATOM 2596 C CA . GLY A 1 341 ? 0.005 -2.822 0.204 1.00 76.38 341 GLY A CA 1
ATOM 2597 C C . GLY A 1 341 ? 1.162 -3.091 1.166 1.00 76.38 341 GLY A C 1
ATOM 2598 O O . GLY A 1 341 ? 2.185 -3.678 0.812 1.00 76.38 341 GLY A O 1
ATOM 2599 N N . VAL A 1 342 ? 0.966 -2.697 2.426 1.00 76.06 342 VAL A N 1
ATOM 2600 C CA . VAL A 1 342 ? 1.979 -2.820 3.488 1.00 76.06 342 VAL A CA 1
ATOM 2601 C C . VAL A 1 342 ? 2.457 -4.262 3.680 1.00 76.06 342 VAL A C 1
ATOM 2603 O O . VAL A 1 342 ? 3.642 -4.472 3.911 1.00 76.06 342 VAL A O 1
ATOM 2606 N N . LEU A 1 343 ? 1.570 -5.257 3.530 1.00 79.50 343 LEU A N 1
ATOM 2607 C CA . LEU A 1 343 ? 1.932 -6.666 3.715 1.00 79.50 343 LEU A CA 1
ATOM 2608 C C . LEU A 1 343 ? 3.024 -7.121 2.735 1.00 79.50 343 LEU A C 1
ATOM 2610 O O . LEU A 1 343 ? 3.903 -7.878 3.133 1.00 79.50 343 LEU A O 1
ATOM 2614 N N . GLY A 1 344 ? 2.970 -6.678 1.475 1.00 75.88 344 GLY A N 1
ATOM 2615 C CA . GLY A 1 344 ? 3.992 -7.019 0.482 1.00 75.88 344 GLY A CA 1
ATOM 2616 C C . GLY A 1 344 ? 5.182 -6.067 0.447 1.00 75.88 344 GLY A C 1
ATOM 2617 O O . GLY A 1 344 ? 6.287 -6.500 0.143 1.00 75.88 344 GLY A O 1
ATOM 2618 N N . ALA A 1 345 ? 4.996 -4.793 0.806 1.00 70.56 345 ALA A N 1
ATOM 2619 C CA . ALA A 1 345 ? 6.099 -3.831 0.893 1.00 70.56 345 ALA A CA 1
ATOM 2620 C C . ALA A 1 345 ? 7.134 -4.194 1.982 1.00 70.56 345 ALA A C 1
ATOM 2622 O O . ALA A 1 345 ? 8.278 -3.756 1.920 1.00 70.56 345 ALA A O 1
ATOM 2623 N N . TRP A 1 346 ? 6.726 -5.009 2.956 1.00 69.62 346 TRP A N 1
ATOM 2624 C CA . TRP A 1 346 ? 7.541 -5.529 4.060 1.00 69.62 346 TRP A CA 1
ATOM 2625 C C . TRP A 1 346 ? 7.696 -7.059 3.983 1.00 69.62 346 TRP A C 1
ATOM 2627 O O . TRP A 1 346 ? 7.853 -7.760 4.986 1.00 69.62 346 TRP A O 1
ATOM 2637 N N . ASP A 1 347 ? 7.563 -7.612 2.780 1.00 67.12 347 ASP A N 1
ATOM 2638 C CA . ASP A 1 347 ? 7.920 -8.993 2.501 1.00 67.12 347 ASP A CA 1
ATOM 2639 C C . ASP A 1 347 ? 9.397 -9.058 2.101 1.00 67.12 347 ASP A C 1
ATOM 2641 O O . ASP A 1 347 ? 9.775 -8.582 1.033 1.00 67.12 347 ASP A O 1
ATOM 2645 N N . ASP A 1 348 ? 10.227 -9.684 2.936 1.00 64.00 348 ASP A N 1
ATOM 2646 C CA . ASP A 1 348 ? 11.668 -9.859 2.685 1.00 64.00 348 ASP A CA 1
ATOM 2647 C C . ASP A 1 348 ? 11.960 -10.942 1.624 1.00 64.00 348 ASP A C 1
ATOM 2649 O O . ASP A 1 348 ? 13.076 -11.445 1.498 1.00 64.00 348 ASP A O 1
ATOM 2653 N N . SER A 1 349 ? 10.940 -11.352 0.866 1.00 73.81 349 SER A N 1
ATOM 2654 C CA . SER A 1 349 ? 10.992 -12.462 -0.076 1.00 73.81 349 SER A CA 1
ATOM 2655 C C . SER A 1 349 ? 10.326 -12.122 -1.410 1.00 73.81 349 SER A C 1
ATOM 2657 O O . SER A 1 349 ? 9.686 -11.089 -1.596 1.00 73.81 349 SER A O 1
ATOM 2659 N N . THR A 1 350 ? 10.430 -13.039 -2.372 1.00 80.00 350 THR A N 1
ATOM 2660 C CA . THR A 1 350 ? 9.746 -12.916 -3.668 1.00 80.00 350 THR A CA 1
ATOM 2661 C C . THR A 1 350 ? 8.280 -13.370 -3.627 1.00 80.00 350 THR A C 1
ATOM 2663 O O . THR A 1 350 ? 7.652 -13.476 -4.682 1.00 80.00 350 THR A O 1
ATOM 2666 N N . ILE A 1 351 ? 7.699 -13.634 -2.446 1.00 84.12 351 ILE A N 1
ATOM 2667 C CA . ILE A 1 351 ? 6.332 -14.164 -2.335 1.00 84.12 351 ILE A CA 1
ATOM 2668 C C . ILE A 1 351 ? 5.307 -13.158 -2.862 1.00 84.12 351 ILE A C 1
ATOM 2670 O O . ILE A 1 351 ? 4.496 -13.534 -3.711 1.00 84.12 351 ILE A O 1
ATOM 2674 N N . ALA A 1 352 ? 5.349 -11.898 -2.424 1.00 87.38 352 ALA A N 1
ATOM 2675 C CA . ALA A 1 352 ? 4.435 -10.861 -2.903 1.00 87.38 352 ALA A CA 1
ATOM 2676 C C . ALA A 1 352 ? 4.427 -10.707 -4.443 1.00 87.38 352 ALA A C 1
ATOM 2678 O O . ALA A 1 352 ? 3.362 -10.908 -5.047 1.00 87.38 352 ALA A O 1
ATOM 2679 N N . PRO A 1 353 ? 5.566 -10.450 -5.126 1.00 91.31 353 PRO A N 1
ATOM 2680 C CA . PRO A 1 353 ? 5.572 -10.337 -6.585 1.00 91.31 353 PRO A CA 1
ATOM 2681 C C . PRO A 1 353 ? 5.190 -11.651 -7.286 1.00 91.31 353 PRO A C 1
ATOM 2683 O O . PRO A 1 353 ? 4.487 -11.632 -8.299 1.00 91.31 353 PRO A O 1
ATOM 2686 N N . MET A 1 354 ? 5.550 -12.811 -6.727 1.00 92.75 354 MET A N 1
ATOM 2687 C CA . MET A 1 354 ? 5.132 -14.108 -7.265 1.00 92.75 354 MET A CA 1
ATOM 2688 C C . MET A 1 354 ? 3.612 -14.304 -7.218 1.00 92.75 354 MET A C 1
ATOM 2690 O O . MET A 1 354 ? 3.018 -14.760 -8.200 1.00 92.75 354 MET A O 1
ATOM 2694 N N . GLN A 1 355 ? 2.964 -13.993 -6.093 1.00 94.06 355 GLN A N 1
ATOM 2695 C CA . GLN A 1 355 ? 1.518 -14.171 -5.943 1.00 94.06 355 GLN A CA 1
ATOM 2696 C C . GLN A 1 355 ? 0.742 -13.204 -6.834 1.00 94.06 355 GLN A C 1
ATOM 2698 O O . GLN A 1 355 ? -0.177 -13.630 -7.536 1.00 94.06 355 GLN A O 1
ATOM 2703 N N . LEU A 1 356 ? 1.166 -11.939 -6.893 1.00 92.81 356 LEU A N 1
ATOM 2704 C CA . LEU A 1 356 ? 0.613 -10.947 -7.814 1.00 92.81 356 LEU A CA 1
ATOM 2705 C C . LEU A 1 356 ? 0.695 -11.435 -9.268 1.00 92.81 356 LEU A C 1
ATOM 2707 O O . LEU A 1 356 ? -0.324 -11.505 -9.959 1.00 92.81 356 LEU A O 1
ATOM 2711 N N . TYR A 1 357 ? 1.869 -11.891 -9.712 1.00 93.25 357 TYR A N 1
ATOM 2712 C CA . TYR A 1 357 ? 2.053 -12.448 -11.054 1.00 93.25 357 TYR A CA 1
ATOM 2713 C C . TYR A 1 357 ? 1.135 -13.652 -11.334 1.00 93.25 357 TYR A C 1
ATOM 2715 O O . TYR A 1 357 ? 0.496 -13.735 -12.390 1.00 93.25 357 TYR A O 1
ATOM 2723 N N . ARG A 1 358 ? 1.014 -14.581 -10.377 1.00 93.88 358 ARG A N 1
ATOM 2724 C CA . ARG A 1 358 ? 0.114 -15.743 -10.486 1.00 93.88 358 ARG A CA 1
ATOM 2725 C C . ARG A 1 358 ? -1.356 -15.339 -10.577 1.00 93.88 358 ARG A C 1
ATOM 2727 O O . ARG A 1 358 ? -2.115 -16.028 -11.260 1.00 93.88 358 ARG A O 1
ATOM 2734 N N . ILE A 1 359 ? -1.776 -14.272 -9.897 1.00 94.44 359 ILE A N 1
ATOM 2735 C CA . ILE A 1 359 ? -3.145 -13.747 -9.991 1.00 94.44 359 ILE A CA 1
ATOM 2736 C C . ILE A 1 359 ? -3.383 -13.142 -11.376 1.00 94.44 359 ILE A C 1
ATOM 2738 O O . ILE A 1 359 ? -4.345 -13.543 -12.025 1.00 94.44 359 ILE A O 1
ATOM 2742 N N . ALA A 1 360 ? -2.488 -12.283 -11.880 1.00 92.50 360 ALA A N 1
ATOM 2743 C CA . ALA A 1 360 ? -2.637 -11.678 -13.212 1.00 92.50 360 ALA A CA 1
ATOM 2744 C C . ALA A 1 360 ? -2.810 -12.720 -14.327 1.00 92.50 360 ALA A C 1
ATOM 2746 O O . ALA A 1 360 ? -3.566 -12.507 -15.272 1.00 92.50 360 ALA A O 1
ATOM 2747 N N . ARG A 1 361 ? -2.137 -13.871 -14.209 1.00 90.94 361 ARG A N 1
ATOM 2748 C CA . ARG A 1 361 ? -2.258 -14.965 -15.182 1.00 90.94 361 ARG A CA 1
ATOM 2749 C C . ARG A 1 361 ? -3.544 -15.773 -15.063 1.00 90.94 361 ARG A C 1
ATOM 2751 O O . ARG A 1 361 ? -4.071 -16.206 -16.083 1.00 90.94 361 ARG A O 1
ATOM 2758 N N . ARG A 1 362 ? -4.002 -16.045 -13.840 1.00 93.00 362 ARG A N 1
ATOM 2759 C CA . ARG A 1 362 ? -5.165 -16.915 -13.591 1.00 93.00 362 ARG A CA 1
ATOM 2760 C C . ARG A 1 362 ? -6.488 -16.160 -13.642 1.00 93.00 362 ARG A C 1
ATOM 2762 O O . ARG A 1 362 ? -7.510 -16.763 -13.943 1.00 93.00 362 ARG A O 1
ATOM 2769 N N . VAL A 1 363 ? -6.462 -14.856 -13.371 1.00 93.75 363 VAL A N 1
ATOM 2770 C CA . VAL A 1 363 ? -7.643 -13.992 -13.290 1.00 93.75 363 VAL A CA 1
ATOM 2771 C C . VAL A 1 363 ? -7.433 -12.772 -14.196 1.00 93.75 363 VAL A C 1
ATOM 2773 O O . VAL A 1 363 ? -7.129 -11.686 -13.702 1.00 93.75 363 VAL A O 1
ATOM 2776 N N . PRO A 1 364 ? -7.595 -12.916 -15.529 1.00 90.31 364 PRO A N 1
ATOM 2777 C CA . PRO A 1 364 ? -7.348 -11.835 -16.487 1.00 90.31 364 PRO A CA 1
ATOM 2778 C C . PRO A 1 364 ? -8.038 -10.494 -16.168 1.00 90.31 364 PRO A C 1
ATOM 2780 O O . PRO A 1 364 ? -7.402 -9.460 -16.370 1.00 90.31 364 PRO A O 1
ATOM 2783 N N . PRO A 1 365 ? -9.270 -10.455 -15.606 1.00 92.75 365 PRO A N 1
ATOM 2784 C CA . PRO A 1 365 ? -9.896 -9.194 -15.196 1.00 92.75 365 PRO A CA 1
ATOM 2785 C C . PRO A 1 365 ? -9.115 -8.389 -14.145 1.00 92.75 365 PRO A C 1
ATOM 2787 O O . PRO A 1 365 ? -9.315 -7.183 -14.043 1.00 92.75 365 PRO A O 1
ATOM 2790 N N . LEU A 1 366 ? -8.229 -9.027 -13.370 1.00 92.31 366 LEU A N 1
ATOM 2791 C CA . LEU A 1 366 ? -7.401 -8.369 -12.354 1.00 92.31 366 LEU A CA 1
ATOM 2792 C C . LEU A 1 366 ? -6.008 -7.975 -12.863 1.00 92.31 366 LEU A C 1
ATOM 2794 O O . LEU A 1 366 ? -5.253 -7.356 -12.118 1.00 92.31 366 LEU A O 1
ATOM 2798 N N . ALA A 1 367 ? -5.645 -8.303 -14.109 1.00 90.81 367 ALA A N 1
ATOM 2799 C CA . ALA A 1 367 ? -4.291 -8.082 -14.621 1.00 90.81 367 ALA A CA 1
ATOM 2800 C C . ALA A 1 367 ? -3.863 -6.607 -14.538 1.00 90.81 367 ALA A C 1
ATOM 2802 O O . ALA A 1 367 ? -2.784 -6.310 -14.035 1.00 90.81 367 ALA A O 1
ATOM 2803 N N . THR A 1 368 ? -4.730 -5.674 -14.946 1.00 89.50 368 THR A N 1
ATOM 2804 C CA . THR A 1 368 ? -4.432 -4.235 -14.881 1.00 89.50 368 THR A CA 1
ATOM 2805 C C . THR A 1 368 ? -4.189 -3.760 -13.450 1.00 89.50 368 THR A C 1
ATOM 2807 O O . THR A 1 368 ? -3.240 -3.020 -13.210 1.00 89.50 368 THR A O 1
ATOM 2810 N N . GLU A 1 369 ? -5.011 -4.191 -12.489 1.00 88.81 369 GLU A N 1
ATOM 2811 C CA . GLU A 1 369 ? -4.819 -3.825 -11.081 1.00 88.81 369 GLU A CA 1
ATOM 2812 C C . GLU A 1 369 ? -3.515 -4.412 -10.542 1.00 88.81 369 GLU A C 1
ATOM 2814 O O . GLU A 1 369 ? -2.730 -3.689 -9.940 1.00 88.81 369 GLU A O 1
ATOM 2819 N N . VAL A 1 370 ? -3.216 -5.675 -10.863 1.00 91.50 370 VAL A N 1
ATOM 2820 C CA . VAL A 1 370 ? -1.932 -6.296 -10.523 1.00 91.50 370 VAL A CA 1
ATOM 2821 C C . VAL A 1 370 ? -0.751 -5.502 -11.080 1.00 91.50 370 VAL A C 1
ATOM 2823 O O . VAL A 1 370 ? 0.234 -5.341 -10.369 1.00 91.50 370 VAL A O 1
ATOM 2826 N N . HIS A 1 371 ? -0.820 -4.999 -12.316 1.00 89.69 371 HIS A N 1
ATOM 2827 C CA . HIS A 1 371 ? 0.279 -4.224 -12.900 1.00 89.69 371 HIS A CA 1
ATOM 2828 C C . HIS A 1 371 ? 0.573 -2.956 -12.084 1.00 89.69 371 HIS A C 1
ATOM 2830 O O . HIS A 1 371 ? 1.729 -2.706 -11.749 1.00 89.69 371 HIS A O 1
ATOM 2836 N N . TRP A 1 372 ? -0.464 -2.205 -11.700 1.00 85.88 372 TRP A N 1
ATOM 2837 C CA . TRP A 1 372 ? -0.327 -1.019 -10.844 1.00 85.88 372 TRP A CA 1
ATOM 2838 C C . TRP A 1 372 ? 0.161 -1.363 -9.439 1.00 85.88 372 TRP A C 1
ATOM 2840 O O . TRP A 1 372 ? 1.021 -0.692 -8.880 1.00 85.88 372 TRP A O 1
ATOM 2850 N N . THR A 1 373 ? -0.358 -2.438 -8.862 1.00 84.19 373 THR A N 1
ATOM 2851 C CA . THR A 1 373 ? 0.018 -2.890 -7.525 1.00 84.19 373 THR A CA 1
ATOM 2852 C C . THR A 1 373 ? 1.464 -3.405 -7.478 1.00 84.19 373 THR A C 1
ATOM 2854 O O . THR A 1 373 ? 2.177 -3.142 -6.514 1.00 84.19 373 THR A O 1
ATOM 2857 N N . MET A 1 374 ? 1.937 -4.064 -8.540 1.00 89.25 374 MET A N 1
ATOM 2858 C CA . MET A 1 374 ? 3.342 -4.450 -8.704 1.00 89.25 374 MET A CA 1
ATOM 2859 C C . MET A 1 374 ? 4.244 -3.223 -8.882 1.00 89.25 374 MET A C 1
ATOM 2861 O O . MET A 1 374 ? 5.325 -3.170 -8.303 1.00 89.25 374 MET A O 1
ATOM 2865 N N . ALA A 1 375 ? 3.796 -2.222 -9.649 1.00 86.56 375 ALA A N 1
ATOM 2866 C CA . ALA A 1 375 ? 4.496 -0.947 -9.776 1.00 86.56 375 ALA A CA 1
ATOM 2867 C C . ALA A 1 375 ? 4.645 -0.260 -8.411 1.00 86.56 375 ALA A C 1
ATOM 2869 O O . ALA A 1 375 ? 5.745 0.156 -8.058 1.00 86.56 375 ALA A O 1
ATOM 2870 N N . ASN A 1 376 ? 3.590 -0.242 -7.592 1.00 79.44 376 ASN A N 1
ATOM 2871 C CA . ASN A 1 376 ? 3.646 0.333 -6.248 1.00 79.44 376 ASN A CA 1
ATOM 2872 C C . ASN A 1 376 ? 4.722 -0.320 -5.370 1.00 79.44 376 ASN A C 1
ATOM 2874 O O . ASN A 1 376 ? 5.397 0.400 -4.645 1.00 79.44 376 ASN A O 1
ATOM 2878 N N . LEU A 1 377 ? 4.954 -1.637 -5.463 1.00 82.69 377 LEU A N 1
ATOM 2879 C CA . LEU A 1 377 ? 6.035 -2.307 -4.717 1.00 82.69 377 LEU A CA 1
ATOM 2880 C C . LEU A 1 377 ? 7.439 -1.812 -5.104 1.00 82.69 377 LEU A C 1
ATOM 2882 O O . LEU A 1 377 ? 8.352 -1.848 -4.284 1.00 82.69 377 LEU A O 1
ATOM 2886 N N . VAL A 1 378 ? 7.618 -1.327 -6.335 1.00 85.06 378 VAL A N 1
ATOM 2887 C CA . VAL A 1 378 ? 8.874 -0.710 -6.794 1.00 85.06 378 VAL A CA 1
ATOM 2888 C C . VAL A 1 378 ? 8.952 0.765 -6.366 1.00 85.06 378 VAL A C 1
ATOM 2890 O O . VAL A 1 378 ? 10.039 1.254 -6.051 1.00 85.06 378 VAL A O 1
ATOM 2893 N N . VAL A 1 379 ? 7.802 1.454 -6.312 1.00 76.81 379 VAL A N 1
ATOM 2894 C CA . VAL A 1 379 ? 7.649 2.901 -6.048 1.00 76.81 379 VAL A CA 1
ATOM 2895 C C . VAL A 1 379 ? 7.108 3.192 -4.631 1.00 76.81 379 VAL A C 1
ATOM 2897 O O . VAL A 1 379 ? 6.321 4.108 -4.411 1.00 76.81 379 VAL A O 1
ATOM 2900 N N . SER A 1 380 ? 7.511 2.392 -3.640 1.00 67.12 380 SER A N 1
ATOM 2901 C CA . SER A 1 380 ? 7.043 2.496 -2.242 1.00 67.12 380 SER A CA 1
ATOM 2902 C C . SER A 1 380 ? 7.889 3.431 -1.354 1.00 67.12 380 SER A C 1
ATOM 2904 O O . SER A 1 380 ? 7.877 3.304 -0.133 1.00 67.12 380 SER A O 1
ATOM 2906 N N . GLY A 1 381 ? 8.621 4.376 -1.949 1.00 61.50 381 GLY A N 1
ATOM 2907 C CA . GLY A 1 381 ? 9.512 5.310 -1.248 1.00 61.50 381 GLY A CA 1
ATOM 2908 C C . GLY A 1 381 ? 10.925 4.758 -1.058 1.00 61.50 381 GLY A C 1
ATOM 2909 O O . GLY A 1 381 ? 11.220 3.623 -1.444 1.00 61.50 381 GLY A O 1
ATOM 2910 N N . ALA A 1 382 ? 11.817 5.566 -0.477 1.00 58.62 382 ALA A N 1
ATOM 2911 C CA . ALA A 1 382 ? 13.223 5.198 -0.287 1.00 58.62 382 ALA A CA 1
ATOM 2912 C C . ALA A 1 382 ? 13.391 3.933 0.577 1.00 58.62 382 ALA A C 1
ATOM 2914 O O . ALA A 1 382 ? 14.187 3.065 0.228 1.00 58.62 382 ALA A O 1
ATOM 2915 N N . ASP A 1 383 ? 12.565 3.777 1.613 1.00 55.56 383 ASP A N 1
ATOM 2916 C CA . ASP A 1 383 ? 12.675 2.709 2.618 1.00 55.56 383 ASP A CA 1
ATOM 2917 C C . ASP A 1 383 ? 12.290 1.308 2.105 1.00 55.56 383 ASP A C 1
ATOM 2919 O O . ASP A 1 383 ? 12.616 0.296 2.725 1.00 55.56 383 ASP A O 1
ATOM 2923 N N . ALA A 1 384 ? 11.620 1.213 0.954 1.00 64.81 384 ALA A N 1
ATOM 2924 C CA . ALA A 1 384 ? 11.116 -0.047 0.403 1.00 64.81 384 ALA A CA 1
ATOM 2925 C C . ALA A 1 384 ? 12.143 -0.801 -0.471 1.00 64.81 384 ALA A C 1
ATOM 2927 O O . ALA A 1 384 ? 11.779 -1.462 -1.447 1.00 64.81 384 ALA A O 1
ATOM 2928 N N . ILE A 1 385 ? 13.436 -0.711 -0.136 1.00 73.25 385 ILE A N 1
ATOM 2929 C CA . ILE A 1 385 ? 14.546 -1.287 -0.921 1.00 73.25 385 ILE A CA 1
ATOM 2930 C C . ILE A 1 385 ? 14.363 -2.792 -1.143 1.00 73.25 385 ILE A C 1
ATOM 2932 O O . ILE A 1 385 ? 14.547 -3.289 -2.255 1.00 73.25 385 ILE A O 1
ATOM 2936 N N . HIS A 1 386 ? 13.966 -3.529 -0.104 1.00 74.94 386 HIS A N 1
ATOM 2937 C CA . HIS A 1 386 ? 13.804 -4.983 -0.170 1.00 74.94 386 HIS A CA 1
ATOM 2938 C C . HIS A 1 386 ? 12.663 -5.385 -1.110 1.00 74.94 386 HIS A C 1
ATOM 2940 O O . HIS A 1 386 ? 12.876 -6.199 -2.012 1.00 74.94 386 HIS A O 1
ATOM 2946 N N . ALA A 1 387 ? 11.489 -4.760 -0.976 1.00 77.25 387 ALA A N 1
ATOM 2947 C CA . ALA A 1 387 ? 10.354 -4.998 -1.865 1.00 77.25 387 ALA A CA 1
ATOM 2948 C C . ALA A 1 387 ? 10.689 -4.644 -3.319 1.00 77.25 387 ALA A C 1
ATOM 2950 O O . ALA A 1 387 ? 10.390 -5.423 -4.230 1.00 77.25 387 ALA A O 1
ATOM 2951 N N . ARG A 1 388 ? 11.385 -3.521 -3.540 1.00 85.44 388 ARG A N 1
ATOM 2952 C CA . ARG A 1 388 ? 11.878 -3.110 -4.860 1.00 85.44 388 ARG A CA 1
ATOM 2953 C C . ARG A 1 388 ? 12.815 -4.158 -5.453 1.00 85.44 388 ARG A C 1
ATOM 2955 O O . ARG A 1 388 ? 12.609 -4.600 -6.583 1.00 85.44 388 ARG A O 1
ATOM 2962 N N . THR A 1 389 ? 13.802 -4.590 -4.673 1.00 86.56 389 THR A N 1
ATOM 2963 C CA . THR A 1 389 ? 14.808 -5.579 -5.078 1.00 86.56 389 THR A CA 1
ATOM 2964 C C . THR A 1 389 ? 14.160 -6.911 -5.428 1.00 86.56 389 THR A C 1
ATOM 2966 O O . THR A 1 389 ? 14.390 -7.442 -6.515 1.00 86.56 389 THR A O 1
ATOM 2969 N N . CYS A 1 390 ? 13.299 -7.432 -4.551 1.00 85.75 390 CYS A N 1
ATOM 2970 C CA . CYS A 1 390 ? 12.599 -8.696 -4.761 1.00 85.75 390 CYS A CA 1
ATOM 2971 C C . CYS A 1 390 ? 11.674 -8.633 -5.979 1.00 85.75 390 CYS A C 1
ATOM 2973 O O . CYS A 1 390 ? 11.647 -9.568 -6.781 1.00 85.75 390 CYS A O 1
ATOM 2975 N N . THR A 1 391 ? 10.961 -7.519 -6.162 1.00 90.88 391 THR A N 1
ATOM 2976 C CA . THR A 1 391 ? 10.061 -7.320 -7.304 1.00 90.88 391 THR A CA 1
ATOM 2977 C C . THR A 1 391 ? 10.840 -7.263 -8.614 1.00 90.88 391 THR A C 1
ATOM 2979 O O . THR A 1 391 ? 10.543 -8.025 -9.533 1.00 90.88 391 THR A O 1
ATOM 2982 N N . LEU A 1 392 ? 11.884 -6.434 -8.706 1.00 93.06 392 LEU A N 1
ATOM 2983 C CA . LEU A 1 392 ? 12.697 -6.323 -9.920 1.00 93.06 392 LEU A CA 1
ATOM 2984 C C . LEU A 1 392 ? 13.440 -7.628 -10.239 1.00 93.06 392 LEU A C 1
ATOM 2986 O O . LEU A 1 392 ? 13.468 -8.040 -11.398 1.00 93.06 392 LEU A O 1
ATOM 2990 N N . ALA A 1 393 ? 13.988 -8.316 -9.231 1.00 91.44 393 ALA A N 1
ATOM 2991 C CA . ALA A 1 393 ? 14.631 -9.619 -9.405 1.00 91.44 393 ALA A CA 1
ATOM 2992 C C . ALA A 1 393 ? 13.650 -10.686 -9.909 1.00 91.44 393 ALA A C 1
ATOM 2994 O O . ALA A 1 393 ? 13.980 -11.457 -10.818 1.00 91.44 393 ALA A O 1
ATOM 2995 N N . TYR A 1 394 ? 12.433 -10.709 -9.359 1.00 92.25 394 TYR A N 1
ATOM 2996 C CA . TYR A 1 394 ? 11.388 -11.627 -9.796 1.00 92.25 394 TYR A CA 1
ATOM 2997 C C . TYR A 1 394 ? 10.969 -11.356 -11.246 1.00 92.25 394 TYR A C 1
ATOM 2999 O O . TYR A 1 394 ? 10.914 -12.288 -12.053 1.00 92.25 394 TYR A O 1
ATOM 3007 N N . LEU A 1 395 ? 10.716 -10.092 -11.599 1.00 93.25 395 LEU A N 1
ATOM 3008 C CA . LEU A 1 395 ? 10.327 -9.699 -12.955 1.00 93.25 395 LEU A CA 1
ATOM 3009 C C . LEU A 1 395 ? 11.428 -10.024 -13.968 1.00 93.25 395 LEU A C 1
ATOM 3011 O O . LEU A 1 395 ? 11.138 -10.614 -15.007 1.00 93.25 395 LEU A O 1
ATOM 3015 N N . GLU A 1 396 ? 12.687 -9.699 -13.665 1.00 92.31 396 GLU A N 1
ATOM 3016 C CA . GLU A 1 396 ? 13.814 -9.988 -14.555 1.00 92.31 396 GLU A CA 1
ATOM 3017 C C . GLU A 1 396 ? 13.946 -11.494 -14.803 1.00 92.31 396 GLU A C 1
ATOM 3019 O O . GLU A 1 396 ? 13.983 -11.929 -15.955 1.00 92.31 396 GLU A O 1
ATOM 3024 N N . THR A 1 397 ? 13.935 -12.300 -13.739 1.00 90.50 397 THR A N 1
ATOM 3025 C CA . THR A 1 397 ? 14.041 -13.763 -13.842 1.00 90.50 397 THR A CA 1
ATOM 3026 C C . THR A 1 397 ? 12.882 -14.344 -14.650 1.00 90.50 397 THR A C 1
ATOM 3028 O O . THR A 1 397 ? 13.090 -15.155 -15.551 1.00 90.50 397 THR A O 1
ATOM 3031 N N . THR A 1 398 ? 11.660 -13.875 -14.386 1.00 89.94 398 THR A N 1
ATOM 3032 C CA . THR A 1 398 ? 10.440 -14.346 -15.055 1.00 89.94 398 THR A CA 1
ATOM 3033 C C . THR A 1 398 ? 10.386 -13.922 -16.526 1.00 89.94 398 THR A C 1
ATOM 3035 O O . THR A 1 398 ? 9.862 -14.657 -17.361 1.00 89.94 398 THR A O 1
ATOM 3038 N N . SER A 1 399 ? 10.975 -12.775 -16.883 1.00 89.31 399 SER A N 1
ATOM 3039 C CA . SER A 1 399 ? 11.015 -12.282 -18.268 1.00 89.31 399 SER A CA 1
ATOM 3040 C C . SER A 1 399 ? 11.857 -13.144 -19.215 1.00 89.31 399 SER A C 1
ATOM 3042 O O . SER A 1 399 ? 11.674 -13.073 -20.428 1.00 89.31 399 SER A O 1
ATOM 3044 N N . ARG A 1 400 ? 12.748 -13.994 -18.682 1.00 84.25 400 ARG A N 1
ATOM 3045 C CA . ARG A 1 400 ? 13.590 -14.898 -19.483 1.00 84.25 400 ARG A CA 1
ATOM 3046 C C . ARG A 1 400 ? 12.791 -16.048 -20.117 1.00 84.25 400 ARG A C 1
ATOM 3048 O O . ARG A 1 400 ? 13.250 -16.635 -21.094 1.00 84.25 400 ARG A O 1
ATOM 3055 N N . GLY A 1 401 ? 11.599 -16.361 -19.601 1.00 78.62 401 GLY A N 1
ATOM 3056 C CA . GLY A 1 401 ? 10.686 -17.347 -20.187 1.00 78.62 401 GLY A CA 1
ATOM 3057 C C . GLY A 1 401 ? 9.867 -16.765 -21.345 1.00 78.62 401 GLY A C 1
ATOM 3058 O O . GLY A 1 401 ? 9.208 -15.737 -21.192 1.00 78.62 401 GLY A O 1
ATOM 3059 N N . GLN A 1 402 ? 9.868 -17.412 -22.520 1.00 68.38 402 GLN A N 1
ATOM 3060 C CA . GLN A 1 402 ? 9.208 -16.869 -23.722 1.00 68.38 402 GLN A CA 1
ATOM 3061 C C . GLN A 1 402 ? 7.692 -16.645 -23.564 1.00 68.38 402 GLN A C 1
ATOM 3063 O O . GLN A 1 402 ? 7.153 -15.697 -24.142 1.00 68.38 402 GLN A O 1
ATOM 3068 N N . ARG A 1 403 ? 6.981 -17.501 -22.812 1.00 74.88 403 ARG A N 1
ATOM 3069 C CA . ARG A 1 403 ? 5.527 -17.361 -22.591 1.00 74.88 403 ARG A CA 1
ATOM 3070 C C . ARG A 1 403 ? 5.227 -16.341 -21.495 1.00 74.88 403 ARG A C 1
ATOM 3072 O O . ARG A 1 403 ? 4.237 -15.618 -21.569 1.00 74.88 403 ARG A O 1
ATOM 3079 N N . GLU A 1 404 ? 6.099 -16.274 -20.504 1.00 82.19 404 GLU A N 1
ATOM 3080 C CA . GLU A 1 404 ? 5.998 -15.466 -19.297 1.00 82.19 404 GLU A CA 1
ATOM 3081 C C . GLU A 1 404 ? 6.318 -13.986 -19.556 1.00 82.19 404 GLU A C 1
ATOM 3083 O O . GLU A 1 404 ? 5.720 -13.105 -18.930 1.00 82.19 404 GLU A O 1
ATOM 3088 N N . ALA A 1 405 ? 7.198 -13.722 -20.526 1.00 84.81 405 ALA A N 1
ATOM 3089 C CA . ALA A 1 405 ? 7.687 -12.399 -20.895 1.00 84.81 405 ALA A CA 1
ATOM 3090 C C . ALA A 1 405 ? 6.571 -11.398 -21.232 1.00 84.81 405 ALA A C 1
ATOM 3092 O O . ALA A 1 405 ? 6.636 -10.248 -20.810 1.00 84.81 405 ALA A O 1
ATOM 3093 N N . ARG A 1 406 ? 5.508 -11.819 -21.938 1.00 86.44 406 ARG A N 1
ATOM 3094 C CA . ARG A 1 406 ? 4.390 -10.920 -22.303 1.00 86.44 406 ARG A CA 1
ATOM 3095 C C . ARG A 1 406 ? 3.724 -10.301 -21.076 1.00 86.44 406 ARG A C 1
ATOM 3097 O O . ARG A 1 406 ? 3.474 -9.100 -21.063 1.00 86.44 406 ARG A O 1
ATOM 3104 N N . THR A 1 407 ? 3.454 -11.113 -20.055 1.00 86.81 407 THR A N 1
ATOM 3105 C CA . THR A 1 407 ? 2.806 -10.655 -18.820 1.00 86.81 407 THR A CA 1
ATOM 3106 C C . THR A 1 407 ? 3.725 -9.724 -18.037 1.00 86.81 407 THR A C 1
ATOM 3108 O O . THR A 1 407 ? 3.266 -8.700 -17.549 1.00 86.81 407 THR A O 1
ATOM 3111 N N . VAL A 1 408 ? 5.025 -10.035 -17.962 1.00 90.31 408 VAL A N 1
ATOM 3112 C CA . VAL A 1 408 ? 6.009 -9.158 -17.305 1.00 90.31 408 VAL A CA 1
ATOM 3113 C C . VAL A 1 408 ? 6.106 -7.813 -18.024 1.00 90.31 408 VAL A C 1
ATOM 3115 O O . VAL A 1 408 ? 5.992 -6.763 -17.400 1.00 90.31 408 VAL A O 1
ATOM 3118 N N . TYR A 1 409 ? 6.257 -7.816 -19.349 1.00 92.62 409 TYR A N 1
ATOM 3119 C CA . TYR A 1 409 ? 6.393 -6.578 -20.112 1.00 92.62 409 TYR A CA 1
ATOM 3120 C C . TYR A 1 409 ? 5.120 -5.732 -20.111 1.00 92.62 409 TYR A C 1
ATOM 3122 O O . TYR A 1 409 ? 5.208 -4.512 -20.213 1.00 92.62 409 TYR A O 1
ATOM 3130 N N . ALA A 1 410 ? 3.939 -6.330 -19.950 1.00 90.06 410 ALA A N 1
ATOM 3131 C CA . ALA A 1 410 ? 2.696 -5.580 -19.782 1.00 90.06 410 ALA A CA 1
ATOM 3132 C C . ALA A 1 410 ? 2.656 -4.736 -18.488 1.00 90.06 410 ALA A C 1
ATOM 3134 O O . ALA A 1 410 ? 1.854 -3.808 -18.412 1.00 90.06 410 ALA A O 1
ATOM 3135 N N . MET A 1 411 ? 3.532 -5.011 -17.509 1.00 90.62 411 MET A N 1
ATOM 3136 C CA . MET A 1 411 ? 3.654 -4.240 -16.261 1.00 90.62 411 MET A CA 1
ATOM 3137 C C . MET A 1 411 ? 4.532 -2.992 -16.401 1.00 90.62 411 MET A C 1
ATOM 3139 O O . MET A 1 411 ? 4.375 -2.047 -15.632 1.00 90.62 411 MET A O 1
ATOM 3143 N N . LEU A 1 412 ? 5.455 -2.971 -17.371 1.00 93.19 412 LEU A N 1
ATOM 3144 C CA . LEU A 1 412 ? 6.433 -1.888 -17.503 1.00 93.19 412 LEU A CA 1
ATOM 3145 C C . LEU A 1 412 ? 5.807 -0.498 -17.712 1.00 93.19 412 LEU A C 1
ATOM 3147 O O . LEU A 1 412 ? 6.316 0.442 -17.109 1.00 93.19 412 LEU A O 1
ATOM 3151 N N . PRO A 1 413 ? 4.719 -0.322 -18.491 1.00 93.19 413 PRO A N 1
ATOM 3152 C CA . PRO A 1 413 ? 4.082 0.987 -18.613 1.00 93.19 413 PRO A CA 1
ATOM 3153 C C . PRO A 1 413 ? 3.582 1.522 -17.267 1.00 93.19 413 PRO A C 1
ATOM 3155 O O . PRO A 1 413 ? 3.957 2.622 -16.893 1.00 93.19 413 PRO A O 1
ATOM 3158 N N . ALA A 1 414 ? 2.859 0.709 -16.484 1.00 90.56 414 ALA A N 1
ATOM 3159 C CA . ALA A 1 414 ? 2.389 1.107 -15.153 1.00 90.56 414 ALA A CA 1
ATOM 3160 C C . ALA A 1 414 ? 3.555 1.446 -14.208 1.00 90.56 414 ALA A C 1
ATOM 3162 O O . ALA A 1 414 ? 3.480 2.399 -13.441 1.00 90.56 414 ALA A O 1
ATOM 3163 N N . LEU A 1 415 ? 4.660 0.695 -14.294 1.00 92.69 415 LEU A N 1
ATOM 3164 C CA . LEU A 1 415 ? 5.868 0.990 -13.529 1.00 92.69 415 LEU A CA 1
ATOM 3165 C C . LEU A 1 415 ? 6.463 2.360 -13.883 1.00 92.69 415 LEU A C 1
ATOM 3167 O O . LEU A 1 415 ? 6.824 3.114 -12.983 1.00 92.69 415 LEU A O 1
ATOM 3171 N N . PHE A 1 416 ? 6.575 2.681 -15.172 1.00 94.06 416 PHE A N 1
ATOM 3172 C CA . PHE A 1 416 ? 7.109 3.966 -15.620 1.00 94.06 416 PHE A CA 1
ATOM 3173 C C . PHE A 1 416 ? 6.157 5.121 -15.306 1.00 94.06 416 PHE A C 1
ATOM 3175 O O . PHE A 1 416 ? 6.619 6.147 -14.819 1.00 94.06 416 PHE A O 1
ATOM 3182 N N . ASP A 1 417 ? 4.849 4.936 -15.480 1.00 89.44 417 ASP A N 1
ATOM 3183 C CA . ASP A 1 417 ? 3.844 5.929 -15.094 1.00 89.44 417 ASP A CA 1
ATOM 3184 C C . ASP A 1 417 ? 3.933 6.257 -13.592 1.00 89.44 417 ASP A C 1
ATOM 3186 O O . ASP A 1 417 ? 3.862 7.422 -13.200 1.00 89.44 417 ASP A O 1
ATOM 3190 N N . SER A 1 418 ? 4.145 5.246 -12.740 1.00 86.69 418 SER A N 1
ATOM 3191 C CA . SER A 1 418 ? 4.367 5.448 -11.305 1.00 86.69 418 SER A CA 1
ATOM 3192 C C . SER A 1 418 ? 5.717 6.111 -11.005 1.00 86.69 418 SER A C 1
ATOM 3194 O O . SER A 1 418 ? 5.755 7.077 -10.251 1.00 86.69 418 SER A O 1
ATOM 3196 N N . LEU A 1 419 ? 6.825 5.631 -11.582 1.00 88.81 419 LEU A N 1
ATOM 3197 C CA . LEU A 1 419 ? 8.174 6.156 -11.310 1.00 88.81 419 LEU A CA 1
ATOM 3198 C C . LEU A 1 419 ? 8.359 7.612 -11.757 1.00 88.81 419 LEU A C 1
ATOM 3200 O O . LEU A 1 419 ? 9.113 8.348 -11.128 1.00 88.81 419 LEU A O 1
ATOM 3204 N N . LEU A 1 420 ? 7.701 8.009 -12.847 1.00 91.19 420 LEU A N 1
ATOM 3205 C CA . LEU A 1 420 ? 7.824 9.334 -13.462 1.00 91.19 420 LEU A CA 1
ATOM 3206 C C . LEU A 1 420 ? 6.783 10.342 -12.947 1.00 91.19 420 LEU A C 1
ATOM 3208 O O . LEU A 1 420 ? 6.700 11.468 -13.443 1.00 91.19 420 LEU A O 1
ATOM 3212 N N . SER A 1 421 ? 5.973 9.942 -11.966 1.00 83.88 421 SER A N 1
ATOM 3213 C CA . SER A 1 421 ? 5.029 10.826 -11.291 1.00 83.88 421 SER A CA 1
ATOM 3214 C C . SER A 1 421 ? 5.769 11.878 -10.449 1.00 83.88 421 SER A C 1
ATOM 3216 O O . SER A 1 421 ? 6.726 11.536 -9.753 1.00 83.88 421 SER A O 1
ATOM 3218 N N . PRO A 1 422 ? 5.302 13.143 -10.417 1.00 77.19 422 PRO A N 1
ATOM 3219 C CA . PRO A 1 422 ? 5.912 14.199 -9.604 1.00 77.19 422 PRO A CA 1
ATOM 3220 C C . PRO A 1 422 ? 5.620 14.057 -8.098 1.00 77.19 422 PRO A C 1
ATOM 3222 O O . PRO A 1 422 ? 6.029 14.902 -7.303 1.00 77.19 422 PRO A O 1
ATOM 3225 N N . ALA A 1 423 ? 4.885 13.021 -7.676 1.00 71.56 423 ALA A N 1
ATOM 3226 C CA . ALA A 1 423 ? 4.610 12.776 -6.266 1.00 71.56 423 ALA A CA 1
ATOM 3227 C C . ALA A 1 423 ? 5.908 12.502 -5.484 1.00 71.56 423 ALA A C 1
ATOM 3229 O O . ALA A 1 423 ? 6.760 11.739 -5.934 1.00 71.56 423 ALA A O 1
ATOM 3230 N N . THR A 1 424 ? 6.026 13.058 -4.273 1.00 69.06 424 THR A N 1
ATOM 3231 C CA . THR A 1 424 ? 7.233 12.965 -3.428 1.00 69.06 424 THR A CA 1
ATOM 3232 C C . THR A 1 424 ? 7.753 11.531 -3.281 1.00 69.06 424 THR A C 1
ATOM 3234 O O . THR A 1 424 ? 8.925 11.277 -3.538 1.00 69.06 424 THR A O 1
ATOM 3237 N N . VAL A 1 425 ? 6.865 10.573 -2.987 1.00 64.81 425 VAL A N 1
ATOM 3238 C CA . VAL A 1 425 ? 7.216 9.145 -2.847 1.00 64.81 425 VAL A CA 1
ATOM 3239 C C . VAL A 1 425 ? 7.807 8.541 -4.130 1.00 64.81 425 VAL A C 1
ATOM 3241 O O . VAL A 1 425 ? 8.661 7.655 -4.074 1.00 64.81 425 VAL A O 1
ATOM 3244 N N . CYS A 1 426 ? 7.382 9.027 -5.298 1.00 76.12 426 CYS A N 1
ATOM 3245 C CA . CYS A 1 426 ? 7.861 8.562 -6.599 1.00 76.12 426 CYS A CA 1
ATOM 3246 C C . CYS A 1 426 ? 9.250 9.128 -6.899 1.00 76.12 426 CYS A C 1
ATOM 3248 O O . CYS A 1 426 ? 10.141 8.372 -7.282 1.00 76.12 426 CYS A O 1
ATOM 3250 N N . VAL A 1 427 ? 9.467 10.416 -6.613 1.00 75.38 427 VAL A N 1
ATOM 3251 C CA . VAL A 1 427 ? 10.780 11.072 -6.721 1.00 75.38 427 VAL A CA 1
ATOM 3252 C C . VAL A 1 427 ? 11.810 10.396 -5.812 1.00 75.38 427 VAL A C 1
ATOM 3254 O O . VAL A 1 427 ? 12.906 10.066 -6.262 1.00 75.38 427 VAL A O 1
ATOM 3257 N N . GLU A 1 428 ? 11.450 10.126 -4.556 1.00 73.06 428 GLU A N 1
ATOM 3258 C CA . GLU A 1 428 ? 12.304 9.402 -3.605 1.00 73.06 428 GLU A CA 1
ATOM 3259 C C . GLU A 1 428 ? 12.626 7.986 -4.093 1.00 73.06 428 GLU A C 1
ATOM 3261 O O . GLU A 1 428 ? 13.780 7.560 -4.059 1.00 73.06 428 GLU A O 1
ATOM 3266 N N . SER A 1 429 ? 11.626 7.264 -4.609 1.00 77.50 429 SER A N 1
ATOM 3267 C CA . SER A 1 429 ? 11.820 5.919 -5.165 1.00 77.50 429 SER A CA 1
ATOM 3268 C C . SER A 1 429 ? 12.748 5.923 -6.377 1.00 77.50 429 SER A C 1
ATOM 3270 O O . SER A 1 429 ? 13.586 5.034 -6.511 1.00 77.50 429 SER A O 1
ATOM 3272 N N . LEU A 1 430 ? 12.614 6.918 -7.258 1.00 83.81 430 LEU A N 1
ATOM 3273 C CA . LEU A 1 430 ? 13.446 7.074 -8.446 1.00 83.81 430 LEU A CA 1
ATOM 3274 C C . LEU A 1 430 ? 14.906 7.358 -8.074 1.00 83.81 430 LEU A C 1
ATOM 3276 O O . LEU A 1 430 ? 15.821 6.776 -8.657 1.00 83.81 430 LEU A O 1
ATOM 3280 N N . GLN A 1 431 ? 15.127 8.225 -7.085 1.00 82.31 431 GLN A N 1
ATOM 3281 C CA . GLN A 1 431 ? 16.459 8.517 -6.555 1.00 82.31 431 GLN A CA 1
ATOM 3282 C C . GLN A 1 431 ? 17.082 7.282 -5.898 1.00 82.31 431 GLN A C 1
ATOM 3284 O O . GLN A 1 431 ? 18.224 6.943 -6.212 1.00 82.31 431 GLN A O 1
ATOM 3289 N N . ALA A 1 432 ? 16.323 6.573 -5.056 1.00 77.75 432 ALA A N 1
ATOM 3290 C CA . ALA A 1 432 ? 16.773 5.338 -4.417 1.00 77.75 432 ALA A CA 1
ATOM 3291 C C . ALA A 1 432 ? 17.155 4.280 -5.463 1.00 77.75 432 ALA A C 1
ATOM 3293 O O . ALA A 1 432 ? 18.259 3.737 -5.432 1.00 77.75 432 ALA A O 1
ATOM 3294 N N . LEU A 1 433 ? 16.301 4.079 -6.469 1.00 85.81 433 LEU A N 1
ATOM 3295 C CA . LEU A 1 433 ? 16.556 3.172 -7.582 1.00 85.81 433 LEU A CA 1
ATOM 3296 C C . LEU A 1 433 ? 17.851 3.519 -8.343 1.00 85.81 433 LEU A C 1
ATOM 3298 O O . LEU A 1 433 ? 18.608 2.611 -8.675 1.00 85.81 433 LEU A O 1
ATOM 3302 N N . ARG A 1 434 ? 18.126 4.806 -8.611 1.00 84.31 434 ARG A N 1
ATOM 3303 C CA . ARG A 1 434 ? 19.376 5.255 -9.266 1.00 84.31 434 ARG A CA 1
ATOM 3304 C C . ARG A 1 434 ? 20.607 5.046 -8.383 1.00 84.31 434 ARG A C 1
ATOM 3306 O O . ARG A 1 434 ? 21.690 4.784 -8.898 1.00 84.31 434 ARG A O 1
ATOM 3313 N N . SER A 1 435 ? 20.447 5.158 -7.066 1.00 80.56 435 SER A N 1
ATOM 3314 C CA . SER A 1 435 ? 21.533 4.968 -6.098 1.00 80.56 435 SER A CA 1
ATOM 3315 C C . SER A 1 435 ? 21.885 3.499 -5.835 1.00 80.56 435 SER A C 1
ATOM 3317 O O . SER A 1 435 ? 22.928 3.225 -5.248 1.00 80.56 435 SER A O 1
ATOM 3319 N N . GLU A 1 436 ? 21.052 2.562 -6.299 1.00 85.12 436 GLU A N 1
ATOM 3320 C CA . GLU A 1 436 ? 21.198 1.115 -6.119 1.00 85.12 436 GLU A CA 1
ATOM 3321 C C . GLU A 1 436 ? 21.605 0.446 -7.447 1.00 85.12 436 GLU A C 1
ATOM 3323 O O . GLU A 1 436 ? 20.739 0.107 -8.262 1.00 85.12 436 GLU A O 1
ATOM 3328 N N . PRO A 1 437 ? 22.909 0.194 -7.697 1.00 87.56 437 PRO A N 1
ATOM 3329 C CA . PRO A 1 437 ? 23.383 -0.265 -9.005 1.00 87.56 437 PRO A CA 1
ATOM 3330 C C . PRO A 1 437 ? 22.745 -1.578 -9.467 1.00 87.56 437 PRO A C 1
ATOM 3332 O O . PRO A 1 437 ? 22.480 -1.754 -10.656 1.00 87.56 437 PRO A O 1
ATOM 3335 N N . SER A 1 438 ? 22.469 -2.491 -8.531 1.00 88.81 438 SER A N 1
ATOM 3336 C CA . SER A 1 438 ? 21.804 -3.762 -8.815 1.00 88.81 438 SER A CA 1
ATOM 3337 C C . SER A 1 438 ? 20.391 -3.530 -9.351 1.00 88.81 438 SER A C 1
ATOM 3339 O O . SER A 1 438 ? 20.079 -3.982 -10.449 1.00 88.81 438 SER A O 1
ATOM 3341 N N . ASN A 1 439 ? 19.556 -2.779 -8.635 1.00 89.62 439 ASN A N 1
ATOM 3342 C CA . ASN A 1 439 ? 18.170 -2.515 -9.019 1.00 89.62 439 ASN A CA 1
ATOM 3343 C C . ASN A 1 439 ? 18.070 -1.682 -10.297 1.00 89.62 439 ASN A C 1
ATOM 3345 O O . ASN A 1 439 ? 17.259 -2.000 -11.172 1.00 89.62 439 ASN A O 1
ATOM 3349 N N . TRP A 1 440 ? 18.952 -0.695 -10.462 1.00 92.62 440 TRP A N 1
ATOM 3350 C CA . TRP A 1 440 ? 19.077 0.047 -11.712 1.00 92.62 440 TRP A CA 1
ATOM 3351 C C . TRP A 1 440 ? 19.398 -0.871 -12.897 1.00 92.62 440 TRP A C 1
ATOM 3353 O O . TRP A 1 440 ? 18.743 -0.806 -13.942 1.00 92.62 440 TRP A O 1
ATOM 3363 N N . HIS A 1 441 ? 20.363 -1.779 -12.726 1.00 93.31 441 HIS A N 1
ATOM 3364 C CA . HIS A 1 441 ? 20.732 -2.750 -13.751 1.00 93.31 441 HIS A CA 1
ATOM 3365 C C . HIS A 1 441 ? 19.573 -3.694 -14.104 1.00 93.31 441 HIS A C 1
ATOM 3367 O O . HIS A 1 441 ? 19.343 -3.962 -15.287 1.00 93.31 441 HIS A O 1
ATOM 3373 N N . ARG A 1 442 ? 18.791 -4.156 -13.116 1.00 94.31 442 ARG A N 1
ATOM 3374 C CA . ARG A 1 442 ? 17.600 -4.993 -13.362 1.00 94.31 442 ARG A CA 1
ATOM 3375 C C . ARG A 1 442 ? 16.540 -4.256 -14.171 1.00 94.31 442 ARG A C 1
ATOM 3377 O O . ARG A 1 442 ? 16.020 -4.813 -15.139 1.00 94.31 442 ARG A O 1
ATOM 3384 N N . LEU A 1 443 ? 16.253 -2.997 -13.827 1.00 95.19 443 LEU A N 1
ATOM 3385 C CA . LEU A 1 443 ? 15.317 -2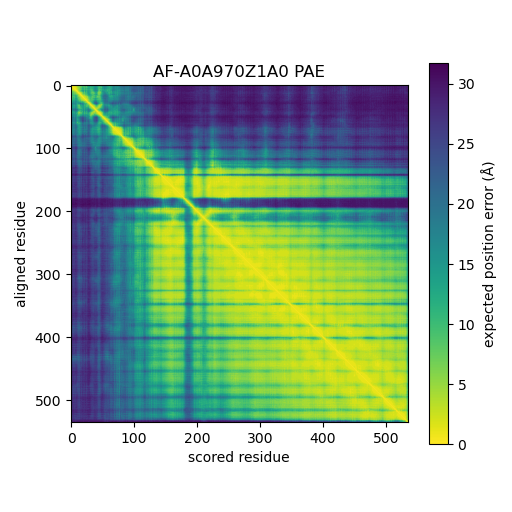.175 -14.597 1.00 95.19 443 LEU A CA 1
ATOM 3386 C C . LEU A 1 443 ? 15.809 -1.986 -16.039 1.00 95.19 443 LEU A C 1
ATOM 3388 O O . LEU A 1 443 ? 15.050 -2.211 -16.982 1.00 95.19 443 LEU A O 1
ATOM 3392 N N . CYS A 1 444 ? 17.084 -1.637 -16.221 1.00 94.75 444 CYS A N 1
ATOM 3393 C CA . CYS A 1 444 ? 17.692 -1.486 -17.544 1.00 94.75 444 CYS A CA 1
ATOM 3394 C C . CYS A 1 444 ? 17.620 -2.782 -18.367 1.00 94.75 444 CYS A C 1
ATOM 3396 O O . CYS A 1 444 ? 17.318 -2.748 -19.560 1.00 94.75 444 CYS A O 1
ATOM 3398 N N . THR A 1 445 ? 17.838 -3.934 -17.732 1.00 93.69 445 THR A N 1
ATOM 3399 C CA . THR A 1 445 ? 17.718 -5.254 -18.367 1.00 93.69 445 THR A CA 1
ATOM 3400 C C . THR A 1 445 ? 16.282 -5.530 -18.812 1.00 93.69 445 THR A C 1
ATOM 3402 O O . THR A 1 445 ? 16.047 -5.945 -19.949 1.00 93.69 445 THR A O 1
ATOM 3405 N N . LEU A 1 446 ? 15.295 -5.249 -17.958 1.00 94.69 446 LEU A N 1
ATOM 3406 C CA . LEU A 1 446 ? 13.876 -5.398 -18.286 1.00 94.69 446 LEU A CA 1
ATOM 3407 C C . LEU A 1 446 ? 13.458 -4.509 -19.465 1.00 94.69 446 LEU A C 1
ATOM 3409 O O . LEU A 1 446 ? 12.804 -4.985 -20.391 1.00 94.69 446 LEU A O 1
ATOM 3413 N N . VAL A 1 447 ? 13.873 -3.241 -19.471 1.00 94.56 447 VAL A N 1
ATOM 3414 C CA . VAL A 1 447 ? 13.578 -2.295 -20.560 1.00 94.56 447 VAL A CA 1
ATOM 3415 C C . VAL A 1 447 ? 14.267 -2.717 -21.858 1.00 94.56 447 VAL A C 1
ATOM 3417 O O . VAL A 1 447 ? 13.637 -2.750 -22.916 1.00 94.56 447 VAL A O 1
ATOM 3420 N N . GLY A 1 448 ? 15.543 -3.097 -21.791 1.00 91.50 448 GLY A N 1
ATOM 3421 C CA . GLY A 1 448 ? 16.320 -3.524 -22.955 1.00 91.50 448 GLY A CA 1
ATOM 3422 C C . GLY A 1 448 ? 15.781 -4.783 -23.606 1.00 91.50 448 GLY A C 1
ATOM 3423 O O . GLY A 1 448 ? 15.602 -4.830 -24.825 1.00 91.50 448 GLY A O 1
ATOM 3424 N N . THR A 1 449 ? 15.456 -5.789 -22.799 1.00 91.12 449 THR A N 1
ATOM 3425 C CA . THR A 1 449 ? 14.839 -7.025 -23.291 1.00 91.12 449 THR A CA 1
ATOM 3426 C C . THR A 1 449 ? 13.433 -6.773 -23.837 1.00 91.12 449 THR A C 1
ATOM 3428 O O . THR A 1 449 ? 13.093 -7.298 -24.898 1.00 91.12 449 THR A O 1
ATOM 3431 N N . ALA A 1 450 ? 12.640 -5.895 -23.211 1.00 93.31 450 ALA A N 1
ATOM 3432 C CA . ALA A 1 450 ? 11.338 -5.505 -23.745 1.00 93.31 450 ALA A CA 1
ATOM 3433 C C . ALA A 1 450 ? 11.457 -4.825 -25.120 1.00 93.31 450 ALA A C 1
ATOM 3435 O O . ALA A 1 450 ? 10.718 -5.160 -26.040 1.00 93.31 450 ALA A O 1
ATOM 3436 N N . LEU A 1 451 ? 12.409 -3.905 -25.299 1.00 91.12 451 LEU A N 1
ATOM 3437 C CA . LEU A 1 451 ? 12.619 -3.192 -26.567 1.00 91.12 451 LEU A CA 1
ATOM 3438 C C . LEU A 1 451 ? 13.126 -4.090 -27.701 1.00 91.12 451 LEU A C 1
ATOM 3440 O O . LEU A 1 451 ? 12.849 -3.824 -28.871 1.00 91.12 451 LEU A O 1
ATOM 3444 N N . THR A 1 452 ? 13.885 -5.133 -27.369 1.00 89.56 452 THR A N 1
ATOM 3445 C CA . THR A 1 452 ? 14.592 -5.972 -28.350 1.00 89.56 452 THR A CA 1
ATOM 3446 C C . THR A 1 452 ? 13.870 -7.272 -28.692 1.00 89.56 452 THR A C 1
ATOM 3448 O O . THR A 1 452 ? 14.281 -7.962 -29.629 1.00 89.56 452 THR A O 1
ATOM 3451 N N . THR A 1 453 ? 12.783 -7.601 -27.987 1.00 88.19 453 THR A N 1
ATOM 3452 C CA . THR A 1 453 ? 12.019 -8.835 -28.200 1.00 88.19 453 THR A CA 1
ATOM 3453 C C . THR A 1 453 ? 10.587 -8.556 -28.683 1.00 88.19 453 THR A C 1
ATOM 3455 O O . THR A 1 453 ? 9.942 -7.612 -28.217 1.00 88.19 453 THR A O 1
ATOM 3458 N N . PRO A 1 454 ? 10.026 -9.382 -29.592 1.00 87.62 454 PRO A N 1
ATOM 3459 C CA . PRO A 1 454 ? 8.659 -9.186 -30.086 1.00 87.62 454 PRO A CA 1
ATOM 3460 C C . PRO A 1 454 ? 7.573 -9.111 -28.991 1.00 87.62 454 PRO A C 1
ATOM 3462 O O . PRO A 1 454 ? 6.695 -8.256 -29.106 1.00 87.62 454 PRO A O 1
ATOM 3465 N N . PRO A 1 455 ? 7.608 -9.934 -27.916 1.00 86.88 455 PRO A N 1
ATOM 3466 C CA . PRO A 1 455 ? 6.649 -9.857 -26.811 1.00 86.88 455 PRO A CA 1
ATOM 3467 C C . PRO A 1 455 ? 6.588 -8.506 -26.092 1.00 86.88 455 PRO A C 1
ATOM 3469 O O . PRO A 1 455 ? 5.523 -8.139 -25.603 1.00 86.88 455 PRO A O 1
ATOM 3472 N N . GLY A 1 456 ? 7.716 -7.796 -25.991 1.00 88.50 456 GLY A N 1
ATOM 3473 C CA . GLY A 1 456 ? 7.839 -6.578 -25.189 1.00 88.50 456 GLY A CA 1
ATOM 3474 C C . GLY A 1 456 ? 7.856 -5.284 -25.992 1.00 88.50 456 GLY A C 1
ATOM 3475 O O . GLY A 1 456 ? 7.694 -4.216 -25.407 1.00 88.50 456 GLY A O 1
ATOM 3476 N N . ALA A 1 457 ? 8.006 -5.351 -27.319 1.00 90.56 457 ALA A N 1
ATOM 3477 C CA . ALA A 1 457 ? 8.309 -4.181 -28.143 1.00 90.56 457 ALA A CA 1
ATOM 3478 C C . ALA A 1 457 ? 7.265 -3.056 -28.036 1.00 90.56 457 ALA A C 1
ATOM 3480 O O . ALA A 1 457 ? 7.597 -1.881 -28.166 1.00 90.56 457 ALA A O 1
ATOM 3481 N N . LYS A 1 458 ? 5.984 -3.375 -27.808 1.00 92.50 458 LYS A N 1
ATOM 3482 C CA . LYS A 1 458 ? 4.955 -2.347 -27.568 1.00 92.50 458 LYS A CA 1
ATOM 3483 C C . LYS A 1 458 ? 5.148 -1.668 -26.207 1.00 92.50 458 LYS A C 1
ATOM 3485 O O . LYS A 1 458 ? 5.147 -0.444 -26.151 1.00 92.50 458 LYS A O 1
ATOM 3490 N N . SER A 1 459 ? 5.347 -2.448 -25.149 1.00 93.38 459 SER A N 1
ATOM 3491 C CA . SER A 1 459 ? 5.543 -1.933 -23.793 1.00 93.38 459 SER A CA 1
ATOM 3492 C C . SER A 1 459 ? 6.845 -1.155 -23.643 1.00 93.38 459 SER A C 1
ATOM 3494 O O . SER A 1 459 ? 6.828 -0.058 -23.105 1.00 93.38 459 SER A O 1
ATOM 3496 N N . GLY A 1 460 ? 7.958 -1.669 -24.179 1.00 92.12 460 GLY A N 1
ATOM 3497 C CA . GLY A 1 460 ? 9.247 -0.974 -24.137 1.00 92.12 460 GLY A CA 1
ATOM 3498 C C . GLY A 1 460 ? 9.192 0.390 -24.830 1.00 92.12 460 GLY A C 1
ATOM 3499 O O . GLY A 1 460 ? 9.749 1.363 -24.327 1.00 92.12 460 GLY A O 1
ATOM 3500 N N . ARG A 1 461 ? 8.455 0.487 -25.948 1.00 92.00 461 ARG A N 1
ATOM 3501 C CA . ARG A 1 461 ? 8.194 1.768 -26.620 1.00 92.00 461 ARG A CA 1
ATOM 3502 C C . ARG A 1 461 ? 7.396 2.727 -25.748 1.00 92.00 461 ARG A C 1
ATOM 3504 O O . ARG A 1 461 ? 7.791 3.878 -25.631 1.00 92.00 461 ARG A O 1
ATOM 3511 N N . ALA A 1 462 ? 6.326 2.243 -25.116 1.00 92.75 462 ALA A N 1
ATOM 3512 C CA . ALA A 1 462 ? 5.517 3.051 -24.209 1.00 92.75 462 ALA A CA 1
ATOM 3513 C C . ALA A 1 462 ? 6.349 3.616 -23.045 1.00 92.75 462 ALA A C 1
ATOM 3515 O O . ALA A 1 462 ? 6.215 4.793 -22.734 1.00 92.75 462 ALA A O 1
ATOM 3516 N N . CYS A 1 463 ? 7.273 2.834 -22.472 1.00 93.25 463 CYS A N 1
ATOM 3517 C CA . CYS A 1 463 ? 8.177 3.321 -21.425 1.00 93.25 463 CYS A CA 1
ATOM 3518 C C . CYS A 1 463 ? 9.063 4.474 -21.912 1.00 93.25 463 CYS A C 1
ATOM 3520 O O . CYS A 1 463 ? 9.161 5.493 -21.242 1.00 93.25 463 CYS A O 1
ATOM 3522 N N . LEU A 1 464 ? 9.688 4.351 -23.088 1.00 90.88 464 LEU A N 1
ATOM 3523 C CA . LEU A 1 464 ? 10.520 5.428 -23.644 1.00 90.88 464 LEU A CA 1
ATOM 3524 C C . LEU A 1 464 ? 9.709 6.682 -23.998 1.00 90.88 464 LEU A C 1
ATOM 3526 O O . LEU A 1 464 ? 10.200 7.798 -23.822 1.00 90.88 464 LEU A O 1
ATOM 3530 N N . THR A 1 465 ? 8.477 6.509 -24.482 1.00 91.62 465 THR A N 1
ATOM 3531 C CA . THR A 1 465 ? 7.549 7.623 -24.696 1.00 91.62 465 THR A CA 1
ATOM 3532 C C . THR A 1 465 ? 7.243 8.328 -23.376 1.00 91.62 465 THR A C 1
ATOM 3534 O O . THR A 1 465 ? 7.463 9.533 -23.297 1.00 91.62 465 THR A O 1
ATOM 3537 N N . ALA A 1 466 ? 6.877 7.584 -22.326 1.00 92.50 466 ALA A N 1
ATOM 3538 C CA . ALA A 1 466 ? 6.608 8.140 -21.000 1.00 92.50 466 ALA A CA 1
ATOM 3539 C C . ALA A 1 466 ? 7.819 8.899 -20.431 1.00 92.50 466 ALA A C 1
ATOM 3541 O O . ALA A 1 466 ? 7.665 9.990 -19.895 1.00 92.50 466 ALA A O 1
ATOM 3542 N N . VAL A 1 467 ? 9.043 8.382 -20.613 1.00 93.56 467 VAL A N 1
ATOM 3543 C CA . VAL A 1 467 ? 10.275 9.095 -20.222 1.00 93.56 467 VAL A CA 1
ATOM 3544 C C . VAL A 1 467 ? 10.425 10.418 -20.970 1.00 93.56 467 VAL A C 1
ATOM 3546 O O . VAL A 1 467 ? 10.745 11.434 -20.361 1.00 93.56 467 VAL A O 1
ATOM 3549 N N . THR A 1 468 ? 10.194 10.418 -22.283 1.00 91.38 468 THR A N 1
ATOM 3550 C CA . THR A 1 468 ? 10.322 11.627 -23.113 1.00 91.38 468 THR A CA 1
ATOM 3551 C C . THR A 1 468 ? 9.309 12.691 -22.686 1.00 91.38 468 THR A C 1
ATOM 3553 O O . THR A 1 468 ? 9.661 13.860 -22.547 1.00 91.38 468 THR A O 1
ATOM 3556 N N . GLU A 1 469 ? 8.066 12.280 -22.435 1.00 91.25 469 GLU A N 1
ATOM 3557 C CA . GLU A 1 469 ? 6.989 13.156 -21.970 1.00 91.25 469 GLU A CA 1
ATOM 3558 C C . GLU A 1 469 ? 7.254 13.682 -20.554 1.00 91.25 469 GLU A C 1
ATOM 3560 O O . GLU A 1 469 ? 7.086 14.870 -20.301 1.00 91.25 469 GLU A O 1
ATOM 3565 N N . ALA A 1 470 ? 7.746 12.843 -19.641 1.00 91.88 470 ALA A N 1
ATOM 3566 C CA . ALA A 1 470 ? 8.073 13.259 -18.279 1.00 91.88 470 ALA A CA 1
ATOM 3567 C C . ALA A 1 470 ? 9.222 14.281 -18.226 1.00 91.88 470 ALA A C 1
ATOM 3569 O O . ALA A 1 470 ? 9.190 15.183 -17.390 1.00 91.88 470 ALA A O 1
ATOM 3570 N N . ILE A 1 471 ? 10.206 14.186 -19.131 1.00 92.31 471 ILE A N 1
ATOM 3571 C CA . ILE A 1 471 ? 11.246 15.218 -19.285 1.00 92.31 471 ILE A CA 1
ATOM 3572 C C . ILE A 1 471 ? 10.637 16.511 -19.827 1.00 92.31 471 ILE A C 1
ATOM 3574 O O . ILE A 1 471 ? 10.918 17.585 -19.302 1.00 92.31 471 ILE A O 1
ATOM 3578 N N . ALA A 1 472 ? 9.781 16.418 -20.848 1.00 89.31 472 ALA A N 1
ATOM 3579 C CA . ALA A 1 472 ? 9.112 17.582 -21.428 1.00 89.31 472 ALA A CA 1
ATOM 3580 C C . ALA A 1 472 ? 8.236 18.325 -20.402 1.00 89.31 472 ALA A C 1
ATOM 3582 O O . ALA A 1 472 ? 8.158 19.548 -20.431 1.00 89.31 472 ALA A O 1
ATOM 3583 N N . LEU A 1 473 ? 7.624 17.594 -19.466 1.00 89.62 473 LEU A N 1
ATOM 3584 C CA . LEU A 1 473 ? 6.844 18.144 -18.354 1.00 89.62 473 LEU A CA 1
ATOM 3585 C C . LEU A 1 473 ? 7.703 18.601 -17.159 1.00 89.62 473 LEU A C 1
ATOM 3587 O O . LEU A 1 473 ? 7.162 19.100 -16.175 1.00 89.62 473 LEU A O 1
ATOM 3591 N N . GLY A 1 474 ? 9.026 18.413 -17.205 1.00 87.62 474 GLY A N 1
ATOM 3592 C CA . GLY A 1 474 ? 9.935 18.766 -16.112 1.00 87.62 474 GLY A CA 1
ATOM 3593 C C . GLY A 1 474 ? 9.798 17.892 -14.861 1.00 87.62 474 GLY A C 1
ATOM 3594 O O . GLY A 1 474 ? 10.295 18.265 -13.801 1.00 87.62 474 GLY A O 1
ATOM 3595 N N . HIS A 1 475 ? 9.137 16.733 -14.952 1.00 86.50 475 HIS A N 1
ATOM 3596 C CA . HIS A 1 475 ? 9.023 15.789 -13.834 1.00 86.50 475 HIS A CA 1
ATOM 3597 C C . HIS A 1 475 ? 10.352 15.080 -13.544 1.00 86.50 475 HIS A C 1
ATOM 3599 O O . HIS A 1 475 ? 10.635 14.721 -12.403 1.00 86.50 475 HIS A O 1
ATOM 3605 N N . VAL A 1 476 ? 11.165 14.868 -14.583 1.00 87.00 476 VAL A N 1
ATOM 3606 C CA . VAL A 1 476 ? 12.498 14.261 -14.497 1.00 87.00 476 VAL A CA 1
ATOM 3607 C C . VAL A 1 476 ? 13.484 15.008 -15.390 1.00 87.00 476 VAL A C 1
ATOM 3609 O O . VAL A 1 476 ? 13.106 15.637 -16.376 1.00 87.00 476 VAL A O 1
ATOM 3612 N N . ASP A 1 477 ? 14.766 14.942 -15.043 1.00 86.88 477 ASP A N 1
ATOM 3613 C CA . ASP A 1 477 ? 15.825 15.610 -15.797 1.00 86.88 477 ASP A CA 1
ATOM 3614 C C . ASP A 1 477 ? 16.242 14.836 -17.070 1.00 86.88 477 ASP A C 1
ATOM 3616 O O . ASP A 1 477 ? 15.983 13.642 -17.239 1.00 86.88 477 ASP A O 1
ATOM 3620 N N . HIS A 1 478 ? 16.958 15.514 -17.975 1.00 84.31 478 HIS A N 1
ATOM 3621 C CA . HIS A 1 478 ? 17.539 14.890 -19.172 1.00 84.31 478 HIS A CA 1
ATOM 3622 C C . HIS A 1 478 ? 18.587 13.804 -18.860 1.00 84.31 478 HIS A C 1
ATOM 3624 O O . HIS A 1 478 ? 18.846 12.928 -19.699 1.00 84.31 478 HIS A O 1
ATOM 3630 N N . SER A 1 479 ? 19.202 13.844 -17.671 1.00 86.00 479 SER A N 1
ATOM 3631 C CA . SER A 1 479 ? 20.195 12.847 -17.258 1.00 86.00 479 SER A CA 1
ATOM 3632 C C . SER A 1 479 ? 19.549 11.473 -17.093 1.00 86.00 479 SER A C 1
ATOM 3634 O O . SER A 1 479 ? 20.154 10.473 -17.476 1.00 86.00 479 SER A O 1
ATOM 3636 N N . PHE A 1 480 ? 18.285 11.419 -16.663 1.00 88.00 480 PHE A N 1
ATOM 3637 C CA . PHE A 1 480 ? 17.544 10.178 -16.484 1.00 88.00 480 PHE A CA 1
ATOM 3638 C C . PHE A 1 480 ? 17.446 9.352 -17.773 1.00 88.00 480 PHE A C 1
ATOM 3640 O O . PHE A 1 480 ? 17.805 8.173 -17.785 1.00 88.00 480 PHE A O 1
ATOM 3647 N N . ALA A 1 481 ? 17.018 9.958 -18.888 1.00 86.75 481 ALA A N 1
ATOM 3648 C CA . ALA A 1 481 ? 16.953 9.252 -20.172 1.00 86.75 481 ALA A CA 1
ATOM 3649 C C . ALA A 1 481 ? 18.341 8.798 -20.650 1.00 86.75 481 ALA A C 1
ATOM 3651 O O . ALA A 1 481 ? 18.486 7.693 -21.179 1.00 86.75 481 ALA A O 1
ATOM 3652 N N . SER A 1 482 ? 19.365 9.626 -20.423 1.00 86.38 482 SER A N 1
ATOM 3653 C CA . SER A 1 482 ? 20.758 9.307 -20.752 1.00 86.38 482 SER A CA 1
ATOM 3654 C C . SER A 1 482 ? 21.274 8.094 -19.989 1.00 86.38 482 SER A C 1
ATOM 3656 O O . SER A 1 482 ? 21.822 7.165 -20.588 1.00 86.38 482 SER A O 1
ATOM 3658 N N . GLU A 1 483 ? 21.052 8.065 -18.680 1.00 90.94 483 GLU A N 1
ATOM 3659 C CA . GLU A 1 483 ? 21.425 6.952 -17.815 1.00 90.94 483 GLU A CA 1
ATOM 3660 C C . GLU A 1 483 ? 20.651 5.686 -18.158 1.00 90.94 483 GLU A C 1
ATOM 3662 O O . GLU A 1 483 ? 21.255 4.614 -18.226 1.00 90.94 483 GLU A O 1
ATOM 3667 N N . LEU A 1 484 ? 19.343 5.796 -18.414 1.00 91.44 484 LEU A N 1
ATOM 3668 C CA . LEU A 1 484 ? 18.499 4.649 -18.734 1.00 91.44 484 LEU A CA 1
ATOM 3669 C C . LEU A 1 484 ? 18.946 4.007 -20.045 1.00 91.44 484 LEU A C 1
ATOM 3671 O O . LEU A 1 484 ? 19.127 2.792 -20.109 1.00 91.44 484 LEU A O 1
ATOM 3675 N N . ILE A 1 485 ? 19.176 4.804 -21.091 1.00 88.81 485 ILE A N 1
ATOM 3676 C CA . ILE A 1 485 ? 19.621 4.296 -22.394 1.00 88.81 485 ILE A CA 1
ATOM 3677 C C . ILE A 1 485 ? 21.033 3.712 -22.297 1.00 88.81 485 ILE A C 1
ATOM 3679 O O . ILE A 1 485 ? 21.281 2.638 -22.851 1.00 88.81 485 ILE A O 1
ATOM 3683 N N . ARG A 1 486 ? 21.953 4.368 -21.576 1.00 89.81 486 ARG A N 1
ATOM 3684 C CA . ARG A 1 486 ? 23.308 3.846 -21.340 1.00 89.81 486 ARG A CA 1
ATOM 3685 C C . ARG A 1 486 ? 23.269 2.511 -20.594 1.00 89.81 486 ARG A C 1
ATOM 3687 O O . ARG A 1 486 ? 23.836 1.537 -21.085 1.00 89.81 486 ARG A O 1
ATOM 3694 N N . GLY A 1 487 ? 22.555 2.444 -19.471 1.00 90.88 487 GLY A N 1
ATOM 3695 C CA . GLY A 1 487 ? 22.402 1.223 -18.680 1.00 90.88 487 GLY A CA 1
ATOM 3696 C C . GLY A 1 487 ? 21.708 0.109 -19.464 1.00 90.88 487 GLY A C 1
ATOM 3697 O O . GLY A 1 487 ? 22.109 -1.049 -19.392 1.00 90.88 487 GLY A O 1
ATOM 3698 N N . THR A 1 488 ? 20.728 0.452 -20.305 1.00 90.81 488 THR A N 1
ATOM 3699 C CA . THR A 1 488 ? 20.056 -0.505 -21.197 1.00 90.81 488 THR A CA 1
ATOM 3700 C C . THR A 1 488 ? 21.010 -1.057 -22.260 1.00 90.81 488 THR A C 1
ATOM 3702 O O . THR A 1 488 ? 21.013 -2.258 -22.527 1.00 90.81 488 THR A O 1
ATOM 3705 N N . LYS A 1 489 ? 21.867 -0.213 -22.857 1.00 89.50 489 LYS A N 1
ATOM 3706 C CA . LYS A 1 489 ? 22.920 -0.664 -23.784 1.00 89.50 489 LYS A CA 1
ATOM 3707 C C . LYS A 1 489 ? 23.898 -1.608 -23.082 1.00 89.50 489 LYS A C 1
ATOM 3709 O O . LYS A 1 489 ? 24.209 -2.657 -23.637 1.00 89.50 489 LYS A O 1
ATOM 3714 N N . GLU A 1 490 ? 24.350 -1.256 -21.880 1.00 89.62 490 GLU A N 1
ATOM 3715 C CA . GLU A 1 490 ? 25.240 -2.085 -21.056 1.00 89.62 490 GLU A CA 1
ATOM 3716 C C . GLU A 1 490 ? 24.616 -3.447 -20.729 1.00 89.62 490 GLU A C 1
ATOM 3718 O O . GLU A 1 490 ? 25.258 -4.471 -20.952 1.00 89.62 490 GLU A O 1
ATOM 3723 N N . ALA A 1 491 ? 23.348 -3.474 -20.314 1.00 86.62 491 ALA A N 1
ATOM 3724 C CA . ALA A 1 491 ? 22.609 -4.704 -20.035 1.00 86.62 491 ALA A CA 1
ATOM 3725 C C . ALA A 1 491 ? 22.387 -5.580 -21.286 1.00 86.62 491 ALA A C 1
ATOM 3727 O O . ALA A 1 491 ? 22.410 -6.807 -21.204 1.00 86.62 491 ALA A O 1
ATOM 3728 N N . CYS A 1 492 ? 22.216 -4.974 -22.465 1.00 85.75 492 CYS A N 1
ATOM 3729 C CA . CYS A 1 492 ? 21.999 -5.695 -23.725 1.00 85.75 492 CYS A CA 1
ATOM 3730 C C . CYS A 1 492 ? 23.284 -6.195 -24.411 1.00 85.75 492 CYS A C 1
ATOM 3732 O O . CYS A 1 492 ? 23.184 -7.041 -25.306 1.00 85.75 492 CYS A O 1
ATOM 3734 N N . ARG A 1 493 ? 24.474 -5.697 -24.035 1.00 87.31 493 ARG A N 1
ATOM 3735 C CA . ARG A 1 493 ? 25.772 -6.165 -24.570 1.00 87.31 493 ARG A CA 1
ATOM 3736 C C . ARG A 1 493 ? 25.974 -7.678 -24.418 1.00 87.31 493 ARG A C 1
ATOM 3738 O O . ARG A 1 493 ? 26.181 -8.318 -25.447 1.00 87.31 493 ARG A O 1
ATOM 3745 N N . PRO A 1 494 ? 25.863 -8.277 -23.214 1.00 84.25 494 PRO A N 1
ATOM 3746 C CA . PRO A 1 494 ? 26.036 -9.723 -23.054 1.00 84.25 494 PRO A CA 1
ATOM 3747 C C . PRO A 1 494 ? 24.958 -10.543 -23.781 1.00 84.25 494 PRO A C 1
ATOM 3749 O O . PRO A 1 494 ? 25.169 -11.714 -24.071 1.00 84.25 494 PRO A O 1
ATOM 3752 N N . LEU A 1 495 ? 23.818 -9.931 -24.117 1.00 79.19 495 LEU A N 1
ATOM 3753 C CA . LEU A 1 495 ? 22.709 -10.570 -24.832 1.00 79.19 495 LEU A CA 1
ATOM 3754 C C . LEU A 1 495 ? 22.834 -10.479 -26.365 1.00 79.19 495 LEU A C 1
ATOM 3756 O O . LEU A 1 495 ? 21.892 -10.839 -27.073 1.00 79.19 495 LEU A O 1
ATOM 3760 N N . GLY A 1 496 ? 23.925 -9.911 -26.899 1.00 81.06 496 GLY A N 1
ATOM 3761 C CA . GLY A 1 496 ? 24.128 -9.739 -28.345 1.00 81.06 496 GLY A CA 1
ATOM 3762 C C . GLY A 1 496 ? 23.060 -8.877 -29.037 1.00 81.06 496 GLY A C 1
ATOM 3763 O O . GLY A 1 496 ? 22.869 -8.969 -30.247 1.00 81.06 496 GLY A O 1
ATOM 3764 N N . SER A 1 497 ? 22.328 -8.050 -28.281 1.00 84.38 497 SER A N 1
ATOM 3765 C CA . SER A 1 497 ? 21.095 -7.388 -28.746 1.00 84.38 497 SER A CA 1
ATOM 3766 C C . SER A 1 497 ? 21.243 -5.876 -28.970 1.00 84.38 497 SER A C 1
ATOM 3768 O O . SER A 1 497 ? 20.254 -5.177 -29.188 1.00 84.38 497 SER A O 1
ATOM 3770 N N . VAL A 1 498 ? 22.473 -5.350 -28.952 1.00 84.88 498 VAL A N 1
ATOM 3771 C CA . VAL A 1 498 ? 22.763 -3.903 -29.041 1.00 84.88 498 VAL A CA 1
ATOM 3772 C C . VAL A 1 498 ? 22.310 -3.288 -30.371 1.00 84.88 498 VAL A C 1
ATOM 3774 O O . VAL A 1 498 ? 21.723 -2.209 -30.368 1.00 84.88 498 VAL A O 1
ATOM 3777 N N . SER A 1 499 ? 22.515 -3.974 -31.500 1.00 85.69 499 SER A N 1
ATOM 3778 C CA . SER A 1 499 ? 22.048 -3.494 -32.813 1.00 85.69 499 SER A CA 1
ATOM 3779 C C . SER A 1 499 ? 20.515 -3.403 -32.865 1.00 85.69 499 SER A C 1
ATOM 3781 O O . SER A 1 499 ? 19.970 -2.349 -33.191 1.00 85.69 499 SER A O 1
ATOM 3783 N N . ARG A 1 500 ? 19.810 -4.450 -32.404 1.00 87.06 500 ARG A N 1
ATOM 3784 C CA . ARG A 1 500 ? 18.338 -4.451 -32.299 1.00 87.06 500 ARG A CA 1
ATOM 3785 C C . ARG A 1 500 ? 17.823 -3.350 -31.375 1.00 87.06 500 ARG A C 1
ATOM 3787 O O . ARG A 1 500 ? 16.764 -2.782 -31.638 1.00 87.06 500 ARG A O 1
ATOM 3794 N N . LEU A 1 501 ? 18.556 -3.053 -30.300 1.00 87.94 501 LEU A N 1
ATOM 3795 C CA . LEU A 1 501 ? 18.238 -1.959 -29.387 1.00 87.94 501 LEU A CA 1
ATOM 3796 C C . LEU A 1 501 ? 18.370 -0.605 -30.094 1.00 87.94 501 LEU A C 1
ATOM 3798 O O . LEU A 1 501 ? 17.483 0.229 -29.948 1.00 87.94 501 LEU A O 1
ATOM 3802 N N . GLY A 1 502 ? 19.422 -0.400 -30.893 1.00 88.12 502 GLY A N 1
ATOM 3803 C CA . GLY A 1 502 ? 19.587 0.794 -31.727 1.00 88.12 502 GLY A CA 1
ATOM 3804 C C . GLY A 1 502 ? 18.403 1.013 -32.674 1.00 88.12 502 GLY A C 1
ATOM 3805 O O . GLY A 1 502 ? 17.811 2.094 -32.683 1.00 88.12 502 GLY A O 1
ATOM 3806 N N . ASP A 1 503 ? 17.983 -0.036 -33.386 1.00 89.12 503 ASP A N 1
ATOM 3807 C CA . ASP A 1 503 ? 16.812 0.019 -34.269 1.00 89.12 503 ASP A CA 1
ATOM 3808 C C . ASP A 1 503 ? 15.515 0.296 -33.500 1.00 89.12 503 ASP A C 1
ATOM 3810 O O . ASP A 1 503 ? 14.656 1.056 -33.955 1.00 89.12 503 ASP A O 1
ATOM 3814 N N . ALA A 1 504 ? 15.339 -0.326 -32.329 1.00 88.81 504 ALA A N 1
ATOM 3815 C CA . ALA A 1 504 ? 14.179 -0.100 -31.473 1.00 88.81 504 ALA A CA 1
ATOM 3816 C C . ALA A 1 504 ? 14.120 1.352 -30.977 1.00 88.81 504 ALA A C 1
ATOM 3818 O O . ALA A 1 504 ? 13.075 1.990 -31.104 1.00 88.81 504 ALA A O 1
ATOM 3819 N N . LEU A 1 505 ? 15.238 1.901 -30.497 1.00 88.88 505 LEU A N 1
ATOM 3820 C CA . LEU A 1 505 ? 15.353 3.296 -30.071 1.00 88.88 505 LEU A CA 1
ATOM 3821 C C . LEU A 1 505 ? 15.008 4.252 -31.219 1.00 88.88 505 LEU A C 1
ATOM 3823 O O . LEU A 1 505 ? 14.139 5.109 -31.056 1.00 88.88 505 LEU A O 1
ATOM 3827 N N . ARG A 1 506 ? 15.586 4.044 -32.411 1.00 90.50 506 ARG A N 1
ATOM 3828 C CA . ARG A 1 506 ? 15.294 4.857 -33.604 1.00 90.50 506 ARG A CA 1
ATOM 3829 C C . ARG A 1 506 ? 13.810 4.806 -33.971 1.00 90.50 506 ARG A C 1
ATOM 3831 O O . ARG A 1 506 ? 13.192 5.851 -34.167 1.00 90.50 506 ARG A O 1
ATOM 3838 N N . ARG A 1 507 ? 13.206 3.611 -34.000 1.00 89.38 507 ARG A N 1
ATOM 3839 C CA . ARG A 1 507 ? 11.765 3.436 -34.275 1.00 89.38 507 ARG A CA 1
ATOM 3840 C C . ARG A 1 507 ? 10.862 4.119 -33.248 1.00 89.38 507 ARG A C 1
ATOM 3842 O O . ARG A 1 507 ? 9.737 4.467 -33.592 1.00 89.38 507 ARG A O 1
ATOM 3849 N N . THR A 1 508 ? 11.326 4.282 -32.012 1.00 88.19 508 THR A N 1
ATOM 3850 C CA . THR A 1 508 ? 10.538 4.878 -30.923 1.00 88.19 508 THR A CA 1
ATOM 3851 C C . THR A 1 508 ? 10.634 6.394 -30.908 1.00 88.19 508 THR A C 1
ATOM 3853 O O . THR A 1 508 ? 9.621 7.069 -30.774 1.00 88.19 508 THR A O 1
ATOM 3856 N N . LEU A 1 509 ? 11.843 6.932 -31.074 1.00 89.44 509 LEU A N 1
ATOM 3857 C CA . LEU A 1 509 ? 12.088 8.369 -30.991 1.00 89.44 509 LEU A CA 1
ATOM 3858 C C . LEU A 1 509 ? 11.714 9.106 -32.289 1.00 89.44 509 LEU A C 1
ATOM 3860 O O . LEU A 1 509 ? 11.260 10.243 -32.219 1.00 89.44 509 LEU A O 1
ATOM 3864 N N . THR A 1 510 ? 11.825 8.471 -33.467 1.00 91.94 510 THR A N 1
ATOM 3865 C CA . THR A 1 510 ? 11.523 9.121 -34.766 1.00 91.94 510 THR A CA 1
ATOM 3866 C C . THR A 1 510 ? 10.096 9.690 -34.859 1.00 91.94 510 THR A C 1
ATOM 3868 O O . THR A 1 510 ? 9.937 10.802 -35.352 1.00 91.94 510 THR A O 1
ATOM 3871 N N . PRO A 1 511 ? 9.031 9.001 -34.402 1.00 91.50 511 PRO A N 1
ATOM 3872 C CA . PRO A 1 511 ? 7.703 9.614 -34.350 1.00 91.50 511 PRO A CA 1
ATOM 3873 C C . PRO A 1 511 ? 7.619 10.801 -33.378 1.00 91.50 511 PRO A C 1
ATOM 3875 O O . PRO A 1 511 ? 6.925 11.774 -33.660 1.00 91.50 511 PRO A O 1
ATOM 3878 N N . LEU A 1 512 ? 8.345 10.750 -32.255 1.00 89.88 512 LEU A N 1
ATOM 3879 C CA . LEU A 1 512 ? 8.316 11.789 -31.219 1.00 89.88 512 LEU A CA 1
ATOM 3880 C C . LEU A 1 512 ? 9.020 13.080 -31.665 1.00 89.88 512 LEU A C 1
ATOM 3882 O O . LEU A 1 512 ? 8.583 14.164 -31.285 1.00 89.88 512 LEU A O 1
ATOM 3886 N N . THR A 1 513 ? 10.012 13.008 -32.562 1.00 89.25 513 THR A N 1
ATOM 3887 C CA . THR A 1 513 ? 10.602 14.205 -33.207 1.00 89.25 513 THR A CA 1
ATOM 3888 C C . THR A 1 513 ? 9.641 14.916 -34.166 1.00 89.25 513 THR A C 1
ATOM 3890 O O . THR A 1 513 ? 9.943 15.995 -34.672 1.00 89.25 513 THR A O 1
ATOM 3893 N N . ARG A 1 514 ? 8.459 14.341 -34.409 1.00 89.62 514 ARG A N 1
ATOM 3894 C CA . ARG A 1 514 ? 7.359 14.958 -35.162 1.00 89.62 514 ARG A CA 1
ATOM 3895 C C . ARG A 1 514 ? 6.150 15.263 -34.276 1.00 89.62 514 ARG A C 1
ATOM 3897 O O . ARG A 1 514 ? 5.093 15.604 -34.797 1.00 89.62 514 ARG A O 1
ATOM 3904 N N . SER A 1 515 ? 6.295 15.148 -32.952 1.00 86.81 515 SER A N 1
ATOM 3905 C CA . SER A 1 515 ? 5.214 15.403 -31.997 1.00 86.81 515 SER A CA 1
ATOM 3906 C C . SER A 1 515 ? 4.656 16.827 -32.154 1.00 86.81 515 SER A C 1
ATOM 3908 O O . SER A 1 515 ? 5.435 17.761 -32.393 1.00 86.81 515 SER A O 1
ATOM 3910 N N . PRO A 1 516 ? 3.330 17.031 -32.027 1.00 81.81 516 PRO A N 1
ATOM 3911 C CA . PRO A 1 516 ? 2.732 18.364 -31.992 1.00 81.81 516 PRO A CA 1
ATOM 3912 C C . PRO A 1 516 ? 3.115 19.145 -30.724 1.00 81.81 516 PRO A C 1
ATOM 3914 O O . PRO A 1 516 ? 3.122 20.371 -30.756 1.00 81.81 516 PRO A O 1
ATOM 3917 N N . SER A 1 517 ? 3.492 18.458 -29.637 1.00 86.62 517 SER A N 1
ATOM 3918 C CA . SER A 1 517 ? 4.081 19.087 -28.449 1.00 86.62 517 SER A CA 1
ATOM 3919 C C . SER A 1 517 ? 5.514 19.533 -28.757 1.00 86.62 517 SER A C 1
ATOM 3921 O O . SER A 1 517 ? 6.384 18.697 -29.016 1.00 86.62 517 SER A O 1
ATOM 3923 N N . GLY A 1 518 ? 5.757 20.849 -28.730 1.00 84.31 518 GLY A N 1
ATOM 3924 C CA . GLY A 1 518 ? 7.078 21.442 -28.973 1.00 84.31 518 GLY A CA 1
ATOM 3925 C C . GLY A 1 518 ? 8.147 20.938 -27.999 1.00 84.31 518 GLY A C 1
ATOM 3926 O O . GLY A 1 518 ? 9.249 20.597 -28.428 1.00 84.31 518 GLY A O 1
ATOM 3927 N N . ASP A 1 519 ? 7.789 20.781 -26.725 1.00 87.88 519 ASP A N 1
ATOM 3928 C CA . ASP A 1 519 ? 8.704 20.307 -25.6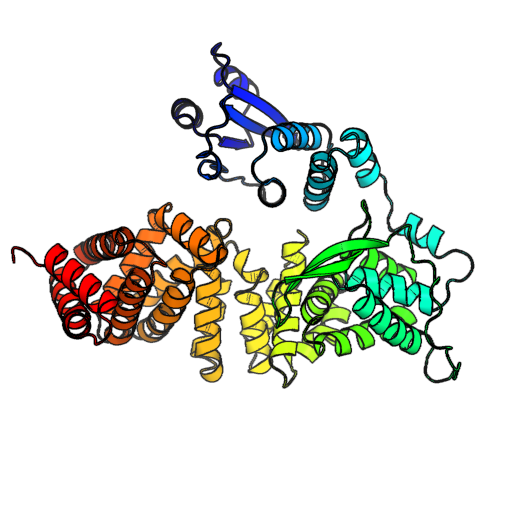81 1.00 87.88 519 ASP A CA 1
ATOM 3929 C C . ASP A 1 519 ? 9.070 18.833 -25.883 1.00 87.88 519 ASP A C 1
ATOM 3931 O O . ASP A 1 519 ? 10.248 18.480 -25.939 1.00 87.88 519 ASP A O 1
ATOM 3935 N N . THR A 1 520 ? 8.075 17.970 -26.128 1.00 88.31 520 THR A N 1
ATOM 3936 C CA . THR A 1 520 ? 8.310 16.544 -26.429 1.00 88.31 520 THR A CA 1
ATOM 3937 C C . THR A 1 520 ? 9.177 16.380 -27.678 1.00 88.31 520 THR A C 1
ATOM 3939 O O . THR A 1 520 ? 10.088 15.549 -27.712 1.00 88.31 520 THR A O 1
ATOM 3942 N N . ARG A 1 521 ? 8.926 17.200 -28.708 1.00 90.75 521 ARG A N 1
ATOM 3943 C CA . ARG A 1 521 ? 9.715 17.226 -29.943 1.00 90.75 521 ARG A CA 1
ATOM 3944 C C . ARG A 1 521 ? 11.171 17.598 -29.675 1.00 90.75 521 ARG A C 1
ATOM 3946 O O . ARG A 1 521 ? 12.070 16.941 -30.206 1.00 90.75 521 ARG A O 1
ATOM 3953 N N . SER A 1 522 ? 11.395 18.640 -28.877 1.00 90.50 522 SER A N 1
ATOM 3954 C CA . SER A 1 522 ? 12.728 19.116 -28.504 1.00 90.50 522 SER A CA 1
ATOM 3955 C C . SER A 1 522 ? 13.514 18.022 -27.779 1.00 90.50 522 SER A C 1
ATOM 3957 O O . SER A 1 522 ? 14.607 17.652 -28.214 1.00 90.50 522 SER A O 1
ATOM 3959 N N . VAL A 1 523 ? 12.902 17.400 -26.764 1.00 90.00 523 VAL A N 1
ATOM 3960 C CA . VAL A 1 523 ? 13.514 16.307 -25.996 1.00 90.00 523 VAL A CA 1
ATOM 3961 C C . VAL A 1 523 ? 13.849 15.116 -26.894 1.00 90.00 523 VAL A C 1
ATOM 3963 O O . VAL A 1 523 ? 14.982 14.636 -26.882 1.00 90.00 523 VAL A O 1
ATOM 3966 N N . ALA A 1 524 ? 12.903 14.654 -27.717 1.00 90.25 524 ALA A N 1
ATOM 3967 C CA . ALA A 1 524 ? 13.129 13.525 -28.617 1.00 90.25 524 ALA A CA 1
ATOM 3968 C C . ALA A 1 524 ? 14.260 13.795 -29.622 1.00 90.25 524 ALA A C 1
ATOM 3970 O O . ALA A 1 524 ? 15.049 12.897 -29.922 1.00 90.25 524 ALA A O 1
ATOM 3971 N N . THR A 1 525 ? 14.357 15.029 -30.124 1.00 89.94 525 THR A N 1
ATOM 3972 C CA . THR A 1 525 ? 15.415 15.444 -31.056 1.00 89.94 525 THR A CA 1
ATOM 3973 C C . THR A 1 525 ? 16.772 15.458 -30.360 1.00 89.94 525 THR A C 1
ATOM 3975 O O . THR A 1 525 ? 17.730 14.906 -30.895 1.00 89.94 525 THR A O 1
ATOM 3978 N N . ALA A 1 526 ? 16.847 16.001 -29.142 1.00 88.31 526 ALA A N 1
ATOM 3979 C CA . ALA A 1 526 ? 18.066 15.999 -28.341 1.00 88.31 526 ALA A CA 1
ATOM 3980 C C . ALA A 1 526 ? 18.559 14.570 -28.054 1.00 88.31 526 ALA A C 1
ATOM 3982 O O . ALA A 1 526 ? 19.731 14.275 -28.282 1.00 88.31 526 ALA A O 1
ATOM 3983 N N . LEU A 1 527 ? 17.663 13.661 -27.646 1.00 87.06 527 LEU A N 1
ATOM 3984 C CA . LEU A 1 527 ? 18.001 12.251 -27.423 1.00 87.06 527 LEU A CA 1
ATOM 3985 C C . LEU A 1 527 ? 18.465 11.574 -28.726 1.00 87.06 527 LEU A C 1
ATOM 3987 O O . LEU A 1 527 ? 19.485 10.887 -28.737 1.00 87.06 527 LEU A O 1
ATOM 3991 N N . MET A 1 528 ? 17.769 11.791 -29.848 1.00 87.56 528 MET A N 1
ATOM 3992 C CA . MET A 1 528 ? 18.179 11.252 -31.153 1.00 87.56 528 MET A CA 1
ATOM 3993 C C . MET A 1 528 ? 19.587 11.703 -31.549 1.00 87.56 528 MET A C 1
ATOM 3995 O O . MET A 1 528 ? 20.407 10.869 -31.930 1.00 87.56 528 MET A O 1
ATOM 3999 N N . THR A 1 529 ? 19.888 12.994 -31.417 1.00 86.81 529 THR A N 1
ATOM 4000 C CA . THR A 1 529 ? 21.221 13.534 -31.705 1.00 86.81 529 THR A CA 1
ATOM 4001 C C . THR A 1 529 ? 22.258 12.950 -30.752 1.00 86.81 529 THR A C 1
ATOM 4003 O O . THR A 1 529 ? 23.277 12.441 -31.198 1.00 86.81 529 THR A O 1
ATOM 4006 N N . GLN A 1 530 ? 21.989 12.926 -29.449 1.00 83.06 530 GLN A N 1
ATOM 4007 C CA . GLN A 1 530 ? 22.937 12.433 -28.449 1.00 83.06 530 GLN A CA 1
ATOM 4008 C C . GLN A 1 530 ? 23.339 10.964 -28.665 1.00 83.06 530 GLN A C 1
ATOM 4010 O O . GLN A 1 530 ? 24.492 10.605 -28.436 1.00 83.06 530 GLN A O 1
ATOM 4015 N N . PHE A 1 531 ? 22.410 10.097 -29.085 1.00 76.38 531 PHE A N 1
ATOM 4016 C CA . PHE A 1 531 ? 22.689 8.658 -29.197 1.00 76.38 531 PHE A CA 1
ATOM 4017 C C . PHE A 1 531 ? 23.076 8.175 -30.590 1.00 76.38 531 PHE A C 1
ATOM 4019 O O . PHE A 1 531 ? 23.579 7.051 -30.686 1.00 76.38 531 PHE A O 1
ATOM 4026 N N . PHE A 1 532 ? 22.809 8.963 -31.633 1.00 80.50 532 PHE A N 1
ATOM 4027 C CA . PHE A 1 532 ? 23.045 8.578 -33.027 1.00 80.50 532 PHE A CA 1
ATOM 4028 C C . PHE A 1 532 ? 23.889 9.586 -33.820 1.00 80.50 532 PHE A C 1
ATOM 4030 O O . PHE A 1 532 ? 24.173 9.329 -34.988 1.00 80.50 532 PHE A O 1
ATOM 4037 N N . ALA A 1 533 ? 24.325 10.707 -33.232 1.00 59.34 533 ALA A N 1
ATOM 4038 C CA . ALA A 1 533 ? 25.313 11.566 -33.879 1.00 59.34 533 ALA A CA 1
ATOM 4039 C C . ALA A 1 533 ? 26.655 10.822 -33.967 1.00 59.34 533 ALA A C 1
ATOM 4041 O O . ALA A 1 533 ? 27.277 10.522 -32.949 1.00 59.34 533 ALA A O 1
ATOM 4042 N N . GLY A 1 534 ? 27.069 10.506 -35.197 1.00 50.12 534 GLY A N 1
ATOM 4043 C CA . GLY A 1 534 ? 28.324 9.813 -35.503 1.00 50.12 534 GLY A CA 1
ATOM 4044 C C . GLY A 1 534 ? 28.194 8.361 -35.978 1.00 50.12 534 GLY A C 1
ATOM 4045 O O . GLY A 1 534 ? 29.222 7.695 -36.073 1.00 50.12 534 GLY A O 1
ATOM 4046 N N . SER A 1 535 ? 26.984 7.859 -36.265 1.00 39.44 535 SER A N 1
ATOM 4047 C CA . SER A 1 535 ? 26.786 6.558 -36.937 1.00 39.44 535 SER A CA 1
ATOM 4048 C C . SER A 1 535 ? 26.694 6.672 -38.448 1.00 39.44 535 SER A C 1
ATOM 4050 O O . SER A 1 535 ? 25.865 7.511 -38.876 1.00 39.44 535 SER A O 1
#

Nearest PDB structures (foldseek):
  7q4o-assembly1_A  TM=3.140E-01  e=2.233E-02  Homo sapiens
  6ny5-assembly1_A  TM=2.261E-01  e=1.246E-01  Schizosaccharomyces pombe
  8i0r-assembly1_1  TM=1.779E-01  e=5.495E-02  Homo sapiens
  7wtu-assembly1_K  TM=2.203E-01  e=1.196E-01  Homo sapiens
  4hoq-assembly1_A  TM=2.251E-01  e=1.285E+00  Homo sapiens

Secondary structure (DSSP, 8-state):
-HHHHHTTT--EEEE---HHHHHHS--S---EEEEEEEETTEEEEEEEESS--GGGGG--EE---S-HHHHHHHHHHHHH--S-HHHHHHHHHHHHH--S---HHHHHHHHHHHHTT-S-HHHHHHHHHH--HHHHHHHHHTTT--HHHHHHHHHHHHTTTSBHHHHHHHHHHHHHHHT-TT----PPS--TT----TTTEEEEEEEEEETTEEEEEEEEEE-TT--HHHHHHHHHHHSHHHHHHHHHHHHHHHTTSTTTHHHHHHHHHHHHTT-HHHIIIIIIHHHHT-SSHHHHHHHHHHHHHHHHTT---HHHHHHHHHHHHSS-HHHHHHHHHHHTSHHHHT-SSSHHHHHHHHHHHH-GGGHHHHHHHHHHHHSS-TT-HHHHHHHHHHHHHHHTSTTTHHHHHTTHHHHHHHHT--SHHHHHHHHHHHH-HHHHHHHHHHHHHHHHSTTTHHHHHHHHHHHHHHHHTTSS-HHHHHHHHHHHHHHHTTTT-HHHHHHHHHHHHHHHTT-SSHHHHHHHHHHHHHHHTT-

Radius of gyration: 26.47 Å; Cα contacts (8 Å, |Δi|>4): 777; chains: 1; bounding box: 78×43×75 Å

pLDDT: mean 73.15, std 21.14, range [28.05, 97.62]

Foldseek 3Di:
DVLVCVVVQAKEKDKADDPVVVVVSDDPDPQWDWQWADDPRMIITTIHGDDDDPCNLPGYDHPPDPDPQVLLLVVLLNVLDPDDPQLVVLLSVLRRLDPDPDFSVLSSVLSNCVVVVNDDSNVSSCQLVPDDLLVLVVVVCPDHDQLLLLLLLLLLLLQAFDFPVVSNVLSVVLSVLLVDPPDPDPDDPDDPDPDHPVVFKDWDWDWDQDPVGIDTGTGIHTDPPDHSLVNNLSSDVPVDDSSVVSVLVSLQVQCVPPVSVLSSLLNLLSVCLVPVPCSCPRQLVCLLQDPDLSSLLSSLSSLLNCVVSVHDSPSSVVQLVCLLPDDDPSSVSSSLSNLLHNNVLPPLALPSLVSLLSSCVVPVVCLVVSLLSLLSLLLVFLSSVSSNLSSLVVLLVQCVDPVSVLSSLVSLLSNLVQLLDLDPSSVRSVVNCVVDVNSLLSNLLNLLSLLQDPSRVVSSLSSLLSVLVSCLVVSDDLVVSVSSLVSNCVNCVVVVRNVSSVVSLCVNLVVQCVDPSPSSVVSSVVVCCVPPVPD

Mean predicted aligned error: 13.9 Å

Solvent-accessible surface area (backbone atoms only — not comparable to full-atom values): 28239 Å² total; per-residue (Å²): 108,67,65,64,39,50,77,67,76,41,34,41,40,47,71,64,64,59,79,69,58,62,58,66,74,58,59,97,68,91,53,62,54,78,44,78,29,75,53,102,90,32,34,37,40,40,42,41,67,82,69,93,56,92,71,59,90,76,41,78,48,72,50,87,65,96,41,72,66,59,52,47,34,53,57,34,46,63,70,65,45,79,86,43,74,70,49,49,55,52,41,46,50,50,54,55,70,47,80,74,92,72,59,42,70,53,56,37,49,47,45,49,47,41,64,68,69,74,58,60,62,68,60,46,52,51,50,56,75,68,62,52,65,57,58,55,48,53,62,69,44,54,100,70,68,50,51,53,58,53,18,39,49,53,29,35,33,47,38,46,72,35,48,48,65,62,33,52,56,48,8,55,55,38,17,52,48,59,60,45,97,84,63,89,69,86,75,75,78,84,67,93,79,74,78,68,61,63,86,50,35,40,80,40,85,41,78,44,85,49,100,90,43,76,42,79,46,53,16,26,36,50,29,80,80,55,47,44,56,61,50,50,50,40,50,54,66,72,62,38,69,68,49,47,56,32,49,51,57,43,44,63,58,36,42,74,36,85,93,45,18,64,36,35,14,42,45,48,9,43,41,32,66,75,40,47,66,60,32,35,67,72,44,32,49,56,23,14,62,35,90,50,69,62,36,8,35,30,29,9,43,11,44,11,29,20,54,77,70,73,45,81,40,63,67,34,54,52,50,37,49,51,25,48,72,45,92,47,69,41,29,29,49,10,20,43,34,17,34,38,30,59,42,17,42,71,28,94,50,53,59,34,53,50,51,41,52,54,38,29,72,75,38,63,93,44,28,69,59,35,24,46,29,56,24,38,28,51,39,56,23,56,88,23,52,57,17,24,44,31,38,43,53,49,45,44,62,46,40,73,38,86,82,47,21,39,65,47,29,66,25,45,39,42,32,43,59,49,43,52,33,78,50,68,46,15,48,39,15,45,52,43,37,69,73,33,67,68,54,37,46,37,52,18,35,48,45,33,51,16,36,55,33,86,72,10,36,68,34,28,40,48,34,54,50,51,53,38,46,26,36,48,69,63,53,43,60,75,61,55,61,53,50,47,54,50,44,15,47,60,49,22,50,90,67,76,35,47,68,50,37,52,54,37,51,49,69,51,36,59,62,34,51,66,40,90,50,65,51,35,16,50,46,27,42,52,53,50,46,73,77,51,69,90,117

Sequence (535 aa):
MIEALAEQGRDCVVSGLPEWSVKALCGPRGDHVLAVTRSRGLRVVVTTTAEPDPAWRRRFTVAELDYPEARAVSAAYLRTTGASPTAHTLTADVLNELELPVRPAVVAAVVTEAIKGSRDTQAIVREYSTTSYVDALTAWLGEGRSPREIALLAAGTTLSGADCVAVNEQAEVLARMLRGPSTVVREKRFVAGTSWPETFLRPATGRVGTHFGVLTTDLVEVCPPYRPNELLQSLWLTLGPDFRQSYVRWLRTLAGRRKLRWHAAYSAGGLFSLDPVVAEEEILRPWANSRQAWDRRCAGMALGTPVAMGADATASRRLANAWATGPSPHLNHAAVAAYGGVLGAWDDSTIAPMQLYRIARRVPPLATEVHWTMANLVVSGADAIHARTCTLAYLETTSRGQREARTVYAMLPALFDSLLSPATVCVESLQALRSEPSNWHRLCTLVGTALTTPPGAKSGRACLTAVTEAIALGHVDHSFASELIRGTKEACRPLGSVSRLGDALRRTLTPLTRSPSGDTRSVATALMTQFFAGS